Protein AF-0000000072976471 (afdb_homodimer)

Structure (mmCIF, N/CA/C/O backbone):
data_AF-0000000072976471-model_v1
#
loop_
_entity.id
_entity.type
_entity.pdbx_description
1 polymer 'N-acyl-L-homoserine lactone synthetase-likeprotein LuxI'
#
loop_
_atom_site.group_PDB
_atom_site.id
_atom_site.type_symbol
_atom_site.label_atom_id
_atom_site.label_alt_id
_atom_site.label_comp_id
_atom_site.label_asym_id
_atom_site.label_entity_id
_atom_site.label_seq_id
_atom_site.pdbx_PDB_ins_code
_atom_site.Cartn_x
_atom_site.Cartn_y
_atom_site.Cartn_z
_atom_site.occupancy
_atom_site.B_iso_or_equiv
_atom_site.auth_seq_id
_atom_site.auth_comp_id
_atom_site.auth_asym_id
_atom_site.auth_atom_id
_atom_site.pdbx_PDB_model_num
ATOM 1 N N . MET A 1 1 ? 12.969 24.906 -2.891 1 94.75 1 MET A N 1
ATOM 2 C CA . MET A 1 1 ? 11.977 23.906 -2.508 1 94.75 1 MET A CA 1
ATOM 3 C C . MET A 1 1 ? 10.828 23.875 -3.508 1 94.75 1 MET A C 1
ATOM 5 O O . MET A 1 1 ? 10.43 24.906 -4.039 1 94.75 1 MET A O 1
ATOM 9 N N . LYS A 1 2 ? 10.445 22.688 -3.809 1 97.44 2 LYS A N 1
ATOM 10 C CA . LYS A 1 2 ? 9.328 22.484 -4.73 1 97.44 2 LYS A CA 1
ATOM 11 C C . LYS A 1 2 ? 8.305 21.516 -4.145 1 97.44 2 LYS A C 1
ATOM 13 O O . LYS A 1 2 ? 8.672 20.578 -3.416 1 97.44 2 LYS A O 1
ATOM 18 N N . ASN A 1 3 ? 7.031 21.828 -4.398 1 98.62 3 ASN A N 1
ATOM 19 C CA . ASN A 1 3 ? 5.949 20.953 -3.959 1 98.62 3 ASN A CA 1
ATOM 20 C C . ASN A 1 3 ? 5.457 20.062 -5.09 1 98.62 3 ASN A C 1
ATOM 22 O O . ASN A 1 3 ? 5.309 20.516 -6.227 1 98.62 3 ASN A O 1
ATOM 26 N N . ILE A 1 4 ? 5.309 18.797 -4.859 1 98.69 4 ILE A N 1
ATOM 27 C CA . ILE A 1 4 ? 4.656 17.891 -5.797 1 98.69 4 ILE A CA 1
ATOM 28 C C . ILE A 1 4 ? 3.469 17.219 -5.117 1 98.69 4 ILE A C 1
ATOM 30 O O . ILE A 1 4 ? 3.496 16.969 -3.912 1 98.69 4 ILE A O 1
ATOM 34 N N . THR A 1 5 ? 2.414 16.984 -5.859 1 98.75 5 THR A N 1
ATOM 35 C CA . THR A 1 5 ? 1.218 16.297 -5.383 1 98.75 5 THR A CA 1
ATOM 36 C C . THR A 1 5 ? 0.855 15.141 -6.305 1 98.75 5 THR A C 1
ATOM 38 O O . THR A 1 5 ? 1.021 15.234 -7.523 1 98.75 5 THR A O 1
ATOM 41 N N . PHE A 1 6 ? 0.452 14.055 -5.734 1 98 6 PHE A N 1
ATOM 42 C CA . PHE A 1 6 ? 0.09 12.914 -6.566 1 98 6 PHE A CA 1
ATOM 43 C C . PHE A 1 6 ? -0.776 11.93 -5.789 1 98 6 PHE A C 1
ATOM 45 O O . PHE A 1 6 ? -0.983 12.086 -4.586 1 98 6 PHE A O 1
ATOM 52 N N . GLU A 1 7 ? -1.355 11.031 -6.531 1 96.81 7 GLU A N 1
ATOM 53 C CA . GLU A 1 7 ? -1.975 9.82 -6 1 96.81 7 GLU A CA 1
ATOM 54 C C . GLU A 1 7 ? -1.182 8.578 -6.391 1 96.81 7 GLU A C 1
ATOM 56 O O . GLU A 1 7 ? -0.296 8.648 -7.246 1 96.81 7 GLU A O 1
ATOM 61 N N . LEU A 1 8 ? -1.415 7.473 -5.781 1 93.44 8 LEU A N 1
ATOM 62 C CA . LEU A 1 8 ? -0.6 6.273 -5.957 1 93.44 8 LEU A CA 1
ATOM 63 C C . LEU A 1 8 ? -0.562 5.852 -7.422 1 93.44 8 LEU A C 1
ATOM 65 O O . LEU A 1 8 ? 0.455 5.344 -7.898 1 93.44 8 LEU A O 1
ATOM 69 N N . SER A 1 9 ? -1.651 6.059 -8.133 1 93.62 9 SER A N 1
ATOM 70 C CA . SER A 1 9 ? -1.741 5.617 -9.523 1 93.62 9 SER A CA 1
ATOM 71 C C . SER A 1 9 ? -0.769 6.387 -10.406 1 93.62 9 SER A C 1
ATOM 73 O O . SER A 1 9 ? -0.468 5.961 -11.523 1 93.62 9 SER A O 1
ATOM 75 N N . ASN A 1 10 ? -0.262 7.527 -9.906 1 94.81 10 ASN A N 1
ATOM 76 C CA . ASN A 1 10 ? 0.64 8.344 -10.711 1 94.81 10 ASN A CA 1
ATOM 77 C C . ASN A 1 10 ? 2.016 8.469 -10.062 1 94.81 10 ASN A C 1
ATOM 79 O O . ASN A 1 10 ? 2.795 9.359 -10.406 1 94.81 10 ASN A O 1
ATOM 83 N N . VAL A 1 11 ? 2.238 7.559 -9.164 1 93.62 11 VAL A N 1
ATOM 84 C CA . VAL A 1 11 ? 3.467 7.617 -8.383 1 93.62 11 VAL A CA 1
ATOM 85 C C . VAL A 1 11 ? 4.676 7.52 -9.305 1 93.62 11 VAL A C 1
ATOM 87 O O . VAL A 1 11 ? 5.723 8.117 -9.039 1 93.62 11 VAL A O 1
ATOM 90 N N . HIS A 1 12 ? 4.57 6.793 -10.398 1 93.81 12 HIS A N 1
ATOM 91 C CA . HIS A 1 12 ? 5.676 6.527 -11.312 1 93.81 12 HIS A CA 1
ATOM 92 C C . HIS A 1 12 ? 6.148 7.809 -11.992 1 93.81 12 HIS A C 1
ATOM 94 O O . HIS A 1 12 ? 7.262 7.867 -12.516 1 93.81 12 HIS A O 1
ATOM 100 N N . LEU A 1 13 ? 5.387 8.852 -12.008 1 95.81 13 LEU A N 1
ATOM 101 C CA . LEU A 1 13 ? 5.723 10.109 -12.664 1 95.81 13 LEU A CA 1
ATOM 102 C C . LEU A 1 13 ? 6.672 10.938 -11.805 1 95.81 13 LEU A C 1
ATOM 104 O O . LEU A 1 13 ? 7.25 11.922 -12.281 1 95.81 13 LEU A O 1
ATOM 108 N N . TYR A 1 14 ? 6.969 10.469 -10.555 1 96.62 14 TYR A N 1
ATOM 109 C CA . TYR A 1 14 ? 7.691 11.32 -9.617 1 96.62 14 TYR A CA 1
ATOM 110 C C . TYR A 1 14 ? 8.906 10.594 -9.055 1 96.62 14 TYR A C 1
ATOM 112 O O . TYR A 1 14 ? 9.312 10.844 -7.914 1 96.62 14 TYR A O 1
ATOM 120 N N . GLY A 1 15 ? 9.414 9.641 -9.875 1 95.31 15 GLY A N 1
ATOM 121 C CA . GLY A 1 15 ? 10.625 8.945 -9.469 1 95.31 15 GLY A CA 1
ATOM 122 C C . GLY A 1 15 ? 10.492 8.242 -8.133 1 95.31 15 GLY A C 1
ATOM 123 O O . GLY A 1 15 ? 9.5 7.555 -7.879 1 95.31 15 GLY A O 1
ATOM 124 N N . PRO A 1 16 ? 11.508 8.367 -7.277 1 96.31 16 PRO A N 1
ATOM 125 C CA . PRO A 1 16 ? 11.492 7.645 -6.008 1 96.31 16 PRO A CA 1
ATOM 126 C C . PRO A 1 16 ? 10.805 8.43 -4.891 1 96.31 16 PRO A C 1
ATOM 128 O O . PRO A 1 16 ? 10.898 8.055 -3.721 1 96.31 16 PRO A O 1
ATOM 131 N N . ALA A 1 17 ? 10.117 9.5 -5.184 1 97.56 17 ALA A N 1
ATOM 132 C CA . ALA A 1 17 ? 9.633 10.461 -4.195 1 97.56 17 ALA A CA 1
ATOM 133 C C . ALA A 1 17 ? 8.75 9.781 -3.15 1 97.56 17 ALA A C 1
ATOM 135 O O . ALA A 1 17 ? 8.875 10.055 -1.954 1 97.56 17 ALA A O 1
ATOM 136 N N . PHE A 1 18 ? 7.867 8.93 -3.635 1 98.06 18 PHE A N 1
ATOM 137 C CA . PHE A 1 18 ? 6.953 8.266 -2.709 1 98.06 18 PHE A CA 1
ATOM 138 C C . PHE A 1 18 ? 7.723 7.434 -1.69 1 98.06 18 PHE A C 1
ATOM 140 O O . PHE A 1 18 ? 7.473 7.531 -0.487 1 98.06 18 PHE A O 1
ATOM 147 N N . PHE A 1 19 ? 8.688 6.676 -2.08 1 97.75 19 PHE A N 1
ATOM 148 C CA . PHE A 1 19 ? 9.406 5.801 -1.16 1 97.75 19 PHE A CA 1
ATOM 149 C C . PHE A 1 19 ? 10.383 6.602 -0.306 1 97.75 19 PHE A C 1
ATOM 151 O O . PHE A 1 19 ? 10.648 6.238 0.84 1 97.75 19 PHE A O 1
ATOM 158 N N . ASP A 1 20 ? 10.906 7.699 -0.881 1 97.88 20 ASP A N 1
ATOM 159 C CA . ASP A 1 20 ? 11.688 8.617 -0.056 1 97.88 20 ASP A CA 1
ATOM 160 C C . ASP A 1 20 ? 10.852 9.172 1.091 1 97.88 20 ASP A C 1
ATOM 162 O O . ASP A 1 20 ? 11.336 9.32 2.213 1 97.88 20 ASP A O 1
ATOM 166 N N . TYR A 1 21 ? 9.594 9.461 0.768 1 98.69 21 TYR A N 1
ATOM 167 C CA . TYR A 1 21 ? 8.656 9.93 1.78 1 98.69 21 TYR A CA 1
ATOM 168 C C . TYR A 1 21 ? 8.414 8.852 2.834 1 98.69 21 TYR A C 1
ATOM 170 O O . TYR A 1 21 ? 8.422 9.141 4.035 1 98.69 21 TYR A O 1
ATOM 178 N N . LEU A 1 22 ? 8.25 7.57 2.447 1 98.69 22 LEU A N 1
ATOM 179 C CA . LEU A 1 22 ? 8.047 6.465 3.379 1 98.69 22 LEU A CA 1
ATOM 180 C C . LEU A 1 22 ? 9.281 6.266 4.258 1 98.69 22 LEU A C 1
ATOM 182 O O . LEU A 1 22 ? 9.156 5.902 5.43 1 98.69 22 LEU A O 1
ATOM 186 N N . SER A 1 23 ? 10.445 6.488 3.637 1 98.44 23 SER A N 1
ATOM 187 C CA . SER A 1 23 ? 11.688 6.391 4.391 1 98.44 23 SER A CA 1
ATOM 188 C C . SER A 1 23 ? 11.773 7.484 5.453 1 98.44 23 SER A C 1
ATOM 190 O O . SER A 1 23 ? 12.25 7.238 6.566 1 98.44 23 SER A O 1
ATOM 192 N N . LEU A 1 24 ? 11.375 8.688 5.121 1 98.5 24 LEU A N 1
ATOM 193 C CA . LEU A 1 24 ? 11.32 9.781 6.086 1 98.5 24 LEU A CA 1
ATOM 194 C C . LEU A 1 24 ? 10.375 9.453 7.234 1 98.5 24 LEU A C 1
ATOM 196 O O . LEU A 1 24 ? 10.672 9.742 8.391 1 98.5 24 LEU A O 1
ATOM 200 N N . ARG A 1 25 ? 9.227 8.867 6.891 1 98.69 25 ARG A N 1
ATOM 201 C CA . ARG A 1 25 ? 8.266 8.445 7.902 1 98.69 25 ARG A CA 1
ATOM 202 C C . ARG A 1 25 ? 8.891 7.441 8.867 1 98.69 25 ARG A C 1
ATOM 204 O O . ARG A 1 25 ? 8.727 7.551 10.086 1 98.69 25 ARG A O 1
ATOM 211 N N . LYS A 1 26 ? 9.586 6.488 8.25 1 98.56 26 LYS A N 1
ATOM 212 C CA . LYS A 1 26 ? 10.242 5.477 9.078 1 98.56 26 LYS A CA 1
ATOM 213 C C . LYS A 1 26 ? 11.227 6.117 10.047 1 98.56 26 LYS A C 1
ATOM 215 O O . LYS A 1 26 ? 11.242 5.777 11.234 1 98.56 26 LYS A O 1
ATOM 220 N N . ARG A 1 27 ? 12.023 7.02 9.633 1 97.81 27 ARG A N 1
ATOM 221 C CA . ARG A 1 27 ? 13.016 7.691 10.461 1 97.81 27 ARG A CA 1
ATOM 222 C C . ARG A 1 27 ? 12.352 8.484 11.586 1 97.81 27 ARG A C 1
ATOM 224 O O . ARG A 1 27 ? 12.805 8.445 12.727 1 97.81 27 ARG A O 1
ATOM 231 N N . PHE A 1 28 ? 11.266 9.141 11.266 1 96.44 28 PHE A N 1
ATOM 232 C CA . PHE A 1 28 ? 10.625 10.039 12.219 1 96.44 28 PHE A CA 1
ATOM 233 C C . PHE A 1 28 ? 9.719 9.266 13.164 1 96.44 28 PHE A C 1
ATOM 235 O O . PHE A 1 28 ? 9.938 9.25 14.375 1 96.44 28 PHE A O 1
ATOM 242 N N . PHE A 1 29 ? 8.734 8.531 12.633 1 95.69 29 PHE A N 1
ATOM 243 C CA . PHE A 1 29 ? 7.691 7.926 13.461 1 95.69 29 PHE A CA 1
ATOM 244 C C . PHE A 1 29 ? 8.227 6.699 14.188 1 95.69 29 PHE A C 1
ATOM 246 O O . PHE A 1 29 ? 7.824 6.418 15.32 1 95.69 29 PHE A O 1
ATOM 253 N N . VAL A 1 30 ? 9.094 5.965 13.555 1 96.69 30 VAL A N 1
ATOM 254 C CA . VAL A 1 30 ? 9.547 4.707 14.133 1 96.69 30 VAL A CA 1
ATOM 255 C C . VAL A 1 30 ? 10.859 4.93 14.883 1 96.69 30 VAL A C 1
ATOM 257 O O . VAL A 1 30 ? 10.945 4.668 16.094 1 96.69 30 VAL A O 1
ATOM 260 N N . ASP A 1 31 ? 11.898 5.453 14.203 1 97.06 31 ASP A N 1
ATOM 261 C CA . ASP A 1 31 ? 13.227 5.523 14.805 1 97.06 31 ASP A CA 1
ATOM 262 C C . ASP A 1 31 ? 13.289 6.609 15.875 1 97.06 31 ASP A C 1
ATOM 264 O O . ASP A 1 31 ? 13.93 6.43 16.906 1 97.06 31 ASP A O 1
ATOM 268 N N . GLU A 1 32 ? 12.664 7.75 15.633 1 94.12 32 GLU A N 1
ATOM 269 C CA . GLU A 1 32 ? 12.742 8.867 16.562 1 94.12 32 GLU A CA 1
ATOM 270 C C . GLU A 1 32 ? 11.648 8.789 17.625 1 94.12 32 GLU A C 1
ATOM 272 O O . GLU A 1 32 ? 11.922 8.891 18.828 1 94.12 32 GLU A O 1
ATOM 277 N N . LEU A 1 33 ? 10.391 8.555 17.219 1 91.81 33 LEU A N 1
ATOM 278 C CA . LEU A 1 33 ? 9.273 8.594 18.156 1 91.81 33 LEU A CA 1
ATOM 279 C C . LEU A 1 33 ? 9 7.211 18.734 1 91.81 33 LEU A C 1
ATOM 281 O O . LEU A 1 33 ? 8.188 7.07 19.656 1 91.81 33 LEU A O 1
ATOM 285 N N . HIS A 1 34 ? 9.562 6.148 18.125 1 93.38 34 HIS A N 1
ATOM 286 C CA . HIS A 1 34 ? 9.508 4.777 18.625 1 93.38 34 HIS A CA 1
ATOM 287 C C . HIS A 1 34 ? 8.086 4.227 18.578 1 93.38 34 HIS A C 1
ATOM 289 O O . HIS A 1 34 ? 7.684 3.463 19.453 1 93.38 34 HIS A O 1
ATOM 295 N N . TRP A 1 35 ? 7.348 4.746 17.578 1 92.5 35 TRP A N 1
ATOM 296 C CA . TRP A 1 35 ? 6.008 4.199 17.391 1 92.5 35 TRP A CA 1
ATOM 297 C C . TRP A 1 35 ? 6.078 2.742 16.938 1 92.5 35 TRP A C 1
ATOM 299 O O . TRP A 1 35 ? 6.969 2.363 16.172 1 92.5 35 TRP A O 1
ATOM 309 N N . GLN A 1 36 ? 5.109 1.923 17.406 1 92.31 36 GLN A N 1
ATOM 310 C CA . GLN A 1 36 ? 4.992 0.529 17 1 92.31 36 GLN A CA 1
ATOM 311 C C . GLN A 1 36 ? 3.98 0.373 15.867 1 92.31 36 GLN A C 1
ATOM 313 O O . GLN A 1 36 ? 2.867 -0.112 16.078 1 92.31 36 GLN A O 1
ATOM 318 N N . ILE A 1 37 ? 4.398 0.743 14.695 1 94.75 37 ILE A N 1
ATOM 319 C CA . ILE A 1 37 ? 3.57 0.75 13.492 1 94.75 37 ILE A CA 1
ATOM 320 C C . ILE A 1 37 ? 4.27 -0.028 12.383 1 94.75 37 ILE A C 1
ATOM 322 O O . ILE A 1 37 ? 5.465 -0.318 12.477 1 94.75 37 ILE A O 1
ATOM 326 N N . PRO A 1 38 ? 3.574 -0.47 11.383 1 97.12 38 PRO A N 1
ATOM 327 C CA . PRO A 1 38 ? 4.152 -1.319 10.336 1 97.12 38 PRO A CA 1
ATOM 328 C C . PRO A 1 38 ? 5.344 -0.667 9.641 1 97.12 38 PRO A C 1
ATOM 330 O O . PRO A 1 38 ? 5.223 0.438 9.102 1 97.12 38 PRO A O 1
ATOM 333 N N . HIS A 1 39 ? 6.434 -1.359 9.633 1 98.12 39 HIS A N 1
ATOM 334 C CA . HIS A 1 39 ? 7.66 -0.862 9.016 1 98.12 39 HIS A CA 1
ATOM 335 C C . HIS A 1 39 ? 8.672 -1.986 8.82 1 98.12 39 HIS A C 1
ATOM 337 O O . HIS A 1 39 ? 8.516 -3.074 9.383 1 98.12 39 HIS A O 1
ATOM 343 N N . ASN A 1 40 ? 9.602 -1.853 7.961 1 97 40 ASN A N 1
ATOM 344 C CA . ASN A 1 40 ? 10.844 -2.617 7.926 1 97 40 ASN A CA 1
ATOM 345 C C . ASN A 1 40 ? 12.055 -1.733 8.211 1 97 40 ASN A C 1
ATOM 347 O O . ASN A 1 40 ? 11.93 -0.701 8.875 1 97 40 ASN A O 1
ATOM 351 N N . ALA A 1 41 ? 13.242 -2.164 7.848 1 96.06 41 ALA A N 1
ATOM 352 C CA . ALA A 1 41 ? 14.445 -1.401 8.164 1 96.06 41 ALA A CA 1
ATOM 353 C C . ALA A 1 41 ? 14.461 -0.067 7.426 1 96.06 41 ALA A C 1
ATOM 355 O O . ALA A 1 41 ? 15.047 0.908 7.902 1 96.06 41 ALA A O 1
ATOM 356 N N . ASP A 1 42 ? 13.625 0.042 6.375 1 97.06 42 ASP A N 1
ATOM 357 C CA . ASP A 1 42 ? 13.859 1.14 5.445 1 97.06 42 ASP A CA 1
ATOM 358 C C . ASP A 1 42 ? 12.664 2.088 5.395 1 97.06 42 ASP A C 1
ATOM 360 O O . ASP A 1 42 ? 12.828 3.293 5.188 1 97.06 42 ASP A O 1
ATOM 364 N N . VAL A 1 43 ? 11.43 1.511 5.496 1 98.56 43 VAL A N 1
ATOM 365 C CA . VAL A 1 43 ? 10.281 2.361 5.223 1 98.56 43 VAL A CA 1
ATOM 366 C C . VAL A 1 43 ? 9.156 2.039 6.203 1 98.56 43 VAL A C 1
ATOM 368 O O . VAL A 1 43 ? 9.164 0.982 6.84 1 98.56 43 VAL A O 1
ATOM 371 N N . GLU A 1 44 ? 8.273 2.98 6.453 1 98.62 44 GLU A N 1
ATOM 372 C CA . GLU A 1 44 ? 7 2.844 7.152 1 98.62 44 GLU A CA 1
ATOM 373 C C . GLU A 1 44 ? 5.824 3.047 6.203 1 98.62 44 GLU A C 1
ATOM 375 O O . GLU A 1 44 ? 5.809 3.996 5.418 1 98.62 44 GLU A O 1
ATOM 380 N N . MET A 1 45 ? 4.922 2.139 6.125 1 98.5 45 MET A N 1
ATOM 381 C CA . MET A 1 45 ? 3.723 2.152 5.289 1 98.5 45 MET A CA 1
ATOM 382 C C . MET A 1 45 ? 2.547 1.51 6.02 1 98.5 45 MET A C 1
ATOM 384 O O . MET A 1 45 ? 2.709 0.49 6.691 1 98.5 45 MET A O 1
ATOM 388 N N . ASP A 1 46 ? 1.37 2.123 5.949 1 97.19 46 ASP A N 1
ATOM 389 C CA . ASP A 1 46 ? 0.253 1.551 6.695 1 97.19 46 ASP A CA 1
ATOM 390 C C . ASP A 1 46 ? -0.973 1.378 5.801 1 97.19 46 ASP A C 1
ATOM 392 O O . ASP A 1 46 ? -0.876 1.486 4.578 1 97.19 46 ASP A O 1
ATOM 396 N N . GLN A 1 47 ? -2.105 0.956 6.41 1 96.38 47 GLN A N 1
ATOM 397 C CA . GLN A 1 47 ? -3.301 0.552 5.676 1 96.38 47 GLN A CA 1
ATOM 398 C C . GLN A 1 47 ? -3.949 1.746 4.984 1 96.38 47 GLN A C 1
ATOM 400 O O . GLN A 1 47 ? -4.801 1.575 4.105 1 96.38 47 GLN A O 1
ATOM 405 N N . TYR A 1 48 ? -3.545 2.945 5.312 1 97.81 48 TYR A N 1
ATOM 406 C CA . TYR A 1 48 ? -4.152 4.137 4.73 1 97.81 48 TYR A CA 1
ATOM 407 C C . TYR A 1 48 ? -3.361 4.617 3.521 1 97.81 48 TYR A C 1
ATOM 409 O O . TYR A 1 48 ? -3.779 5.547 2.826 1 97.81 48 TYR A O 1
ATOM 417 N N . ASP A 1 49 ? -2.168 3.99 3.33 1 98 49 ASP A N 1
ATOM 418 C CA . ASP A 1 49 ? -1.458 4.172 2.066 1 98 49 ASP A CA 1
ATOM 419 C C . ASP A 1 49 ? -2.039 3.275 0.977 1 98 49 ASP A C 1
ATOM 421 O O . ASP A 1 49 ? -1.41 2.295 0.57 1 98 49 ASP A O 1
ATOM 425 N N . ASN A 1 50 ? -3.256 3.605 0.536 1 97.81 50 ASN A N 1
ATOM 426 C CA . ASN A 1 50 ? -4 2.871 -0.482 1 97.81 50 ASN A CA 1
ATOM 427 C C . ASN A 1 50 ? -4.461 3.791 -1.61 1 97.81 50 ASN A C 1
ATOM 429 O O . ASN A 1 50 ? -4.188 4.992 -1.589 1 97.81 50 ASN A O 1
ATOM 433 N N . PRO A 1 51 ? -5.117 3.242 -2.637 1 97.75 51 PRO A N 1
ATOM 434 C CA . PRO A 1 51 ? -5.391 4.02 -3.848 1 97.75 51 PRO A CA 1
ATOM 435 C C . PRO A 1 51 ? -6.324 5.199 -3.594 1 97.75 51 PRO A C 1
ATOM 437 O O . PRO A 1 51 ? -6.527 6.035 -4.477 1 97.75 51 PRO A O 1
ATOM 440 N N . MET A 1 52 ? -6.844 5.375 -2.359 1 97.81 52 MET A N 1
ATOM 441 C CA . MET A 1 52 ? -7.727 6.492 -2.029 1 97.81 52 MET A CA 1
ATOM 442 C C . MET A 1 52 ? -6.926 7.68 -1.502 1 97.81 52 MET A C 1
ATOM 444 O O . MET A 1 52 ? -7.453 8.789 -1.382 1 97.81 52 MET A O 1
ATOM 448 N N . ALA A 1 53 ? -5.715 7.484 -1.233 1 98.25 53 ALA A N 1
ATOM 449 C CA . ALA A 1 53 ? -4.891 8.492 -0.568 1 98.25 53 ALA A CA 1
ATOM 450 C C . ALA A 1 53 ? -4.34 9.5 -1.571 1 98.25 53 ALA A C 1
ATOM 452 O O . ALA A 1 53 ? -4.164 9.18 -2.75 1 98.25 53 ALA A O 1
ATOM 453 N N . ARG A 1 54 ? -4.074 10.703 -1.093 1 98.5 54 ARG A N 1
ATOM 454 C CA . ARG A 1 54 ? -3.381 11.781 -1.793 1 98.5 54 ARG A CA 1
ATOM 455 C C . ARG A 1 54 ? -2.141 12.227 -1.024 1 98.5 54 ARG A C 1
ATOM 457 O O . ARG A 1 54 ? -2.121 12.195 0.208 1 98.5 54 ARG A O 1
ATOM 464 N N . TYR A 1 55 ? -1.151 12.609 -1.812 1 98.88 55 TYR A N 1
ATOM 465 C CA . TYR A 1 55 ? 0.117 12.961 -1.182 1 98.88 55 TYR A CA 1
ATOM 466 C C . TYR A 1 55 ? 0.577 14.344 -1.618 1 98.88 55 TYR A C 1
ATOM 468 O O . TYR A 1 55 ? 0.424 14.719 -2.783 1 98.88 55 TYR A O 1
ATOM 476 N N . SER A 1 56 ? 1.097 15.086 -0.709 1 98.88 56 SER A N 1
ATOM 477 C CA . SER A 1 56 ? 1.773 16.359 -0.931 1 98.88 56 SER A CA 1
ATOM 478 C C . SER A 1 56 ? 3.16 16.375 -0.298 1 98.88 56 SER A C 1
ATOM 480 O O . SER A 1 56 ? 3.293 16.281 0.925 1 98.88 56 SER A O 1
ATOM 482 N N . LEU A 1 57 ? 4.176 16.438 -1.161 1 98.88 57 LEU A N 1
ATOM 483 C CA . LEU A 1 57 ? 5.555 16.359 -0.69 1 98.88 57 LEU A CA 1
ATOM 484 C C . LEU A 1 57 ? 6.332 17.625 -1.045 1 98.88 57 LEU A C 1
ATOM 486 O O . LEU A 1 57 ? 5.945 18.344 -1.958 1 98.88 57 LEU A O 1
ATOM 490 N N . VAL A 1 58 ? 7.336 17.906 -0.295 1 98.88 58 VAL A N 1
ATOM 491 C CA . VAL A 1 58 ? 8.25 19.016 -0.552 1 98.88 58 VAL A CA 1
ATOM 492 C C . VAL A 1 58 ? 9.641 18.469 -0.868 1 98.88 58 VAL A C 1
ATOM 494 O O . VAL A 1 58 ? 10.18 17.656 -0.119 1 98.88 58 VAL A O 1
ATOM 497 N N . LEU A 1 59 ? 10.172 18.906 -1.957 1 98.38 59 LEU A N 1
ATOM 498 C CA . LEU A 1 59 ? 11.531 18.562 -2.367 1 98.38 59 LEU A CA 1
ATOM 499 C C . LEU A 1 59 ? 12.461 19.766 -2.203 1 98.38 59 LEU A C 1
ATOM 501 O O . LEU A 1 59 ? 12.078 20.891 -2.504 1 98.38 59 LEU A O 1
ATOM 505 N N . ASP A 1 60 ? 13.617 19.484 -1.703 1 96.94 60 ASP A N 1
ATOM 506 C CA . ASP A 1 60 ? 14.594 20.562 -1.667 1 96.94 60 ASP A CA 1
ATOM 507 C C . ASP A 1 60 ? 15.211 20.797 -3.045 1 96.94 60 ASP A C 1
ATOM 509 O O . ASP A 1 60 ? 14.758 20.219 -4.035 1 96.94 60 ASP A O 1
ATOM 513 N N . ASP A 1 61 ? 16.219 21.703 -3.1 1 94.62 61 ASP A N 1
ATOM 514 C CA . ASP A 1 61 ? 16.781 22.141 -4.371 1 94.62 61 ASP A CA 1
ATOM 515 C C . ASP A 1 61 ? 17.547 21 -5.051 1 94.62 61 ASP A C 1
ATOM 517 O O . ASP A 1 61 ? 17.766 21.031 -6.266 1 94.62 61 ASP A O 1
ATOM 521 N N . ASP A 1 62 ? 17.953 20 -4.34 1 94.62 62 ASP A N 1
ATOM 522 C CA . ASP A 1 62 ? 18.672 18.844 -4.883 1 94.62 62 ASP A CA 1
ATOM 523 C C . ASP A 1 62 ? 17.719 17.719 -5.262 1 94.62 62 ASP A C 1
ATOM 525 O O . ASP A 1 62 ? 18.156 16.656 -5.691 1 94.62 62 ASP A O 1
ATOM 529 N N . GLY A 1 63 ? 16.438 17.922 -5.051 1 95.06 63 GLY A N 1
ATOM 530 C CA . GLY A 1 63 ? 15.438 16.938 -5.438 1 95.06 63 GLY A CA 1
ATOM 531 C C . GLY A 1 63 ? 15.156 15.914 -4.348 1 95.06 63 GLY A C 1
ATOM 532 O O . GLY A 1 63 ? 14.469 14.922 -4.586 1 95.06 63 GLY A O 1
ATOM 533 N N . ARG A 1 64 ? 15.703 16.188 -3.23 1 96.19 64 ARG A N 1
ATOM 534 C CA . ARG A 1 64 ? 15.477 15.289 -2.102 1 96.19 64 ARG A CA 1
ATOM 535 C C . ARG A 1 64 ? 14.172 15.617 -1.391 1 96.19 64 ARG A C 1
ATOM 537 O O . ARG A 1 64 ? 13.859 16.781 -1.157 1 96.19 64 ARG A O 1
ATOM 544 N N . VAL A 1 65 ? 13.375 14.562 -1.042 1 98.56 65 VAL A N 1
ATOM 545 C CA . VAL A 1 65 ? 12.148 14.766 -0.269 1 98.56 65 VAL A CA 1
ATOM 546 C C . VAL A 1 65 ? 12.5 15.18 1.156 1 98.56 65 VAL A C 1
ATOM 548 O O . VAL A 1 65 ? 13.227 14.469 1.856 1 98.56 65 VAL A O 1
ATOM 551 N N . VAL A 1 66 ? 11.93 16.281 1.591 1 98.56 66 VAL A N 1
ATOM 552 C CA . VAL A 1 66 ? 12.32 16.797 2.904 1 98.56 66 VAL A CA 1
ATOM 553 C C . VAL A 1 66 ? 11.086 16.906 3.801 1 98.56 66 VAL A C 1
ATOM 555 O O . VAL A 1 66 ? 11.211 17.094 5.012 1 98.56 66 VAL A O 1
ATOM 558 N N . ALA A 1 67 ? 9.906 16.797 3.256 1 98.81 67 ALA A N 1
ATOM 559 C CA . ALA A 1 67 ? 8.672 16.844 4.039 1 98.81 67 ALA A CA 1
ATOM 560 C C . ALA A 1 67 ? 7.492 16.312 3.238 1 98.81 67 ALA A C 1
ATOM 562 O O . ALA A 1 67 ? 7.547 16.234 2.008 1 98.81 67 ALA A O 1
ATOM 563 N N . GLY A 1 68 ? 6.441 15.922 3.912 1 98.81 68 GLY A N 1
ATOM 564 C CA . GLY A 1 68 ? 5.254 15.453 3.215 1 98.81 68 GLY A CA 1
ATOM 565 C C . GLY A 1 68 ? 4.121 15.078 4.152 1 98.81 68 GLY A C 1
ATO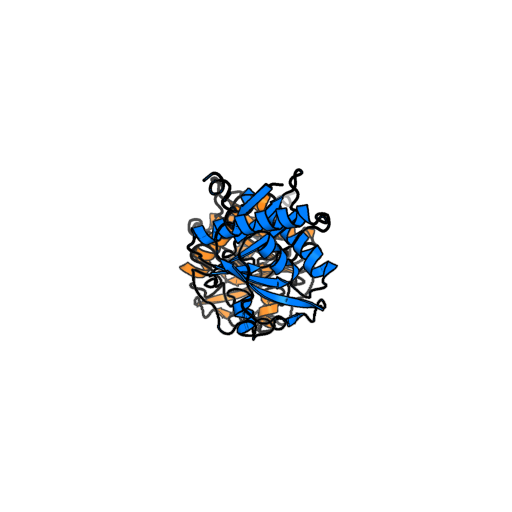M 566 O O . GLY A 1 68 ? 4.301 15.055 5.371 1 98.81 68 GLY A O 1
ATOM 567 N N . ALA A 1 69 ? 3.006 14.859 3.549 1 98.88 69 ALA A N 1
ATOM 568 C CA . ALA A 1 69 ? 1.813 14.375 4.238 1 98.88 69 ALA A CA 1
ATOM 569 C C . ALA A 1 69 ? 0.868 13.672 3.27 1 98.88 69 ALA A C 1
ATOM 571 O O . ALA A 1 69 ? 1.05 13.742 2.053 1 98.88 69 ALA A O 1
ATOM 572 N N . ARG A 1 70 ? -0.021 13.016 3.861 1 98.75 70 ARG A N 1
ATOM 573 C CA . ARG A 1 70 ? -1.079 12.312 3.143 1 98.75 70 ARG A CA 1
ATOM 574 C C . ARG A 1 70 ? -2.453 12.844 3.537 1 98.75 70 ARG A C 1
ATOM 576 O O . ARG A 1 70 ? -2.641 13.32 4.656 1 98.75 70 ARG A O 1
ATOM 583 N N . ALA A 1 71 ? -3.389 12.773 2.617 1 98.75 71 ALA A N 1
ATOM 584 C CA . ALA A 1 71 ? -4.773 13.125 2.924 1 98.75 71 ALA A CA 1
ATOM 585 C C . ALA A 1 71 ? -5.746 12.156 2.254 1 98.75 71 ALA A C 1
ATOM 587 O O . ALA A 1 71 ? -5.398 11.508 1.265 1 98.75 71 ALA A O 1
ATOM 588 N N . MET A 1 72 ? -6.891 12.078 2.824 1 98.25 72 MET A N 1
ATOM 589 C CA . MET A 1 72 ? -7.957 11.234 2.289 1 98.25 72 MET A CA 1
ATOM 590 C C . MET A 1 72 ? -9.328 11.805 2.646 1 98.25 72 MET A C 1
ATOM 592 O O . MET A 1 72 ? -9.492 12.414 3.705 1 98.25 72 MET A O 1
ATOM 596 N N . SER A 1 73 ? -10.281 11.555 1.76 1 98.62 73 SER A N 1
ATOM 597 C CA . SER A 1 73 ? -11.656 11.922 2.068 1 98.62 73 SER A CA 1
ATOM 598 C C . SER A 1 73 ? -12.188 11.141 3.27 1 98.62 73 SER A C 1
ATOM 600 O O . SER A 1 73 ? -11.812 9.984 3.473 1 98.62 73 SER A O 1
ATOM 602 N N . THR A 1 74 ? -13.086 11.789 4.035 1 98.62 74 THR A N 1
ATOM 603 C CA . THR A 1 74 ? -13.664 11.094 5.184 1 98.62 74 THR A CA 1
ATOM 604 C C . THR A 1 74 ? -14.711 10.078 4.73 1 98.62 74 THR A C 1
ATOM 606 O O . THR A 1 74 ? -15.266 9.344 5.551 1 98.62 74 THR A O 1
ATOM 609 N N . THR A 1 75 ? -14.875 9.922 3.451 1 98.31 75 THR A N 1
ATOM 610 C CA . THR A 1 75 ? -15.766 8.891 2.922 1 98.31 75 THR A CA 1
ATOM 611 C C . THR A 1 75 ? -14.961 7.734 2.338 1 98.31 75 THR A C 1
ATOM 613 O O . THR A 1 75 ? -15.531 6.793 1.786 1 98.31 75 THR A O 1
ATOM 616 N N . ALA A 1 76 ? -13.68 7.828 2.438 1 97.62 76 ALA A N 1
ATOM 617 C CA . ALA A 1 76 ? -12.828 6.781 1.883 1 97.62 76 ALA A CA 1
ATOM 618 C C . ALA A 1 76 ? -13.062 5.449 2.59 1 97.62 76 ALA A C 1
ATOM 620 O O . ALA A 1 76 ? -13.25 5.41 3.807 1 97.62 76 ALA A O 1
ATOM 621 N N . LYS A 1 77 ? -13.078 4.465 1.854 1 97.19 77 LYS A N 1
ATOM 622 C CA . LYS A 1 77 ? -13.164 3.086 2.33 1 97.19 77 LYS A CA 1
ATOM 623 C C . LYS A 1 77 ? -12.266 2.164 1.518 1 97.19 77 LYS A C 1
ATOM 625 O O . LYS A 1 77 ? -12.203 2.271 0.291 1 97.19 77 LYS A O 1
ATOM 630 N N . TRP A 1 78 ? -11.562 1.32 2.188 1 97.81 78 TRP A N 1
ATOM 631 C CA . TRP A 1 78 ? -10.719 0.316 1.552 1 97.81 78 TRP A CA 1
ATOM 632 C C . TRP A 1 78 ? -10.711 -0.98 2.355 1 97.81 78 TRP A C 1
ATOM 634 O O . TRP A 1 78 ? -9.969 -1.109 3.332 1 97.81 78 TRP A O 1
ATOM 644 N N . GLY A 1 79 ? -11.445 -1.944 1.834 1 94.12 79 GLY A N 1
ATOM 645 C CA . GLY A 1 79 ? -11.656 -3.133 2.643 1 94.12 79 GLY A CA 1
ATOM 646 C C . GLY A 1 79 ? -12.32 -2.836 3.975 1 94.12 79 GLY A C 1
ATOM 647 O O . GLY A 1 79 ? -13.375 -2.189 4.02 1 94.12 79 GLY A O 1
ATOM 648 N N . ASP A 1 80 ? -11.656 -3.277 5.059 1 92.88 80 ASP A N 1
ATOM 649 C CA . ASP A 1 80 ? -12.203 -3.088 6.398 1 92.88 80 ASP A CA 1
ATOM 650 C C . ASP A 1 80 ? -11.766 -1.752 6.988 1 92.88 80 ASP A C 1
ATOM 652 O O . ASP A 1 80 ? -12.078 -1.44 8.141 1 92.88 80 ASP A O 1
ATOM 656 N N . HIS A 1 81 ? -11.109 -0.996 6.121 1 96.38 81 HIS A N 1
ATOM 657 C CA . HIS A 1 81 ? -10.602 0.274 6.621 1 96.38 81 HIS A CA 1
ATOM 658 C C . HIS A 1 81 ? -11.32 1.453 5.977 1 96.38 81 HIS A C 1
ATOM 660 O O . HIS A 1 81 ? -11.828 1.34 4.859 1 96.38 81 HIS A O 1
ATOM 666 N N . THR A 1 82 ? -11.359 2.496 6.664 1 97.38 82 THR A N 1
ATOM 667 C CA . THR A 1 82 ? -11.867 3.773 6.18 1 97.38 82 THR A CA 1
ATOM 668 C C . THR A 1 82 ? -10.789 4.848 6.246 1 97.38 82 THR A C 1
ATOM 670 O O . THR A 1 82 ? -9.773 4.758 5.551 1 97.38 82 THR A O 1
ATOM 673 N N . TYR A 1 83 ? -10.984 5.965 6.949 1 97.56 83 TYR A N 1
ATOM 674 C CA . TYR A 1 83 ? -9.922 6.906 7.281 1 97.56 83 TYR A CA 1
ATOM 675 C C . TYR A 1 83 ? -9.531 6.789 8.75 1 97.56 83 TYR A C 1
ATOM 677 O O . TYR A 1 83 ? -10.273 6.223 9.555 1 97.56 83 TYR A O 1
ATOM 685 N N . MET A 1 84 ? -8.398 7.234 9.117 1 97.12 84 MET A N 1
ATOM 686 C CA . MET A 1 84 ? -7.734 6.895 10.375 1 97.12 84 MET A CA 1
ATOM 687 C C . MET A 1 84 ? -8.586 7.301 11.57 1 97.12 84 MET A C 1
ATOM 689 O O . MET A 1 84 ? -8.805 6.5 12.484 1 97.12 84 MET A O 1
ATOM 693 N N . LEU A 1 85 ? -9.094 8.484 11.633 1 96.94 85 LEU A N 1
ATOM 694 C CA . LEU A 1 85 ? -9.852 8.969 12.781 1 96.94 85 LEU A CA 1
ATOM 695 C C . LEU A 1 85 ? -11.125 8.156 12.977 1 96.94 85 LEU A C 1
ATOM 697 O O . LEU A 1 85 ? -11.5 7.84 14.109 1 96.94 85 LEU A O 1
ATOM 701 N N . LYS A 1 86 ? -11.82 7.91 11.875 1 97.31 86 LYS A N 1
ATOM 702 C CA . LYS A 1 86 ? -13.023 7.086 11.984 1 97.31 86 LYS A CA 1
ATOM 703 C C . LYS A 1 86 ? -12.695 5.699 12.523 1 97.31 86 LYS A C 1
ATOM 705 O O . LYS A 1 86 ? -13.406 5.18 13.391 1 97.31 86 LYS A O 1
ATOM 710 N N . ASP A 1 87 ? -11.703 5.074 11.992 1 97.25 87 ASP A N 1
ATOM 711 C CA . ASP A 1 87 ? -11.289 3.752 12.453 1 97.25 87 ASP A CA 1
ATOM 712 C C . ASP A 1 87 ? -10.883 3.785 13.922 1 97.25 87 ASP A C 1
ATOM 714 O O . ASP A 1 87 ? -11.141 2.834 14.664 1 97.25 87 ASP A O 1
ATOM 718 N N . ALA A 1 88 ? -10.219 4.879 14.352 1 94.69 88 ALA A N 1
ATOM 719 C CA . ALA A 1 88 ? -9.875 5.035 15.766 1 94.69 88 ALA A CA 1
ATOM 720 C C . ALA A 1 88 ? -11.125 5.145 16.625 1 94.69 88 ALA A C 1
ATOM 722 O O . ALA A 1 88 ? -11.242 4.477 17.656 1 94.69 88 ALA A O 1
ATOM 723 N N . MET A 1 89 ? -12.062 5.902 16.203 1 95.25 89 MET A N 1
ATOM 724 C CA . MET A 1 89 ? -13.258 6.188 16.984 1 95.25 89 MET A CA 1
ATOM 725 C C . MET A 1 89 ? -14.18 4.977 17.031 1 95.25 89 MET A C 1
ATOM 727 O O . MET A 1 89 ? -15.016 4.859 17.938 1 95.25 89 MET A O 1
ATOM 731 N N . THR A 1 90 ? -14.031 4.07 16.078 1 95.5 90 THR A N 1
ATOM 732 C CA . THR A 1 90 ? -14.859 2.867 16.062 1 95.5 90 THR A CA 1
ATOM 733 C C . THR A 1 90 ? -14.117 1.687 16.672 1 95.5 90 THR A C 1
ATOM 735 O O . THR A 1 90 ? -14.578 0.546 16.594 1 95.5 90 THR A O 1
ATOM 738 N N . GLY A 1 91 ? -12.93 1.883 17.125 1 92.62 91 GLY A N 1
ATOM 739 C CA . GLY A 1 91 ? -12.234 0.905 17.953 1 92.62 91 GLY A CA 1
ATOM 740 C C . GLY A 1 91 ? -11.289 0.02 17.156 1 92.62 91 GLY A C 1
ATOM 741 O O . GLY A 1 91 ? -10.789 -0.979 17.688 1 92.62 91 GLY A O 1
ATOM 742 N N . LYS A 1 92 ? -11.023 0.369 15.977 1 91.75 92 LYS A N 1
ATOM 743 C CA . LYS A 1 92 ? -10.18 -0.479 15.148 1 91.75 92 LYS A CA 1
ATOM 744 C C . LYS A 1 92 ? -8.703 -0.253 15.461 1 91.75 92 LYS A C 1
ATOM 746 O O . LYS A 1 92 ? -7.855 -1.086 15.125 1 91.75 92 LYS A O 1
ATOM 751 N N . LEU A 1 93 ? -8.492 0.97 15.977 1 90.06 93 LEU A N 1
ATOM 752 C CA . LEU A 1 93 ? -7.105 1.292 16.297 1 90.06 93 LEU A CA 1
ATOM 753 C C . LEU A 1 93 ? -6.895 1.336 17.812 1 90.06 93 LEU A C 1
ATOM 755 O O . LEU A 1 93 ? -7.367 2.256 18.484 1 90.06 93 LEU A O 1
ATOM 759 N N . GLY A 1 94 ? -6.203 0.41 18.328 1 82.38 94 GLY A N 1
ATOM 760 C CA . GLY A 1 94 ? -6.066 0.244 19.766 1 82.38 94 GLY A CA 1
ATOM 761 C C . GLY A 1 94 ? -5.176 1.294 20.406 1 82.38 94 GLY A C 1
ATOM 762 O O . GLY A 1 94 ? -5.25 1.526 21.609 1 82.38 94 GLY A O 1
ATOM 763 N N . THR A 1 95 ? -4.387 1.96 19.672 1 82.62 95 THR A N 1
ATOM 764 C CA . THR A 1 95 ? -3.396 2.867 20.234 1 82.62 95 THR A CA 1
ATOM 765 C C . THR A 1 95 ? -3.918 4.301 20.25 1 82.62 95 THR A C 1
ATOM 767 O O . THR A 1 95 ? -3.275 5.199 20.797 1 82.62 95 THR A O 1
ATOM 770 N N . ILE A 1 96 ? -5.027 4.57 19.641 1 86 96 ILE A N 1
ATOM 771 C CA . ILE A 1 96 ? -5.629 5.895 19.547 1 86 96 ILE A CA 1
ATOM 772 C C . ILE A 1 96 ? -6.973 5.906 20.281 1 86 96 ILE A C 1
ATOM 774 O O . ILE A 1 96 ? -7.789 5.004 20.094 1 86 96 ILE A O 1
ATOM 778 N N . PRO A 1 97 ? -7.152 6.949 21.141 1 87.38 97 PRO A N 1
ATOM 779 C CA . PRO A 1 97 ? -8.422 7.02 21.875 1 87.38 97 PRO A CA 1
ATOM 780 C C . PRO A 1 97 ? -9.633 7.035 20.938 1 87.38 97 PRO A C 1
ATOM 782 O O . PRO A 1 97 ? -9.547 7.535 19.812 1 87.38 97 PRO A O 1
ATOM 785 N N . ASN A 1 98 ? -10.773 6.551 21.438 1 89.81 98 ASN A N 1
ATOM 786 C CA . ASN A 1 98 ? -11.969 6.434 20.609 1 89.81 98 ASN A CA 1
ATOM 787 C C . ASN A 1 98 ? -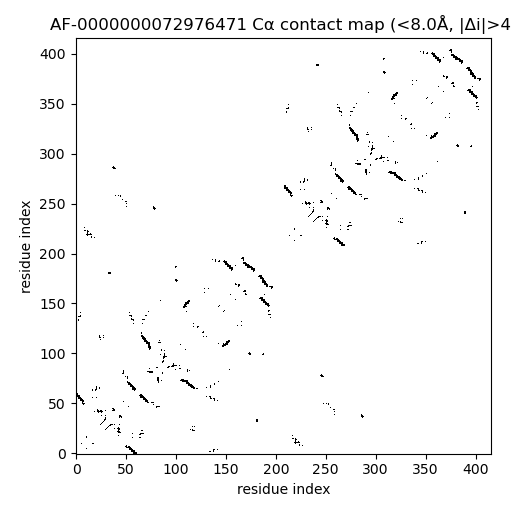12.922 7.605 20.828 1 89.81 98 ASN A C 1
ATOM 789 O O . ASN A 1 98 ? -13.984 7.668 20.219 1 89.81 98 ASN A O 1
ATOM 793 N N . ASN A 1 99 ? -12.469 8.523 21.672 1 90.5 99 ASN A N 1
ATOM 794 C CA . ASN A 1 99 ? -13.32 9.672 21.969 1 90.5 99 ASN A CA 1
ATOM 795 C C . ASN A 1 99 ? -12.68 10.977 21.516 1 90.5 99 ASN A C 1
ATOM 797 O O . ASN A 1 99 ? -12.656 11.961 22.25 1 90.5 99 ASN A O 1
ATOM 801 N N . LEU A 1 100 ? -12.258 10.953 20.344 1 90.31 100 LEU A N 1
ATOM 802 C CA . LEU A 1 100 ? -11.5 12.078 19.797 1 90.31 100 LEU A CA 1
ATOM 803 C C . LEU A 1 100 ? -12.43 13.203 19.375 1 90.31 100 LEU A C 1
ATOM 805 O O . LEU A 1 100 ? -12.07 14.383 19.469 1 90.31 100 LEU A O 1
ATOM 809 N N . LEU A 1 101 ? -13.562 12.844 18.797 1 93.75 101 LEU A N 1
ATOM 810 C CA . LEU A 1 101 ? -14.586 13.773 18.328 1 93.75 101 LEU A CA 1
ATOM 811 C C . LEU A 1 101 ? -15.945 13.43 18.922 1 93.75 101 LEU A C 1
ATOM 813 O O . LEU A 1 101 ? -16.172 12.297 19.359 1 93.75 101 LEU A O 1
ATOM 817 N N . SER A 1 102 ? -16.828 14.445 18.906 1 93 102 SER A N 1
ATOM 818 C CA . SER A 1 102 ? -18.172 14.219 19.406 1 93 102 SER A CA 1
ATOM 819 C C . SER A 1 102 ? -18.969 13.297 18.484 1 93 102 SER A C 1
ATOM 821 O O . SER A 1 102 ? -19.859 12.578 18.938 1 93 102 SER A O 1
ATOM 823 N N . GLU A 1 103 ? -18.641 13.406 17.266 1 94.94 103 GLU A N 1
ATOM 824 C CA . GLU A 1 103 ? -19.297 12.562 16.266 1 94.94 103 GLU A CA 1
ATOM 825 C C . GLU A 1 103 ? -18.344 12.172 15.148 1 94.94 103 GLU A C 1
ATOM 827 O O . GLU A 1 103 ? -17.344 12.867 14.906 1 94.94 103 GLU A O 1
ATOM 832 N N . ILE A 1 104 ? -18.703 11.062 14.531 1 96.12 104 ILE A N 1
ATOM 833 C CA . ILE A 1 104 ? -17.922 10.625 13.375 1 96.12 104 ILE A CA 1
ATOM 834 C C . ILE A 1 104 ? -18.234 11.516 12.18 1 96.12 104 ILE A C 1
ATOM 836 O O . ILE A 1 104 ? -19.406 11.758 11.867 1 96.12 104 ILE A O 1
ATOM 840 N N . VAL A 1 105 ? -17.234 12.07 11.578 1 96.88 105 VAL A N 1
ATOM 841 C CA . VAL A 1 105 ? -17.391 12.898 10.391 1 96.88 105 VAL A CA 1
ATOM 842 C C . VAL A 1 105 ? -17.328 12.023 9.133 1 96.88 105 VAL A C 1
ATOM 844 O O . VAL A 1 105 ? -16.312 11.383 8.867 1 96.88 105 VAL A O 1
ATOM 847 N N . ASP 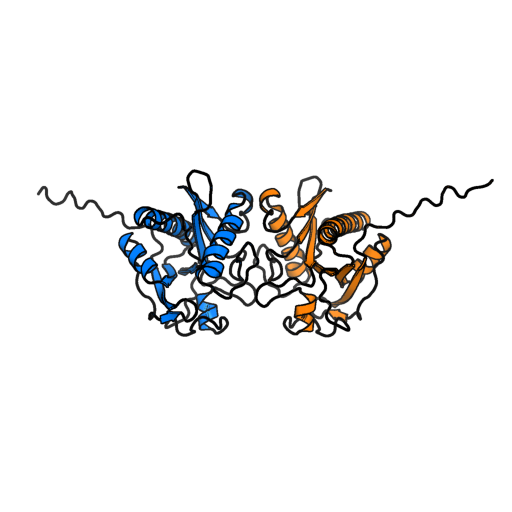A 1 106 ? -18.328 11.906 8.414 1 97.44 106 ASP A N 1
ATOM 848 C CA . ASP A 1 106 ? -18.422 11.133 7.18 1 97.44 106 ASP A CA 1
ATOM 849 C C . ASP A 1 106 ? -19.078 11.953 6.07 1 97.44 106 ASP A C 1
ATOM 851 O O . ASP A 1 106 ? -20.281 11.836 5.832 1 97.44 106 ASP A O 1
ATOM 855 N N . SER A 1 107 ? -18.25 12.758 5.457 1 98.12 107 SER A N 1
ATOM 856 C CA . SER A 1 107 ? -18.719 13.695 4.434 1 98.12 107 SER A CA 1
ATOM 857 C C . SER A 1 107 ? -17.672 13.883 3.342 1 98.12 107 SER A C 1
ATOM 859 O O . SER A 1 107 ? -16.484 14.047 3.631 1 98.12 107 SER A O 1
ATOM 861 N N . PRO A 1 108 ? -18.156 13.867 2.066 1 97.56 108 PRO A N 1
ATOM 862 C CA . PRO A 1 108 ? -17.203 14.133 0.993 1 97.56 108 PRO A CA 1
ATOM 863 C C . PRO A 1 108 ? -16.609 15.539 1.058 1 97.56 108 PRO A C 1
ATOM 865 O O . PRO A 1 108 ? -15.641 15.844 0.357 1 97.56 108 PRO A O 1
ATOM 868 N N . LYS A 1 109 ? -17.156 16.359 1.91 1 98.56 109 LYS A N 1
ATOM 869 C CA . LYS A 1 109 ? -16.703 17.75 2.029 1 98.56 109 LYS A CA 1
ATOM 870 C C . LYS A 1 109 ? -15.578 17.875 3.049 1 98.56 109 LYS A C 1
ATOM 872 O O . LYS A 1 109 ? -15 18.953 3.219 1 98.56 109 LYS A O 1
ATOM 877 N N . VAL A 1 110 ? -15.234 16.828 3.711 1 98.75 110 VAL A N 1
ATOM 878 C CA . VAL A 1 110 ? -14.227 16.875 4.762 1 98.75 110 VAL A CA 1
ATOM 879 C C . VAL A 1 110 ? -13.125 15.852 4.465 1 98.75 110 VAL A C 1
ATOM 881 O O . VAL A 1 110 ? -13.414 14.688 4.16 1 98.75 110 VAL A O 1
ATOM 884 N N . TRP A 1 111 ? -11.883 16.25 4.547 1 98.81 111 TRP A N 1
ATOM 885 C CA . TRP A 1 111 ? -10.727 15.383 4.336 1 98.81 111 TRP A CA 1
ATOM 886 C C . TRP A 1 111 ? -9.883 15.281 5.605 1 98.81 111 TRP A C 1
ATOM 888 O O . TRP A 1 111 ? -9.844 16.219 6.406 1 98.81 111 TRP A O 1
ATOM 898 N N . GLU A 1 112 ? -9.273 14.188 5.801 1 98.81 112 GLU A N 1
ATOM 899 C CA . GLU A 1 112 ? -8.328 13.992 6.891 1 98.81 112 GLU A CA 1
ATOM 900 C C . GLU A 1 112 ? -6.887 14 6.383 1 98.81 112 GLU A C 1
ATOM 902 O O . GLU A 1 112 ? -6.578 13.383 5.359 1 98.81 112 GLU A O 1
ATOM 907 N N . CYS A 1 113 ? -6.078 14.734 7.051 1 98.62 113 CYS A N 1
ATOM 908 C CA . CYS A 1 113 ? -4.645 14.742 6.785 1 98.62 113 CYS A CA 1
ATOM 909 C C . CYS A 1 113 ? -3.893 13.93 7.832 1 98.62 113 CYS A C 1
ATOM 911 O O . CYS A 1 113 ? -4.207 14 9.023 1 98.62 113 CYS A O 1
ATOM 913 N N . THR A 1 114 ? -2.965 13.086 7.379 1 98.19 114 THR A N 1
ATOM 914 C CA . THR A 1 114 ? -2.201 12.219 8.273 1 98.19 114 THR A CA 1
ATOM 915 C C . THR A 1 114 ? -0.729 12.195 7.871 1 98.19 114 THR A C 1
ATOM 917 O O . THR A 1 114 ? -0.359 12.711 6.816 1 98.19 114 THR A O 1
ATOM 920 N N . ARG A 1 115 ? 0.101 11.695 8.719 1 98.12 115 ARG A N 1
ATOM 921 C CA . ARG A 1 115 ? 1.505 11.367 8.492 1 98.12 115 ARG A CA 1
ATOM 922 C C . ARG A 1 115 ? 2.279 12.586 8.008 1 98.12 115 ARG A C 1
ATOM 924 O O . ARG A 1 115 ? 2.99 12.523 7 1 98.12 115 ARG A O 1
ATOM 931 N N . LEU A 1 116 ? 2.092 13.68 8.656 1 98.44 116 LEU A N 1
ATOM 932 C CA . LEU A 1 116 ? 2.926 14.852 8.422 1 98.44 116 LEU A CA 1
ATOM 933 C C . LEU A 1 116 ? 4.328 14.641 8.984 1 98.44 116 LEU A C 1
ATOM 935 O O . LEU A 1 116 ? 4.488 14.352 10.172 1 98.44 116 LEU A O 1
ATOM 939 N N . VAL A 1 117 ? 5.32 14.75 8.117 1 98.19 117 VAL A N 1
ATOM 940 C CA . VAL A 1 117 ? 6.695 14.547 8.562 1 98.19 117 VAL A CA 1
ATOM 941 C C . VAL A 1 117 ? 7.613 15.555 7.875 1 98.19 117 VAL A C 1
ATOM 943 O O . VAL A 1 117 ? 7.363 15.961 6.742 1 98.19 117 VAL A O 1
ATOM 946 N N . MET A 1 118 ? 8.609 15.984 8.57 1 97.75 118 MET A N 1
ATOM 947 C CA . MET A 1 118 ? 9.68 16.844 8.055 1 97.75 118 MET A CA 1
ATOM 948 C C . MET A 1 118 ? 11.047 16.266 8.406 1 97.75 118 MET A C 1
ATOM 950 O O . MET A 1 118 ? 11.258 15.781 9.516 1 97.75 118 MET A O 1
ATOM 954 N N . ALA A 1 119 ? 11.898 16.344 7.438 1 97.5 119 ALA A N 1
ATOM 955 C CA . ALA A 1 119 ? 13.266 15.875 7.668 1 97.5 119 ALA A CA 1
ATOM 956 C C . ALA A 1 119 ? 13.93 16.656 8.797 1 97.5 119 ALA A C 1
ATOM 958 O O . ALA A 1 119 ? 13.711 17.859 8.945 1 97.5 119 ALA A O 1
ATOM 959 N N . PRO A 1 120 ? 14.812 15.961 9.523 1 93.81 120 PRO A N 1
ATOM 960 C CA . PRO A 1 120 ? 15.492 16.641 10.625 1 93.81 120 PRO A CA 1
ATOM 961 C C . PRO A 1 120 ? 16.344 17.828 10.156 1 93.81 120 PRO A C 1
ATOM 963 O O . PRO A 1 120 ? 16.562 18.766 10.914 1 93.81 120 PRO A O 1
ATOM 966 N N . GLU A 1 121 ? 16.766 17.766 8.961 1 93.12 121 GLU A N 1
ATOM 967 C CA . GLU A 1 121 ? 17.594 18.828 8.414 1 93.12 121 GLU A CA 1
ATOM 968 C C . GLU A 1 121 ? 16.797 20.125 8.266 1 93.12 121 GLU A C 1
ATOM 970 O O . GLU A 1 121 ? 17.391 21.203 8.156 1 93.12 121 GLU A O 1
ATOM 975 N N . ILE A 1 122 ? 15.492 20 8.133 1 94.88 122 ILE A N 1
ATOM 976 C CA . ILE A 1 122 ? 14.617 21.172 8.172 1 94.88 122 ILE A CA 1
ATOM 977 C C . ILE A 1 122 ? 14.422 21.625 9.617 1 94.88 122 ILE A C 1
ATOM 979 O O . ILE A 1 122 ? 13.43 21.266 10.258 1 94.88 122 ILE A O 1
ATOM 983 N N . ASN A 1 123 ? 15.312 22.422 10.117 1 91.19 123 ASN A N 1
ATOM 984 C CA . ASN A 1 123 ? 15.312 22.656 11.562 1 91.19 123 ASN A CA 1
ATOM 985 C C . ASN A 1 123 ? 15.078 24.125 11.898 1 91.19 123 ASN A C 1
ATOM 987 O O . ASN A 1 123 ? 14.812 24.469 13.047 1 91.19 123 ASN A O 1
ATOM 991 N N . SER A 1 124 ? 15.117 25.031 10.922 1 95 124 SER A N 1
ATOM 992 C CA . SER A 1 124 ? 14.758 26.422 11.195 1 95 124 SER A CA 1
ATOM 993 C C . SER A 1 124 ? 13.242 26.609 11.172 1 95 124 SER A C 1
ATOM 995 O O . SER A 1 124 ? 12.539 25.969 10.391 1 95 124 SER A O 1
ATOM 997 N N . MET A 1 125 ? 12.82 27.5 11.992 1 94.62 125 MET A N 1
ATOM 998 C CA . MET A 1 125 ? 11.391 27.797 12.07 1 94.62 125 MET A CA 1
ATOM 999 C C . MET A 1 125 ? 10.859 28.25 10.711 1 94.62 125 MET A C 1
ATOM 1001 O O . MET A 1 125 ? 9.789 27.828 10.281 1 94.62 125 MET A O 1
ATOM 1005 N N . ARG A 1 126 ? 11.594 29.047 10.047 1 96 126 ARG A N 1
ATOM 1006 C CA . ARG A 1 126 ? 11.195 29.562 8.734 1 96 126 ARG A CA 1
ATOM 1007 C C . ARG A 1 126 ? 11.016 28.422 7.73 1 96 126 ARG A C 1
ATOM 1009 O O . ARG A 1 126 ? 10.023 28.375 7.004 1 96 126 ARG A O 1
ATOM 1016 N N . ALA A 1 127 ? 11.977 27.562 7.691 1 96.44 127 ALA A N 1
ATOM 1017 C CA . ALA A 1 127 ? 11.938 26.438 6.758 1 96.44 127 ALA A CA 1
ATOM 1018 C C . ALA A 1 127 ? 10.789 25.484 7.086 1 96.44 127 ALA A C 1
ATOM 1020 O O . ALA A 1 127 ? 10.133 24.969 6.184 1 96.44 127 ALA A O 1
ATOM 1021 N N . ARG A 1 128 ? 10.547 25.266 8.305 1 97.31 128 ARG A N 1
ATOM 1022 C CA . ARG A 1 128 ? 9.469 24.391 8.742 1 97.31 128 ARG A CA 1
ATOM 1023 C C . ARG A 1 128 ? 8.109 24.953 8.359 1 97.31 128 ARG A C 1
ATOM 1025 O O . ARG A 1 128 ? 7.238 24.219 7.879 1 97.31 128 ARG A O 1
ATOM 1032 N N . LEU A 1 129 ? 7.961 26.219 8.586 1 97.38 129 LEU A N 1
ATOM 1033 C CA . LEU A 1 129 ? 6.707 26.875 8.227 1 97.38 129 LEU A CA 1
ATOM 1034 C C . LEU A 1 129 ? 6.5 26.859 6.715 1 97.38 129 LEU A C 1
ATOM 1036 O O . LEU A 1 129 ? 5.375 26.656 6.242 1 97.38 129 LEU A O 1
ATOM 1040 N N . GLN A 1 130 ? 7.562 27.078 6.016 1 97.56 130 GLN A N 1
ATOM 1041 C CA . GLN A 1 130 ? 7.48 27.047 4.559 1 97.56 130 GLN A CA 1
ATOM 1042 C C . GLN A 1 130 ? 7.07 25.672 4.062 1 97.56 130 GLN A C 1
ATOM 1044 O O . GLN A 1 130 ? 6.227 25.547 3.174 1 97.56 130 GLN A O 1
ATOM 1049 N N . CYS A 1 131 ? 7.664 24.625 4.59 1 98.12 131 CYS A N 1
ATOM 1050 C CA . CYS A 1 131 ? 7.316 23.25 4.227 1 98.12 131 CYS A CA 1
ATOM 1051 C C . CYS A 1 131 ? 5.848 22.969 4.523 1 98.12 131 CYS A C 1
ATOM 1053 O O . CYS A 1 131 ? 5.133 22.422 3.68 1 98.12 131 CYS A O 1
ATOM 1055 N N . LEU A 1 132 ? 5.469 23.344 5.723 1 98.06 132 LEU A N 1
ATOM 1056 C CA . LEU A 1 132 ? 4.082 23.109 6.117 1 98.06 132 LEU A CA 1
ATOM 1057 C C . LEU A 1 132 ? 3.123 23.828 5.176 1 98.06 132 LEU A C 1
ATOM 1059 O O . LEU A 1 132 ? 2.119 23.25 4.746 1 98.06 132 LEU A O 1
ATOM 1063 N N . ASP A 1 133 ? 3.445 25.016 4.863 1 98.19 133 ASP A N 1
ATOM 1064 C CA . ASP A 1 133 ? 2.617 25.828 3.973 1 98.19 133 ASP A CA 1
ATOM 1065 C C . ASP A 1 133 ? 2.469 25.156 2.607 1 98.19 133 ASP A C 1
ATOM 1067 O O . ASP A 1 133 ? 1.365 25.094 2.062 1 98.19 133 ASP A O 1
ATOM 1071 N N . MET A 1 134 ? 3.541 24.703 2.062 1 98.5 134 MET A N 1
ATOM 1072 C CA . MET A 1 134 ? 3.533 24.047 0.758 1 98.5 134 MET A CA 1
ATOM 1073 C C . MET A 1 134 ? 2.73 22.75 0.803 1 98.5 134 MET A C 1
ATOM 1075 O O . MET A 1 134 ? 1.955 22.469 -0.11 1 98.5 134 MET A O 1
ATOM 1079 N N . ILE A 1 135 ? 2.9 21.969 1.844 1 98.75 135 ILE A N 1
ATOM 1080 C CA . ILE A 1 135 ? 2.191 20.703 2.008 1 98.75 135 ILE A CA 1
ATOM 1081 C C . ILE A 1 135 ? 0.688 20.953 2.078 1 98.75 135 ILE A C 1
ATOM 1083 O O . ILE A 1 135 ? -0.088 20.344 1.346 1 98.75 135 ILE A O 1
ATOM 1087 N N . VAL A 1 136 ? 0.33 21.891 2.977 1 98.38 136 VAL A N 1
ATOM 1088 C CA . VAL A 1 136 ? -1.08 22.188 3.209 1 98.38 136 VAL A CA 1
ATOM 1089 C C . VAL A 1 136 ? -1.708 22.75 1.936 1 98.38 136 VAL A C 1
ATOM 1091 O O . VAL A 1 136 ? -2.814 22.359 1.556 1 98.38 136 VAL A O 1
ATOM 1094 N N . GLY A 1 137 ? -0.998 23.688 1.282 1 98.31 137 GLY A N 1
ATOM 1095 C CA . GLY A 1 137 ? -1.487 24.203 0.018 1 98.31 137 GLY A CA 1
ATOM 1096 C C . GLY A 1 137 ? -1.74 23.125 -1.019 1 98.31 137 GLY A C 1
ATOM 1097 O O . GLY A 1 137 ? -2.775 23.141 -1.688 1 98.31 137 GLY A O 1
ATOM 1098 N N . GLY A 1 138 ? -0.806 22.203 -1.178 1 98.69 138 GLY A N 1
ATOM 1099 C CA . GLY A 1 138 ? -0.965 21.094 -2.113 1 98.69 138 GLY A CA 1
ATOM 1100 C C . GLY A 1 138 ? -2.148 20.203 -1.789 1 98.69 138 GLY A C 1
ATOM 1101 O O . GLY A 1 138 ? -2.891 19.797 -2.686 1 98.69 138 GLY A O 1
ATOM 1102 N N . LEU A 1 139 ? -2.328 19.891 -0.512 1 98.69 139 LEU A N 1
ATOM 1103 C CA . LEU A 1 139 ? -3.439 19.031 -0.106 1 98.69 139 LEU A CA 1
ATOM 1104 C C . LEU A 1 139 ? -4.773 19.75 -0.309 1 98.69 139 LEU A C 1
ATOM 1106 O O . LEU A 1 139 ? -5.762 19.125 -0.709 1 98.69 139 LEU A O 1
ATOM 1110 N N . ILE A 1 140 ? -4.812 21.047 0.008 1 98.38 140 ILE A N 1
ATOM 1111 C CA . ILE A 1 140 ? -6.02 21.828 -0.204 1 98.38 140 ILE A CA 1
ATOM 1112 C C . ILE A 1 140 ? -6.41 21.797 -1.681 1 98.38 140 ILE A C 1
ATOM 1114 O O . ILE A 1 140 ? -7.578 21.578 -2.018 1 98.38 140 ILE A O 1
ATOM 1118 N N . ASP A 1 141 ? -5.438 22 -2.557 1 98.44 141 ASP A N 1
ATOM 1119 C CA . ASP A 1 141 ? -5.711 21.953 -3.99 1 98.44 141 ASP A CA 1
ATOM 1120 C C . ASP A 1 141 ? -6.324 20.625 -4.398 1 98.44 141 ASP A C 1
ATOM 1122 O O . ASP A 1 141 ? -7.309 20.578 -5.141 1 98.44 141 ASP A O 1
ATOM 1126 N N . MET A 1 142 ? -5.77 19.547 -3.898 1 98.31 142 MET A N 1
ATOM 1127 C CA . MET A 1 142 ? -6.266 18.219 -4.25 1 98.31 142 MET A CA 1
ATOM 1128 C C . MET A 1 142 ? -7.652 17.984 -3.662 1 98.31 142 MET A C 1
ATOM 1130 O O . MET A 1 142 ? -8.539 17.453 -4.34 1 98.31 142 MET A O 1
ATOM 1134 N N . ALA A 1 143 ? -7.84 18.344 -2.459 1 98.44 143 ALA A N 1
ATOM 1135 C CA . ALA A 1 143 ? -9.094 18.109 -1.753 1 98.44 143 ALA A CA 1
ATOM 1136 C C . ALA A 1 143 ? -10.227 18.953 -2.35 1 98.44 143 ALA A C 1
ATOM 1138 O O . ALA A 1 143 ? -11.328 18.438 -2.574 1 98.44 143 ALA A O 1
ATOM 1139 N N . THR A 1 144 ? -9.953 20.219 -2.592 1 98.31 144 THR A N 1
ATOM 1140 C CA . THR A 1 144 ? -10.984 21.125 -3.104 1 98.31 144 THR A CA 1
ATOM 1141 C C . THR A 1 144 ? -11.375 20.734 -4.523 1 98.31 144 THR A C 1
ATOM 1143 O O . THR A 1 144 ? -12.539 20.891 -4.918 1 98.31 144 THR A O 1
ATOM 1146 N N . ALA A 1 145 ? -10.43 20.234 -5.281 1 98 145 ALA A N 1
ATOM 1147 C CA . ALA A 1 145 ? -10.734 19.75 -6.625 1 98 145 ALA A CA 1
ATOM 1148 C C . ALA A 1 145 ? -11.797 18.656 -6.582 1 98 145 ALA A C 1
ATOM 1150 O O . ALA A 1 145 ? -12.516 18.438 -7.559 1 98 145 ALA A O 1
ATOM 1151 N N . GLU A 1 146 ? -11.906 18.031 -5.402 1 97.38 146 GLU A N 1
ATOM 1152 C CA . GLU A 1 146 ? -12.883 16.969 -5.262 1 97.38 146 GLU A CA 1
ATOM 1153 C C . GLU A 1 146 ? -14.031 17.375 -4.344 1 97.38 146 GLU A C 1
ATOM 1155 O O . GLU A 1 146 ? -14.758 16.531 -3.816 1 97.38 146 GLU A O 1
ATOM 1160 N N . GLY A 1 147 ? -14.094 18.641 -4.039 1 97.88 147 GLY A N 1
ATOM 1161 C CA . GLY A 1 147 ? -15.281 19.188 -3.416 1 97.88 147 GLY A CA 1
ATOM 1162 C C . GLY A 1 147 ? -15.141 19.391 -1.918 1 97.88 147 GLY A C 1
ATOM 1163 O O . GLY A 1 147 ? -16.109 19.703 -1.229 1 97.88 147 GLY A O 1
ATOM 1164 N N . ALA A 1 148 ? -13.977 19.234 -1.416 1 98.62 148 ALA A N 1
ATOM 1165 C CA . ALA A 1 148 ? -13.773 19.391 0.022 1 98.62 148 ALA A CA 1
ATOM 1166 C C . ALA A 1 148 ? -13.93 20.844 0.449 1 98.62 148 ALA A C 1
ATOM 1168 O O . ALA A 1 148 ? -13.539 21.766 -0.284 1 98.62 148 ALA A O 1
ATOM 1169 N N . GLU A 1 149 ? -14.445 21.047 1.658 1 98.62 149 GLU A N 1
ATOM 1170 C CA . GLU A 1 149 ? -14.609 22.375 2.227 1 98.62 149 GLU A CA 1
ATOM 1171 C C . GLU A 1 149 ? -13.82 22.516 3.527 1 98.62 149 GLU A C 1
ATOM 1173 O O . GLU A 1 149 ? -13.578 23.641 3.99 1 98.62 149 GLU A O 1
ATOM 1178 N N . ARG A 1 150 ? -13.484 21.406 4.113 1 98.5 150 ARG A N 1
ATOM 1179 C CA . ARG A 1 150 ? -12.742 21.391 5.371 1 98.5 150 ARG A CA 1
ATOM 1180 C C . ARG A 1 150 ? -11.719 20.25 5.383 1 98.5 150 ARG A C 1
ATOM 1182 O O . ARG A 1 150 ? -11.875 19.25 4.676 1 98.5 150 ARG A O 1
ATOM 1189 N N . MET A 1 151 ? -10.781 20.453 6.168 1 98.5 151 MET A N 1
ATOM 1190 C CA . MET A 1 151 ? -9.781 19.422 6.445 1 98.5 151 MET A CA 1
ATOM 1191 C C . MET A 1 151 ? -9.57 19.266 7.949 1 98.5 151 MET A C 1
ATOM 1193 O O . MET A 1 151 ? -9.742 20.219 8.703 1 98.5 151 MET A O 1
ATOM 1197 N N . MET A 1 152 ? -9.172 18.094 8.344 1 98.38 152 MET A N 1
ATOM 1198 C CA . MET A 1 152 ? -8.875 17.859 9.758 1 98.38 152 MET A CA 1
ATOM 1199 C C . MET A 1 152 ? -7.672 16.938 9.914 1 98.38 152 MET A C 1
ATOM 1201 O O . MET A 1 152 ? -7.258 16.281 8.953 1 98.38 152 MET A O 1
ATOM 1205 N N . SER A 1 153 ? -7.094 16.922 11.031 1 97.94 153 SER A N 1
ATOM 1206 C CA . SER A 1 153 ? -5.945 16.078 11.344 1 97.94 153 SER A CA 1
ATOM 1207 C C . SER A 1 153 ? -5.816 15.859 12.852 1 97.94 153 SER A C 1
ATOM 1209 O O . SER A 1 153 ? -6.316 16.656 13.648 1 97.94 153 SER A O 1
ATOM 1211 N N . LEU A 1 154 ? -5.316 14.727 13.211 1 96.75 154 LEU A N 1
ATOM 1212 C CA . LEU A 1 154 ? -4.809 14.523 14.562 1 96.75 154 LEU A CA 1
ATOM 1213 C C . LEU A 1 154 ? -3.354 14.969 14.672 1 96.75 154 LEU A C 1
ATOM 1215 O O . LEU A 1 154 ? -2.455 14.312 14.148 1 96.75 154 LEU A O 1
ATOM 1219 N N . SER A 1 155 ? -3.145 16.109 15.328 1 95.75 155 SER A N 1
ATOM 1220 C CA . SER A 1 155 ? -1.823 16.719 15.281 1 95.75 155 SER A CA 1
ATOM 1221 C C . SER A 1 155 ? -1.418 17.281 16.641 1 95.75 155 SER A C 1
ATOM 1223 O O . SER A 1 155 ? -2.264 17.453 17.516 1 95.75 155 SER A O 1
ATOM 1225 N N . ASN A 1 156 ? -0.161 17.531 16.797 1 93.56 156 ASN A N 1
ATOM 1226 C CA . ASN A 1 156 ? 0.325 18.125 18.031 1 93.56 156 ASN A CA 1
ATOM 1227 C C . ASN A 1 156 ? 0.1 19.625 18.062 1 93.56 156 ASN A C 1
ATOM 1229 O O . ASN A 1 156 ? -0.354 20.219 17.078 1 93.56 156 ASN A O 1
ATOM 1233 N N . LEU A 1 157 ? 0.48 20.188 19.156 1 91.44 157 LEU A N 1
ATOM 1234 C CA . LEU A 1 157 ? 0.196 21.609 19.375 1 91.44 157 LEU A CA 1
ATOM 1235 C C . LEU A 1 157 ? 1.045 22.484 18.469 1 91.44 157 LEU A C 1
ATOM 1237 O O . LEU A 1 157 ? 0.627 23.578 18.094 1 91.44 157 LEU A O 1
ATOM 1241 N N . TRP A 1 158 ? 2.168 22.016 18.125 1 90.81 158 TRP A N 1
ATOM 1242 C CA . TRP A 1 158 ? 2.99 22.781 17.203 1 90.81 158 TRP A CA 1
ATOM 1243 C C . TRP A 1 158 ? 2.266 23 15.875 1 90.81 158 TRP A C 1
ATOM 1245 O O . TRP A 1 158 ? 2.264 24.094 15.328 1 90.81 158 TRP A O 1
ATOM 1255 N N . VAL A 1 159 ? 1.666 21.938 15.367 1 96.19 159 VAL A N 1
ATOM 1256 C CA . VAL A 1 159 ? 0.994 22.031 14.078 1 96.19 159 VAL A CA 1
ATOM 1257 C C . VAL A 1 159 ? -0.172 23 14.156 1 96.19 159 VAL A C 1
ATOM 1259 O O . VAL A 1 159 ? -0.384 23.812 13.25 1 96.19 159 VAL A O 1
ATOM 1262 N N . LEU A 1 160 ? -0.892 23 15.234 1 94.81 160 LEU A N 1
ATOM 1263 C CA . LEU A 1 160 ? -1.985 23.953 15.43 1 94.81 160 LEU A CA 1
ATOM 1264 C C . LEU A 1 160 ? -1.479 25.391 15.367 1 94.81 160 LEU A C 1
ATOM 1266 O O . LEU A 1 160 ? -2.041 26.219 14.648 1 94.81 160 LEU A O 1
ATOM 1270 N N . ARG A 1 161 ? -0.428 25.688 16.109 1 95.25 161 ARG A N 1
ATOM 1271 C CA . ARG A 1 161 ? 0.113 27.047 16.188 1 95.25 161 ARG A CA 1
ATOM 1272 C C . ARG A 1 161 ? 0.679 27.469 14.836 1 95.25 161 ARG A C 1
ATOM 1274 O O . ARG A 1 161 ? 0.509 28.625 14.422 1 95.25 161 ARG A O 1
ATOM 1281 N N . ALA A 1 162 ? 1.346 26.531 14.242 1 96.44 162 ALA A N 1
ATOM 1282 C CA . ALA A 1 162 ? 1.936 26.812 12.938 1 96.44 162 ALA A CA 1
ATOM 1283 C C . ALA A 1 162 ? 0.857 27.125 11.906 1 96.44 162 ALA A C 1
ATOM 1285 O O . ALA A 1 162 ? 1.001 28.062 11.117 1 96.44 162 ALA A O 1
ATOM 1286 N N . LEU A 1 163 ? -0.219 26.422 11.883 1 96.81 163 LEU A N 1
ATOM 1287 C CA . LEU A 1 163 ? -1.306 26.641 10.938 1 96.81 163 LEU A CA 1
ATOM 1288 C C . LEU A 1 163 ? -2.002 27.969 11.211 1 96.81 163 LEU A C 1
ATOM 1290 O O . LEU A 1 163 ? -2.41 28.656 10.273 1 96.81 163 LEU A O 1
ATOM 1294 N N . LYS A 1 164 ? -2.131 28.297 12.477 1 95.12 164 LYS A N 1
ATOM 1295 C CA . LYS A 1 164 ? -2.686 29.609 12.836 1 95.12 164 LYS A CA 1
ATOM 1296 C C . LYS A 1 164 ? -1.788 30.734 12.344 1 95.12 164 LYS A C 1
ATOM 1298 O O . LYS A 1 164 ? -2.268 31.703 11.742 1 95.12 164 LYS A O 1
ATOM 1303 N N . ARG A 1 165 ? -0.561 30.578 12.594 1 95.12 165 ARG A N 1
ATOM 1304 C CA . ARG A 1 165 ? 0.417 31.594 12.188 1 95.12 165 ARG A CA 1
ATOM 1305 C C . ARG A 1 165 ? 0.402 31.781 10.672 1 95.12 165 ARG A C 1
ATOM 1307 O O . ARG A 1 165 ? 0.549 32.906 10.188 1 95.12 165 ARG A O 1
ATOM 1314 N N . LEU A 1 166 ? 0.221 30.719 9.961 1 95.94 166 LEU A N 1
ATOM 1315 C CA . LEU A 1 166 ? 0.236 30.75 8.5 1 95.94 166 LEU A CA 1
ATOM 1316 C C . LEU A 1 166 ? -1.076 31.312 7.957 1 95.94 166 LEU A C 1
ATOM 1318 O O . LEU A 1 166 ? -1.188 31.594 6.762 1 95.94 166 LEU A O 1
ATOM 1322 N N . GLY A 1 167 ? -2.104 31.406 8.797 1 95.56 167 GLY A N 1
ATOM 1323 C CA . GLY A 1 167 ? -3.34 32.031 8.375 1 95.56 167 GLY A CA 1
ATOM 1324 C C . GLY A 1 167 ? -4.375 31.062 7.859 1 95.56 167 GLY A C 1
ATOM 1325 O O . GLY A 1 167 ? -5.262 31.422 7.09 1 95.56 167 GLY A O 1
ATOM 1326 N N . TYR A 1 168 ? -4.27 29.766 8.25 1 96.5 168 TYR A N 1
ATOM 1327 C CA . TYR A 1 168 ? -5.207 28.781 7.746 1 96.5 168 TYR A CA 1
ATOM 1328 C C . TYR A 1 168 ? -6.449 28.703 8.625 1 96.5 168 TYR A C 1
ATOM 1330 O O . TYR A 1 168 ? -7.402 27.984 8.305 1 96.5 168 TYR A O 1
ATOM 1338 N N . GLY A 1 169 ? -6.488 29.453 9.695 1 94.44 169 GLY A N 1
ATOM 1339 C CA . GLY A 1 169 ? -7.656 29.469 10.562 1 94.44 169 GLY A CA 1
ATOM 1340 C C . GLY A 1 169 ? -7.879 28.172 11.297 1 94.44 169 GLY A C 1
ATOM 1341 O O . GLY A 1 169 ? -8.984 27.625 11.297 1 94.44 169 GLY A O 1
ATOM 1342 N N . ALA A 1 170 ? -6.875 27.578 11.844 1 96.31 170 ALA A N 1
ATOM 1343 C CA . ALA A 1 170 ? -6.926 26.281 12.523 1 96.31 170 ALA A CA 1
ATOM 1344 C C . ALA A 1 170 ? -7.66 26.406 13.859 1 96.31 170 ALA A C 1
ATOM 1346 O O . ALA A 1 170 ? -7.543 27.422 14.555 1 96.31 170 ALA A O 1
ATOM 1347 N N . GLU A 1 171 ? -8.398 25.484 14.211 1 96.31 171 GLU A N 1
ATOM 1348 C CA . GLU A 1 171 ? -9.117 25.406 15.477 1 96.31 171 GLU A CA 1
ATOM 1349 C C . GLU A 1 171 ? -9.141 23.984 16.016 1 96.31 171 GLU A C 1
ATOM 1351 O O . GLU A 1 171 ? -9.008 23.016 15.266 1 96.31 171 GLU A O 1
ATOM 1356 N N . PHE A 1 172 ? -9.375 23.875 17.281 1 95.25 172 PHE A N 1
ATOM 1357 C CA . PHE A 1 172 ? -9.586 22.578 17.906 1 95.25 172 PHE A CA 1
ATOM 1358 C C . PHE A 1 172 ? -10.961 22.016 17.562 1 95.25 172 PHE A C 1
ATOM 1360 O O . PHE A 1 172 ? -11.961 22.75 17.609 1 95.25 172 PHE A O 1
ATOM 1367 N N . LEU A 1 173 ? -10.977 20.781 17.203 1 95.12 173 LEU A N 1
ATOM 1368 C CA . LEU A 1 173 ? -12.25 20.094 16.984 1 95.12 173 LEU A CA 1
ATOM 1369 C C . LEU A 1 173 ? -12.555 19.125 18.109 1 95.12 173 LEU A C 1
ATOM 1371 O O . LEU A 1 173 ? -13.688 18.672 18.266 1 95.12 173 LEU A O 1
ATOM 1375 N N . GLY A 1 174 ? -11.578 18.766 18.859 1 90.06 174 GLY A N 1
ATOM 1376 C CA . GLY A 1 174 ? -11.695 17.875 20 1 90.06 174 GLY A CA 1
ATOM 1377 C C . GLY A 1 174 ? -10.758 18.219 21.141 1 90.06 174 GLY A C 1
ATOM 1378 O O . GLY A 1 174 ? -9.938 19.125 21.016 1 90.06 174 GLY A O 1
ATOM 1379 N N . GLN A 1 175 ? -10.883 17.484 22.203 1 88.31 175 GLN A N 1
ATOM 1380 C CA . GLN A 1 175 ? -10.062 17.719 23.375 1 88.31 175 GLN A CA 1
ATOM 1381 C C . GLN A 1 175 ? -8.656 17.141 23.188 1 88.31 175 GLN A C 1
ATOM 1383 O O . GLN A 1 175 ? -8.5 16.031 22.688 1 88.31 175 GLN A O 1
ATOM 1388 N N . PRO A 1 176 ? -7.711 17.938 23.594 1 90.06 176 PRO A N 1
ATOM 1389 C CA . PRO A 1 176 ? -6.348 17.406 23.547 1 90.06 176 PRO A CA 1
ATOM 1390 C C . PRO A 1 176 ? -6.145 16.219 24.484 1 90.06 176 PRO A C 1
ATOM 1392 O O . PRO A 1 176 ? -6.848 16.094 25.5 1 90.06 176 PRO A O 1
ATOM 1395 N N . TYR A 1 177 ? -5.285 15.336 24.109 1 88.19 177 TYR A N 1
ATOM 1396 C CA . TYR A 1 177 ? -4.863 14.242 24.969 1 88.19 177 TYR A CA 1
ATOM 1397 C C . TYR A 1 177 ? -3.365 13.992 24.844 1 88.19 177 TYR A C 1
ATOM 1399 O O . TYR A 1 177 ? -2.73 14.453 23.891 1 88.19 177 TYR A O 1
ATOM 1407 N N . GLU A 1 178 ? -2.846 13.328 25.875 1 89.56 178 GLU A N 1
ATOM 1408 C CA . GLU A 1 178 ? -1.433 12.953 25.844 1 89.56 178 GLU A CA 1
ATOM 1409 C C . GLU A 1 178 ? -1.239 11.562 25.25 1 89.56 178 GLU A C 1
ATOM 1411 O O . GLU A 1 178 ? -1.899 10.609 25.672 1 89.56 178 GLU A O 1
ATOM 1416 N N . ASN A 1 179 ? -0.404 11.523 24.266 1 85.5 179 ASN A N 1
ATOM 1417 C CA . ASN A 1 179 ? -0.098 10.234 23.656 1 85.5 179 ASN A CA 1
ATOM 1418 C C . ASN A 1 179 ? 0.868 9.422 24.516 1 85.5 179 ASN A C 1
ATOM 1420 O O . ASN A 1 179 ? 1.904 9.93 24.938 1 85.5 179 ASN A O 1
ATOM 1424 N N . GLY A 1 180 ? 0.526 8.172 24.766 1 79.25 180 GLY A N 1
ATOM 1425 C CA . GLY A 1 180 ? 1.323 7.309 25.625 1 79.25 180 GLY A CA 1
ATOM 1426 C C . GLY A 1 180 ? 2.639 6.891 24.984 1 79.25 180 GLY A C 1
ATOM 1427 O O . GLY A 1 180 ? 3.607 6.605 25.688 1 79.25 180 GLY A O 1
ATOM 1428 N N . ASP A 1 181 ? 2.648 6.859 23.703 1 78.25 181 ASP A N 1
ATOM 1429 C CA . ASP A 1 181 ? 3.82 6.344 23 1 78.25 181 ASP A CA 1
ATOM 1430 C C . ASP A 1 181 ? 4.973 7.348 23.031 1 78.25 181 ASP A C 1
ATOM 1432 O O . ASP A 1 181 ? 6.137 6.961 23.125 1 78.25 181 ASP A O 1
ATOM 1436 N N . ASP A 1 182 ? 4.707 8.664 22.922 1 82.81 182 ASP A N 1
ATOM 1437 C CA . ASP A 1 182 ? 5.781 9.641 22.781 1 82.81 182 ASP A CA 1
ATOM 1438 C C . ASP A 1 182 ? 5.668 10.75 23.812 1 82.81 182 ASP A C 1
ATOM 1440 O O . ASP A 1 182 ? 6.562 11.594 23.938 1 82.81 182 ASP A O 1
ATOM 1444 N N . GLY A 1 183 ? 4.555 10.805 24.516 1 84.25 183 GLY A N 1
ATOM 1445 C CA . GLY A 1 183 ? 4.371 11.766 25.578 1 84.25 183 GLY A CA 1
ATOM 1446 C C . GLY A 1 183 ? 3.941 13.133 25.094 1 84.25 183 GLY A C 1
ATOM 1447 O O . GLY A 1 183 ? 3.822 14.078 25.875 1 84.25 183 GLY A O 1
ATOM 1448 N N . HIS A 1 184 ? 3.707 13.273 23.812 1 87.44 184 HIS A N 1
ATOM 1449 C CA . HIS A 1 184 ? 3.273 14.555 23.25 1 87.44 184 HIS A CA 1
ATOM 1450 C C . HIS A 1 184 ? 1.761 14.711 23.344 1 87.44 184 HIS A C 1
ATOM 1452 O O . HIS A 1 184 ? 1.037 13.727 23.5 1 87.44 184 HIS A O 1
ATOM 1458 N N . LYS A 1 185 ? 1.329 15.945 23.297 1 90.94 185 LYS A N 1
ATOM 1459 C CA . LYS A 1 185 ? -0.098 16.25 23.281 1 90.94 185 LYS A CA 1
ATOM 1460 C C . LYS A 1 185 ? -0.634 16.359 21.859 1 90.94 185 LYS A C 1
ATOM 1462 O O . LYS A 1 185 ? -0.02 17 21.016 1 90.94 185 LYS A O 1
ATOM 1467 N N . TYR A 1 186 ? -1.733 15.641 21.672 1 94.06 186 TYR A N 1
ATOM 1468 C CA . TYR A 1 186 ? -2.377 15.641 20.359 1 94.06 186 TYR A CA 1
ATOM 1469 C C . TYR A 1 186 ? -3.834 16.078 20.469 1 94.06 186 TYR A C 1
ATOM 1471 O O . TYR A 1 186 ? -4.445 15.953 21.531 1 94.06 186 TYR A O 1
ATOM 1479 N N . ALA A 1 187 ? -4.324 16.641 19.438 1 94.38 187 ALA A N 1
ATOM 1480 C CA . ALA A 1 187 ? -5.738 16.984 19.312 1 94.38 187 ALA A CA 1
ATOM 1481 C C . ALA A 1 187 ? -6.188 16.969 17.859 1 94.38 187 ALA A C 1
ATOM 1483 O O . ALA A 1 187 ? -5.367 17.125 16.953 1 94.38 187 ALA A O 1
ATOM 1484 N N . VAL A 1 188 ? -7.492 16.703 17.703 1 97.31 188 VAL A N 1
ATOM 1485 C CA . VAL A 1 188 ? -8.039 16.891 16.359 1 97.31 188 VAL A CA 1
ATOM 1486 C C . VAL A 1 188 ? -8.164 18.375 16.047 1 97.31 188 VAL A C 1
ATOM 1488 O O . VAL A 1 188 ? -8.75 19.141 16.828 1 97.31 188 VAL A O 1
ATOM 1491 N N . ILE A 1 189 ? -7.555 18.75 14.977 1 97.5 189 ILE A N 1
ATOM 1492 C CA . ILE A 1 189 ? -7.543 20.125 14.508 1 97.5 189 ILE A CA 1
ATOM 1493 C C . ILE A 1 189 ? -8.242 20.219 13.148 1 97.5 189 ILE A C 1
ATOM 1495 O O . ILE A 1 189 ? -8.18 19.281 12.352 1 97.5 189 ILE A O 1
ATOM 1499 N N . GLY A 1 190 ? -8.922 21.312 12.914 1 97.94 190 GLY A N 1
ATOM 1500 C CA . GLY A 1 190 ? -9.594 21.547 11.641 1 97.94 190 GLY A CA 1
ATOM 1501 C C . GLY A 1 190 ? -9.219 22.859 10.992 1 97.94 190 GLY A C 1
ATOM 1502 O O . GLY A 1 190 ? -8.914 23.844 11.695 1 97.94 190 GLY A O 1
ATOM 1503 N N . ILE A 1 191 ? -9.195 22.906 9.734 1 97.88 191 ILE A N 1
ATOM 1504 C CA . ILE A 1 191 ? -9.039 24.141 8.961 1 97.88 191 ILE A CA 1
ATOM 1505 C C . ILE A 1 191 ? -10.055 24.156 7.812 1 97.88 191 ILE A C 1
ATOM 1507 O O . ILE A 1 191 ? -10.469 23.109 7.324 1 97.88 191 ILE A O 1
ATOM 1511 N N . PRO A 1 192 ? -10.523 25.391 7.379 1 97.44 192 PRO A N 1
ATOM 1512 C CA . PRO A 1 192 ? -11.195 25.438 6.074 1 97.44 192 PRO A CA 1
ATOM 1513 C C . PRO A 1 192 ? -10.289 24.984 4.934 1 97.44 192 PRO A C 1
ATOM 1515 O O . PRO A 1 192 ? -9.078 25.234 4.957 1 97.44 192 PRO A O 1
ATOM 1518 N N . ALA A 1 193 ? -10.891 24.297 3.986 1 97.12 193 ALA A N 1
ATOM 1519 C CA . ALA A 1 193 ? -10.117 23.906 2.807 1 97.12 193 ALA A CA 1
ATOM 1520 C C . ALA A 1 193 ? -9.984 25.062 1.831 1 97.12 193 ALA A C 1
ATOM 1522 O O . ALA A 1 193 ? -10.516 25.016 0.719 1 97.12 193 ALA A O 1
ATOM 1523 N N . ARG A 1 194 ? -9.227 26.062 2.184 1 94.12 194 ARG A N 1
ATOM 1524 C CA . ARG A 1 194 ? -8.953 27.234 1.356 1 94.12 194 ARG A CA 1
ATOM 1525 C C . ARG A 1 194 ? -7.566 27.812 1.652 1 94.12 194 ARG A C 1
ATOM 1527 O O . ARG A 1 194 ? -7.043 27.625 2.754 1 94.12 194 ARG A O 1
ATOM 1534 N N . HIS A 1 195 ? -7.07 28.422 0.591 1 92.31 195 HIS A N 1
ATOM 1535 C CA . HIS A 1 195 ? -5.754 29.031 0.762 1 92.31 195 HIS A CA 1
ATOM 1536 C C . HIS A 1 195 ? -5.812 30.203 1.724 1 92.31 195 HIS A C 1
ATOM 1538 O O . HIS A 1 195 ? -6.867 30.812 1.898 1 92.31 195 HIS A O 1
ATOM 1544 N N . LYS A 1 196 ? -4.719 30.453 2.332 1 83.5 196 LYS A N 1
ATOM 1545 C CA . LYS A 1 196 ? -4.605 31.484 3.348 1 83.5 196 LYS A CA 1
ATOM 1546 C C . LYS A 1 196 ? -5.059 32.844 2.803 1 83.5 196 LYS A C 1
ATOM 1548 O O . LYS A 1 196 ? -4.906 33.125 1.612 1 83.5 196 LYS A O 1
ATOM 1553 N N . GLN A 1 197 ? -5.977 33.469 3.518 1 67.44 197 GLN A N 1
ATOM 1554 C CA . GLN A 1 197 ? -6.43 34.812 3.18 1 67.44 197 GLN A CA 1
ATOM 1555 C C . GLN A 1 197 ? -5.27 35.812 3.209 1 67.44 197 GLN A C 1
ATOM 1557 O O . GLN A 1 197 ? -4.496 35.844 4.172 1 67.44 197 GLN A O 1
ATOM 1562 N N . VAL A 1 198 ? -4.68 36 1.992 1 54.53 198 VAL A N 1
ATOM 1563 C CA . VAL A 1 198 ? -3.668 37.062 1.949 1 54.53 198 VAL A CA 1
ATOM 1564 C C . VAL A 1 198 ? -4.156 38.281 2.725 1 54.53 198 VAL A C 1
ATOM 1566 O O . VAL A 1 198 ? -5.309 38.688 2.58 1 54.53 198 VAL A O 1
ATOM 1569 N N . ALA A 1 199 ? -3.66 38.531 3.846 1 46.97 199 ALA A N 1
ATOM 1570 C CA . ALA A 1 199 ? -3.963 39.812 4.527 1 46.97 199 ALA A CA 1
ATOM 1571 C C . ALA A 1 199 ? -4.164 40.938 3.525 1 46.97 199 ALA A C 1
ATOM 1573 O O . ALA A 1 199 ? -3.32 41.156 2.65 1 46.97 199 ALA A O 1
ATOM 1574 N N . ASP A 1 200 ? -5.375 41.188 3.09 1 40.91 200 ASP A N 1
ATOM 1575 C CA . ASP A 1 200 ? -5.641 42.406 2.344 1 40.91 200 ASP A CA 1
ATOM 1576 C C . ASP A 1 200 ? -4.812 43.562 2.883 1 40.91 200 ASP A C 1
ATOM 1578 O O . ASP A 1 200 ? -4.711 43.75 4.098 1 40.91 200 ASP A O 1
ATOM 1582 N N . ASN A 1 201 ? -3.746 43.969 2.256 1 39.47 201 ASN A N 1
ATOM 1583 C CA . ASN A 1 201 ? -3.154 45.281 2.484 1 39.47 201 ASN A CA 1
ATOM 1584 C C . ASN A 1 201 ? -4.219 46.312 2.809 1 39.47 201 ASN A C 1
ATOM 1586 O O . ASN A 1 201 ? -4.945 46.75 1.922 1 39.47 201 ASN A O 1
ATOM 1590 N N . VAL A 1 202 ? -4.906 46.281 3.863 1 38.03 202 VAL A N 1
ATOM 1591 C CA . VAL A 1 202 ? -5.68 47.438 4.359 1 38.03 202 VAL A CA 1
ATOM 1592 C C . VAL A 1 202 ? -4.84 48.688 4.273 1 38.03 202 VAL A C 1
ATOM 1594 O O . VAL A 1 202 ? -4.117 49.031 5.211 1 38.03 202 VAL A O 1
ATOM 1597 N N . LEU A 1 203 ? -3.826 48.812 3.432 1 37.81 203 LEU A N 1
ATOM 1598 C CA . LEU A 1 203 ? -3.176 50.125 3.287 1 37.81 203 LEU A CA 1
ATOM 1599 C C . LEU A 1 203 ? -4.191 51.219 2.934 1 37.81 203 LEU A C 1
ATOM 1601 O O . LEU A 1 203 ? -3.953 52.375 3.178 1 37.81 203 LEU A O 1
ATOM 1605 N N . GLN A 1 204 ? -5.125 50.906 2.004 1 38.41 204 GLN A N 1
ATOM 1606 C CA . GLN A 1 204 ? -5.555 52.125 1.317 1 38.41 204 GLN A CA 1
ATOM 1607 C C . GLN A 1 204 ? -6.477 52.938 2.203 1 38.41 204 GLN A C 1
ATOM 1609 O O . GLN A 1 204 ? -7.121 53.875 1.727 1 38.41 204 GLN A O 1
ATOM 1614 N N . MET A 1 205 ? -6.922 52.5 3.443 1 35.69 205 MET A N 1
ATOM 1615 C CA . MET A 1 205 ? -7.961 53.344 4.016 1 35.69 205 MET A CA 1
ATOM 1616 C C . MET A 1 205 ? -7.359 54.625 4.578 1 35.69 205 MET A C 1
ATOM 1618 O O . MET A 1 205 ? -8.086 55.469 5.113 1 35.69 205 MET A O 1
ATOM 1622 N N . SER A 1 206 ? -6.031 54.688 4.934 1 38.34 206 SER A N 1
ATOM 1623 C CA . SER A 1 206 ? -5.699 55.875 5.746 1 38.34 206 SER A CA 1
ATOM 1624 C C . SER A 1 206 ? -5.777 57.156 4.93 1 38.34 206 SER A C 1
ATOM 1626 O O . SER A 1 206 ? -5.52 58.25 5.445 1 38.34 206 SER A O 1
ATOM 1628 N N . ALA A 1 207 ? -5.625 57.031 3.602 1 41.5 207 ALA A N 1
ATOM 1629 C CA . ALA A 1 207 ? -5.367 58.375 3.086 1 41.5 207 ALA A CA 1
ATOM 1630 C C . ALA A 1 207 ? -6.633 59.25 3.133 1 41.5 207 ALA A C 1
ATOM 1632 O O . ALA A 1 207 ? -6.609 60.406 2.746 1 41.5 207 ALA A O 1
ATOM 1633 N N . ALA A 1 208 ? -7.871 58.812 3.748 1 31.48 208 ALA A N 1
ATOM 1634 C CA . ALA A 1 208 ? -8.805 59.938 3.748 1 31.48 208 ALA A CA 1
ATOM 1635 C C . ALA A 1 208 ? -8.617 60.812 4.988 1 31.48 208 ALA A C 1
ATOM 1637 O O . ALA A 1 208 ? -8.328 60.312 6.074 1 31.48 208 ALA A O 1
ATOM 1638 N N . MET B 1 1 ? 6.262 -10.461 -26.078 1 94.69 1 MET B N 1
ATOM 1639 C CA . MET B 1 1 ? 6.035 -10.438 -24.641 1 94.69 1 MET B CA 1
ATOM 1640 C C . MET B 1 1 ? 7.348 -10.273 -23.875 1 94.69 1 MET B C 1
ATOM 1642 O O . MET B 1 1 ? 8.375 -10.82 -24.297 1 94.69 1 MET B O 1
ATOM 1646 N N . LYS B 1 2 ? 7.289 -9.453 -22.891 1 97.44 2 LYS B N 1
ATOM 1647 C CA . LYS B 1 2 ? 8.453 -9.219 -22.047 1 97.44 2 LYS B CA 1
ATOM 1648 C C . LYS B 1 2 ? 8.102 -9.344 -20.578 1 97.44 2 LYS B C 1
ATOM 1650 O O . LYS B 1 2 ? 6.984 -9 -20.172 1 97.44 2 LYS B O 1
ATOM 1655 N N . ASN B 1 3 ? 9.039 -9.93 -19.828 1 98.62 3 ASN B N 1
ATOM 1656 C CA . ASN B 1 3 ? 8.859 -10.047 -18.375 1 98.62 3 ASN B CA 1
ATOM 1657 C C . ASN B 1 3 ? 9.609 -8.953 -17.625 1 98.62 3 ASN B C 1
ATOM 1659 O O . ASN B 1 3 ? 10.75 -8.633 -17.969 1 98.62 3 ASN B O 1
ATOM 1663 N N . ILE B 1 4 ? 8.992 -8.312 -16.703 1 98.62 4 ILE B N 1
ATOM 1664 C CA . ILE B 1 4 ? 9.664 -7.395 -15.797 1 98.62 4 ILE B CA 1
ATOM 1665 C C . ILE B 1 4 ? 9.43 -7.84 -14.352 1 98.62 4 ILE B C 1
ATOM 1667 O O . ILE B 1 4 ? 8.375 -8.398 -14.031 1 98.62 4 ILE B O 1
ATOM 1671 N N . THR B 1 5 ? 10.422 -7.66 -13.508 1 98.69 5 THR B N 1
ATOM 1672 C CA . THR B 1 5 ? 10.344 -7.98 -12.086 1 98.69 5 THR B CA 1
ATOM 1673 C C . THR B 1 5 ? 10.766 -6.781 -11.242 1 98.69 5 THR B C 1
ATOM 1675 O O . THR B 1 5 ? 11.664 -6.035 -11.617 1 98.69 5 THR B O 1
ATOM 1678 N N . PHE B 1 6 ? 10.062 -6.559 -10.172 1 98 6 PHE B N 1
ATOM 1679 C CA . PHE B 1 6 ? 10.422 -5.426 -9.32 1 98 6 PHE B CA 1
ATOM 1680 C C . PHE B 1 6 ? 9.836 -5.586 -7.926 1 98 6 PHE B C 1
ATOM 1682 O O . PHE B 1 6 ? 9.062 -6.508 -7.676 1 98 6 PHE B O 1
ATOM 1689 N N . GLU B 1 7 ? 10.32 -4.773 -7.047 1 96.81 7 GLU B N 1
ATOM 1690 C CA . GLU B 1 7 ? 9.719 -4.531 -5.742 1 96.81 7 GLU B CA 1
ATOM 1691 C C . GLU B 1 7 ? 9.125 -3.129 -5.656 1 96.81 7 GLU B C 1
ATOM 1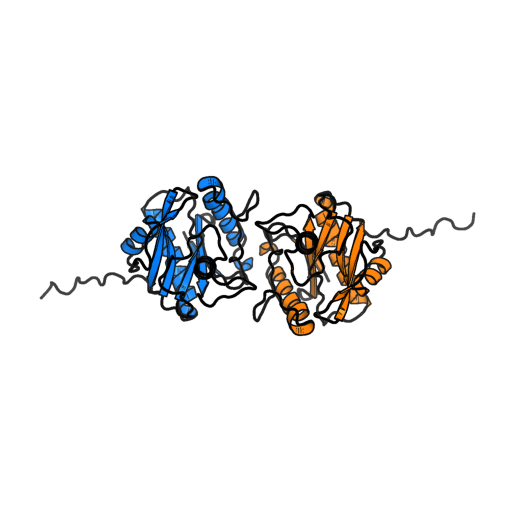693 O O . GLU B 1 7 ? 9.398 -2.283 -6.516 1 96.81 7 GLU B O 1
ATOM 1698 N N . LEU B 1 8 ? 8.305 -2.846 -4.703 1 93.56 8 LEU B N 1
ATOM 1699 C CA . LEU B 1 8 ? 7.555 -1.595 -4.629 1 93.56 8 LEU B CA 1
ATOM 1700 C C . LEU B 1 8 ? 8.5 -0.397 -4.621 1 93.56 8 LEU B C 1
ATOM 1702 O O . LEU B 1 8 ? 8.172 0.659 -5.168 1 93.56 8 LEU B O 1
ATOM 1706 N N . SER B 1 9 ? 9.656 -0.551 -4.004 1 93.44 9 SER B N 1
ATOM 1707 C CA . SER B 1 9 ? 10.594 0.56 -3.871 1 93.44 9 SER B CA 1
ATOM 1708 C C . SER B 1 9 ? 11.141 0.99 -5.227 1 93.44 9 SER B C 1
ATOM 1710 O O . SER B 1 9 ? 11.688 2.086 -5.363 1 93.44 9 SER B O 1
ATOM 1712 N N . ASN B 1 10 ? 10.977 0.127 -6.25 1 94.75 10 ASN B N 1
ATOM 1713 C CA . ASN B 1 10 ? 11.508 0.454 -7.57 1 94.75 10 ASN B CA 1
ATOM 1714 C C . ASN B 1 10 ? 10.398 0.527 -8.617 1 94.75 10 ASN B C 1
ATOM 1716 O O . ASN B 1 10 ? 10.672 0.452 -9.82 1 94.75 10 ASN B O 1
ATOM 1720 N N . VAL B 1 11 ? 9.219 0.676 -8.094 1 93.5 11 VAL B N 1
ATOM 1721 C CA . VAL B 1 11 ? 8.055 0.653 -8.969 1 93.5 11 VAL B CA 1
ATOM 1722 C C . VAL B 1 11 ? 8.148 1.783 -9.992 1 93.5 11 VAL B C 1
ATOM 1724 O O . VAL B 1 11 ? 7.711 1.635 -11.133 1 93.5 11 VAL B O 1
ATOM 1727 N N . HIS B 1 12 ? 8.75 2.912 -9.641 1 93.75 12 HIS B N 1
ATOM 1728 C CA . HIS B 1 12 ? 8.82 4.102 -10.484 1 93.75 12 HIS B CA 1
ATOM 1729 C C . HIS B 1 12 ? 9.648 3.844 -11.734 1 93.75 12 HIS B C 1
ATOM 1731 O O . HIS B 1 12 ? 9.547 4.582 -12.711 1 93.75 12 HIS B O 1
ATOM 1737 N N . LEU B 1 13 ? 10.445 2.832 -11.781 1 95.75 13 LEU B N 1
ATOM 1738 C CA . LEU B 1 13 ? 11.312 2.52 -12.914 1 95.75 13 LEU B CA 1
ATOM 1739 C C . LEU B 1 13 ? 10.531 1.816 -14.023 1 95.75 13 LEU B C 1
ATOM 1741 O O . LEU B 1 13 ? 11.023 1.676 -15.141 1 95.75 13 LEU B O 1
ATOM 1745 N N . TYR B 1 14 ? 9.219 1.495 -13.773 1 96.56 14 TYR B N 1
ATOM 1746 C CA . TYR B 1 14 ? 8.5 0.64 -14.711 1 96.56 14 TYR B CA 1
ATOM 1747 C C . TYR B 1 14 ? 7.176 1.279 -15.125 1 96.56 14 TYR B C 1
ATOM 1749 O O . TYR B 1 14 ? 6.203 0.579 -15.406 1 96.56 14 TYR B O 1
ATOM 1757 N N . GLY B 1 15 ? 7.176 2.633 -15.062 1 95.25 15 GLY B N 1
ATOM 1758 C CA . GLY B 1 15 ? 6 3.354 -15.516 1 95.25 15 GLY B CA 1
ATOM 1759 C C . GLY B 1 15 ? 4.734 2.961 -14.773 1 95.25 15 GLY B C 1
ATOM 1760 O O . GLY B 1 15 ? 4.73 2.867 -13.547 1 95.25 15 GLY B O 1
ATOM 1761 N N . PRO B 1 16 ? 3.639 2.777 -15.516 1 96.31 16 PRO B N 1
ATOM 1762 C CA . PRO B 1 16 ? 2.363 2.484 -14.859 1 96.31 16 PRO B CA 1
ATOM 1763 C C . PRO B 1 16 ? 2.146 0.991 -14.633 1 96.31 16 PRO B C 1
ATOM 1765 O O . PRO B 1 16 ? 1.036 0.569 -14.297 1 96.31 16 PRO B O 1
ATOM 1768 N N . ALA B 1 17 ? 3.146 0.159 -14.781 1 97.5 17 ALA B N 1
ATOM 1769 C CA . ALA B 1 17 ? 3.004 -1.294 -14.844 1 97.5 17 ALA B CA 1
ATOM 1770 C C . ALA B 1 17 ? 2.336 -1.83 -13.578 1 97.5 17 ALA B C 1
ATOM 1772 O O . ALA B 1 17 ? 1.461 -2.697 -13.656 1 97.5 17 ALA B O 1
ATOM 1773 N N . PHE B 1 18 ? 2.785 -1.322 -12.445 1 98.06 18 PHE B N 1
ATOM 1774 C CA . PHE B 1 18 ? 2.234 -1.816 -11.188 1 98.06 18 PHE B CA 1
ATOM 1775 C C . PHE B 1 18 ? 0.735 -1.558 -11.117 1 98.06 18 PHE B C 1
ATOM 1777 O O . PHE B 1 18 ? -0.041 -2.461 -10.797 1 98.06 18 PHE B O 1
ATOM 1784 N N . PHE B 1 19 ? 0.269 -0.405 -11.461 1 97.75 19 PHE B N 1
ATOM 1785 C CA . PHE B 1 19 ? -1.146 -0.074 -11.336 1 97.75 19 PHE B CA 1
ATOM 1786 C C . PHE B 1 19 ? -1.955 -0.736 -12.445 1 97.75 19 PHE B C 1
ATOM 1788 O O . PHE B 1 19 ? -3.121 -1.084 -12.25 1 97.75 19 PHE B O 1
ATOM 1795 N N . ASP B 1 20 ? -1.311 -0.914 -13.617 1 97.88 20 ASP B N 1
ATOM 1796 C CA . ASP B 1 20 ? -1.953 -1.714 -14.656 1 97.88 20 ASP B CA 1
ATOM 1797 C C . ASP B 1 20 ? -2.213 -3.139 -14.172 1 97.88 20 ASP B C 1
ATOM 1799 O O . ASP B 1 20 ? -3.262 -3.717 -14.461 1 97.88 20 ASP B O 1
ATOM 1803 N N . TYR B 1 21 ? -1.248 -3.656 -13.43 1 98.69 21 TYR B N 1
ATOM 1804 C CA . TYR B 1 21 ? -1.394 -4.977 -12.8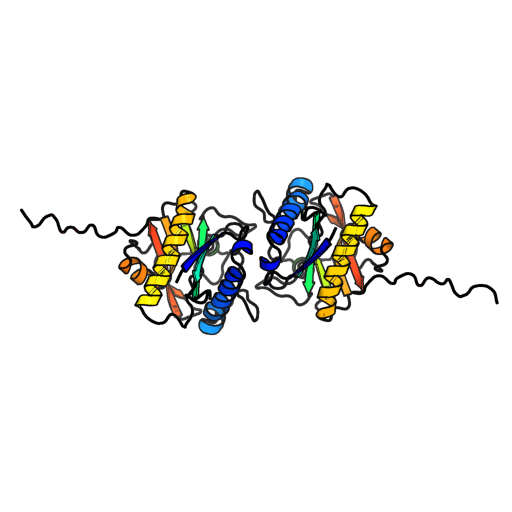28 1 98.69 21 TYR B CA 1
ATOM 1805 C C . TYR B 1 21 ? -2.533 -4.996 -11.82 1 98.69 21 TYR B C 1
ATOM 1807 O O . TYR B 1 21 ? -3.355 -5.914 -11.812 1 98.69 21 TYR B O 1
ATOM 1815 N N . LEU B 1 22 ? -2.668 -3.951 -10.969 1 98.69 22 LEU B N 1
ATOM 1816 C CA . LEU B 1 22 ? -3.748 -3.855 -9.992 1 98.69 22 LEU B CA 1
ATOM 1817 C C . LEU B 1 22 ? -5.102 -3.752 -10.688 1 98.69 22 LEU B C 1
ATOM 1819 O O . LEU B 1 22 ? -6.102 -4.273 -10.188 1 98.69 22 LEU B O 1
ATOM 1823 N N . SER B 1 23 ? -5.094 -3.045 -11.82 1 98.44 23 SER B N 1
ATOM 1824 C CA . SER B 1 23 ? -6.316 -2.93 -12.609 1 98.44 23 SER B CA 1
ATOM 1825 C C . SER B 1 23 ? -6.738 -4.281 -13.18 1 98.44 23 SER B C 1
ATOM 1827 O O . SER B 1 23 ? -7.93 -4.594 -13.219 1 98.44 23 SER B O 1
ATOM 1829 N N . LEU B 1 24 ? -5.793 -5.051 -13.648 1 98.5 24 LEU B N 1
ATOM 1830 C CA . LEU B 1 24 ? -6.07 -6.402 -14.133 1 98.5 24 LEU B CA 1
ATOM 1831 C C . LEU B 1 24 ? -6.641 -7.27 -13.016 1 98.5 24 LEU B C 1
ATOM 1833 O O . LEU B 1 24 ? -7.566 -8.055 -13.242 1 98.5 24 LEU B O 1
ATOM 1837 N N . ARG B 1 25 ? -6.066 -7.145 -11.812 1 98.69 25 ARG B N 1
ATOM 1838 C CA . ARG B 1 25 ? -6.566 -7.871 -10.656 1 98.69 25 ARG B CA 1
ATOM 1839 C C . ARG B 1 25 ? -8.023 -7.52 -10.375 1 98.69 25 ARG B C 1
ATOM 1841 O O . ARG B 1 25 ? -8.844 -8.406 -10.117 1 98.69 25 ARG B O 1
ATOM 1848 N N . LYS B 1 26 ? -8.273 -6.211 -10.422 1 98.56 26 LYS B N 1
ATOM 1849 C CA . LYS B 1 26 ? -9.641 -5.758 -10.188 1 98.56 26 LYS B CA 1
ATOM 1850 C C . LYS B 1 26 ? -10.609 -6.379 -11.188 1 98.56 26 LYS B C 1
ATOM 1852 O O . LYS B 1 26 ? -11.672 -6.867 -10.805 1 98.56 26 LYS B O 1
ATOM 1857 N N . ARG B 1 27 ? -10.289 -6.414 -12.43 1 97.81 27 ARG B N 1
ATOM 1858 C CA . ARG B 1 27 ? -11.133 -6.965 -13.484 1 97.81 27 ARG B CA 1
ATOM 1859 C C . ARG B 1 27 ? -11.367 -8.461 -13.281 1 97.81 27 ARG B C 1
ATOM 1861 O O . ARG B 1 27 ? -12.492 -8.938 -13.422 1 97.81 27 ARG B O 1
ATOM 1868 N N . PHE B 1 28 ? -10.328 -9.164 -12.875 1 96.38 28 PHE B N 1
ATOM 1869 C CA . PHE B 1 28 ? -10.391 -10.617 -12.781 1 96.38 28 PHE B CA 1
ATOM 1870 C C . PHE B 1 28 ? -11.008 -11.047 -11.445 1 96.38 28 PHE B C 1
ATOM 1872 O O . PHE B 1 28 ? -12.062 -11.68 -11.414 1 96.38 28 PHE B O 1
ATOM 1879 N N . PHE B 1 29 ? -10.43 -10.625 -10.312 1 95.62 29 PHE B N 1
ATOM 1880 C CA . PHE B 1 29 ? -10.812 -11.148 -9.008 1 95.62 29 PHE B CA 1
ATOM 1881 C C . PHE B 1 29 ? -12.141 -10.539 -8.555 1 95.62 29 PHE B C 1
ATOM 1883 O O . PHE B 1 29 ? -12.938 -11.203 -7.887 1 95.62 29 PHE B O 1
ATOM 1890 N N . VAL B 1 30 ? -12.359 -9.312 -8.883 1 96.69 30 VAL B N 1
ATOM 1891 C CA . VAL B 1 30 ? -13.539 -8.625 -8.375 1 96.69 30 VAL B CA 1
ATOM 1892 C C . VAL B 1 30 ? -14.664 -8.688 -9.406 1 96.69 30 VAL B C 1
ATOM 1894 O O . VAL B 1 30 ? -15.742 -9.211 -9.125 1 96.69 30 VAL B O 1
ATOM 1897 N N . ASP B 1 31 ? -14.422 -8.188 -10.633 1 97 31 ASP B N 1
ATOM 1898 C CA . ASP B 1 31 ? -15.5 -8.055 -11.617 1 97 31 ASP B CA 1
ATOM 1899 C C . ASP B 1 31 ? -15.922 -9.414 -12.156 1 97 31 ASP B C 1
ATOM 1901 O O . ASP B 1 31 ? -17.109 -9.664 -12.383 1 97 31 ASP B O 1
ATOM 1905 N N . GLU B 1 32 ? -14.969 -10.297 -12.422 1 94.12 32 GLU B N 1
ATOM 1906 C CA . GLU B 1 32 ? -15.273 -11.594 -13.023 1 94.12 32 GLU B CA 1
ATOM 1907 C C . GLU B 1 32 ? -15.594 -12.633 -11.953 1 94.12 32 GLU B C 1
ATOM 1909 O O . GLU B 1 32 ? -16.609 -13.32 -12.039 1 94.12 32 GLU B O 1
ATOM 1914 N N . LEU B 1 33 ? -14.773 -12.75 -10.898 1 91.69 33 LEU B N 1
ATOM 1915 C CA . LEU B 1 33 ? -14.945 -13.805 -9.906 1 91.69 33 LEU B CA 1
ATOM 1916 C C . LEU B 1 33 ? -15.836 -13.336 -8.758 1 91.69 33 LEU B C 1
ATOM 1918 O O . LEU B 1 33 ? -16.219 -14.133 -7.902 1 91.69 33 LEU B O 1
ATOM 1922 N N . HIS B 1 34 ? -16.062 -12.008 -8.625 1 93.31 34 HIS B N 1
ATOM 1923 C CA . HIS B 1 34 ? -16.969 -11.406 -7.672 1 93.31 34 HIS B CA 1
ATOM 1924 C C . HIS B 1 34 ? -16.484 -11.594 -6.238 1 93.31 34 HIS B C 1
ATOM 1926 O O . HIS B 1 34 ? -17.281 -11.781 -5.32 1 93.31 34 HIS B O 1
ATOM 1932 N N . TRP B 1 35 ? -15.148 -11.648 -6.145 1 92.44 35 TRP B N 1
ATOM 1933 C CA . TRP B 1 35 ? -14.57 -11.711 -4.805 1 92.44 35 TRP B CA 1
ATOM 1934 C C . TRP B 1 35 ? -14.852 -10.422 -4.035 1 92.44 35 TRP B C 1
ATOM 1936 O O . TRP B 1 35 ? -14.836 -9.328 -4.609 1 92.44 35 TRP B O 1
ATOM 1946 N N . GLN B 1 36 ? -15.102 -10.555 -2.709 1 92.31 36 GLN B N 1
ATOM 1947 C CA . GLN B 1 36 ? -15.289 -9.406 -1.83 1 92.31 36 GLN B CA 1
ATOM 1948 C C . GLN B 1 36 ? -13.984 -9.031 -1.13 1 92.31 36 GLN B C 1
ATOM 1950 O O . GLN B 1 36 ? -13.828 -9.273 0.067 1 92.31 36 GLN B O 1
ATOM 1955 N N . ILE B 1 37 ? -13.117 -8.406 -1.874 1 94.75 37 ILE B N 1
ATOM 1956 C CA . ILE B 1 37 ? -11.789 -8.008 -1.426 1 94.75 37 ILE B CA 1
ATOM 1957 C C . ILE B 1 37 ? -11.578 -6.52 -1.667 1 94.75 37 ILE B C 1
ATOM 1959 O O . ILE B 1 37 ? -12.344 -5.891 -2.4 1 94.75 37 ILE B O 1
ATOM 1963 N N . PRO B 1 38 ? -10.648 -5.895 -1.017 1 97.12 38 PRO B N 1
ATOM 1964 C CA . PRO B 1 38 ? -10.461 -4.445 -1.107 1 97.12 38 PRO B CA 1
ATOM 1965 C C . PRO B 1 38 ? -10.227 -3.969 -2.539 1 97.12 38 PRO B C 1
ATOM 1967 O O . PRO B 1 38 ? -9.305 -4.441 -3.207 1 97.12 38 PRO B O 1
ATOM 1970 N N . HIS B 1 39 ? -11.023 -3.049 -2.961 1 98.12 39 HIS B N 1
ATOM 1971 C CA . HIS B 1 39 ? -10.938 -2.504 -4.309 1 98.12 39 HIS B CA 1
ATOM 1972 C C . HIS B 1 39 ? -11.727 -1.207 -4.434 1 98.12 39 HIS B C 1
ATOM 1974 O O . HIS B 1 39 ? -12.531 -0.876 -3.557 1 98.12 39 HIS B O 1
ATOM 1980 N N . ASN B 1 40 ? -11.445 -0.39 -5.375 1 97 40 ASN B N 1
ATOM 1981 C CA . ASN B 1 40 ? -12.328 0.662 -5.871 1 97 40 ASN B CA 1
ATOM 1982 C C . ASN B 1 40 ? -12.773 0.386 -7.305 1 97 40 ASN B C 1
ATOM 1984 O O . ASN B 1 40 ? -12.805 -0.767 -7.738 1 97 40 ASN B O 1
ATOM 1988 N N . ALA B 1 41 ? -13.242 1.393 -8.016 1 96 41 ALA B N 1
ATOM 1989 C CA . ALA B 1 41 ? -13.758 1.179 -9.367 1 96 41 ALA B CA 1
ATOM 1990 C C . ALA B 1 41 ? -12.648 0.732 -10.312 1 96 41 ALA B C 1
ATOM 1992 O O . ALA B 1 41 ? -12.906 0.023 -11.289 1 96 41 ALA B O 1
ATOM 1993 N N . ASP B 1 42 ? -11.391 0.96 -9.891 1 97.06 42 ASP B N 1
ATOM 1994 C CA . ASP B 1 42 ? -10.336 0.883 -10.898 1 97.06 42 ASP B CA 1
ATOM 1995 C C . ASP B 1 42 ? -9.336 -0.222 -10.57 1 97.06 42 ASP B C 1
ATOM 1997 O O . ASP B 1 42 ? -8.758 -0.835 -11.469 1 97.06 42 ASP B O 1
ATOM 2001 N N . VAL B 1 43 ? -9.055 -0.411 -9.242 1 98.62 43 VAL B N 1
ATOM 2002 C CA . VAL B 1 43 ? -7.945 -1.297 -8.922 1 98.62 43 VAL B CA 1
ATOM 2003 C C . VAL B 1 43 ? -8.297 -2.141 -7.695 1 98.62 43 VAL B C 1
ATOM 2005 O O . VAL B 1 43 ? -9.219 -1.812 -6.949 1 98.62 43 VAL B O 1
ATOM 2008 N N . GLU B 1 44 ? -7.676 -3.289 -7.555 1 98.62 44 GLU B N 1
ATOM 2009 C CA . GLU B 1 44 ? -7.66 -4.148 -6.375 1 98.62 44 GLU B CA 1
ATOM 2010 C C . GLU B 1 44 ? -6.273 -4.188 -5.738 1 98.62 44 GLU B C 1
ATOM 2012 O O . GLU B 1 44 ? -5.27 -4.352 -6.438 1 98.62 44 GLU B O 1
ATOM 2017 N N . MET B 1 45 ? -6.152 -3.908 -4.492 1 98.5 45 MET B N 1
ATOM 2018 C CA . MET B 1 45 ? -4.926 -3.896 -3.699 1 98.5 45 MET B CA 1
ATOM 2019 C C . MET B 1 45 ? -5.191 -4.387 -2.281 1 98.5 45 MET B C 1
ATOM 2021 O O . MET B 1 45 ? -6.215 -4.051 -1.685 1 98.5 45 MET B O 1
ATOM 2025 N N . ASP B 1 46 ? -4.305 -5.219 -1.736 1 97.25 46 ASP B N 1
ATOM 2026 C CA . ASP B 1 46 ? -4.586 -5.738 -0.401 1 97.25 46 ASP B CA 1
ATOM 2027 C C . ASP B 1 46 ? -3.375 -5.582 0.514 1 97.25 46 ASP B C 1
ATOM 2029 O O . ASP B 1 46 ? -2.422 -4.875 0.176 1 97.25 46 ASP B O 1
ATOM 2033 N N . GLN B 1 47 ? -3.477 -6.129 1.744 1 96.44 47 GLN B N 1
ATOM 2034 C CA . GLN B 1 47 ? -2.498 -5.902 2.803 1 96.44 47 GLN B CA 1
ATOM 2035 C C . GLN B 1 47 ? -1.163 -6.559 2.465 1 96.44 47 GLN B C 1
ATOM 2037 O O . GLN B 1 47 ? -0.143 -6.262 3.092 1 96.44 47 GLN B O 1
ATOM 2042 N N . TYR B 1 48 ? -1.129 -7.402 1.473 1 97.81 48 TYR B N 1
ATOM 2043 C CA . TYR B 1 48 ? 0.099 -8.109 1.122 1 97.81 48 TYR B CA 1
ATOM 2044 C C . TYR B 1 48 ? 0.855 -7.375 0.022 1 97.81 48 TYR B C 1
ATOM 2046 O O . TYR B 1 48 ? 1.973 -7.754 -0.333 1 97.81 48 TYR B O 1
ATOM 2054 N N . ASP B 1 49 ? 0.178 -6.344 -0.547 1 98 49 ASP B N 1
ATOM 2055 C CA . ASP B 1 49 ? 0.893 -5.406 -1.411 1 98 49 ASP B CA 1
ATOM 2056 C C . ASP B 1 49 ? 1.654 -4.371 -0.587 1 98 49 ASP B C 1
ATOM 2058 O O . ASP B 1 49 ? 1.275 -3.199 -0.551 1 98 49 ASP B O 1
ATOM 2062 N N . ASN B 1 50 ? 2.711 -4.82 0.089 1 97.75 50 ASN B N 1
ATOM 2063 C CA . ASN B 1 50 ? 3.559 -4.004 0.952 1 97.75 50 ASN B CA 1
ATOM 2064 C C . ASN B 1 50 ? 5.031 -4.125 0.568 1 97.75 50 ASN B C 1
ATOM 2066 O O . ASN B 1 50 ? 5.375 -4.84 -0.374 1 97.75 50 ASN B O 1
ATOM 2070 N N . PRO B 1 51 ? 5.918 -3.391 1.245 1 97.69 51 PRO B N 1
ATOM 2071 C CA . PRO B 1 51 ? 7.309 -3.291 0.794 1 97.69 51 PRO B CA 1
ATOM 2072 C C . PRO B 1 51 ? 8.039 -4.629 0.841 1 97.69 51 PRO B C 1
ATOM 2074 O O . PRO B 1 51 ? 9.164 -4.738 0.348 1 97.69 51 PRO B O 1
ATOM 2077 N N . MET B 1 52 ? 7.41 -5.719 1.33 1 97.81 52 MET B N 1
ATOM 2078 C CA . MET B 1 52 ? 8.039 -7.039 1.383 1 97.81 52 MET B CA 1
ATOM 2079 C C . MET B 1 52 ? 7.727 -7.836 0.12 1 97.81 52 MET B C 1
ATOM 2081 O O . MET B 1 52 ? 8.344 -8.875 -0.128 1 97.81 52 MET B O 1
ATOM 2085 N N . ALA B 1 53 ? 6.863 -7.379 -0.663 1 98.25 53 ALA B N 1
ATOM 2086 C CA . ALA B 1 53 ? 6.363 -8.133 -1.811 1 98.25 53 ALA B CA 1
ATOM 2087 C C . ALA B 1 53 ? 7.289 -7.977 -3.014 1 98.25 53 ALA B C 1
ATOM 2089 O O . ALA B 1 53 ? 7.996 -6.973 -3.139 1 98.25 53 ALA B O 1
ATOM 2090 N N . ARG B 1 54 ? 7.277 -8.977 -3.887 1 98.5 54 ARG B N 1
ATOM 2091 C CA . ARG B 1 54 ? 7.922 -8.992 -5.195 1 98.5 54 ARG B CA 1
ATOM 2092 C C . ARG B 1 54 ? 6.906 -9.25 -6.305 1 98.5 54 ARG B C 1
ATOM 2094 O O . ARG B 1 54 ? 5.926 -9.969 -6.098 1 98.5 54 ARG B O 1
ATOM 2101 N N . TYR B 1 55 ? 7.203 -8.625 -7.426 1 98.88 55 TYR B N 1
ATOM 2102 C CA . TYR B 1 55 ? 6.25 -8.734 -8.523 1 98.88 55 TYR B CA 1
ATOM 2103 C C . TYR B 1 55 ? 6.93 -9.219 -9.797 1 98.88 55 TYR B C 1
ATOM 2105 O O . TYR B 1 55 ? 8.062 -8.82 -10.086 1 98.88 55 TYR B O 1
ATOM 2113 N N . SER B 1 56 ? 6.273 -10.062 -10.508 1 98.88 56 SER B N 1
ATOM 2114 C CA . SER B 1 56 ? 6.641 -10.516 -11.852 1 98.88 56 SER B CA 1
ATOM 2115 C C . SER B 1 56 ? 5.484 -10.328 -12.828 1 98.88 56 SER B C 1
ATOM 2117 O O . SER B 1 56 ? 4.438 -10.969 -12.688 1 98.88 56 SER B O 1
ATOM 2119 N N . LEU B 1 57 ? 5.699 -9.438 -13.797 1 98.88 57 LEU B N 1
ATOM 2120 C CA . LEU B 1 57 ? 4.637 -9.094 -14.734 1 98.88 57 LEU B CA 1
ATOM 2121 C C . LEU B 1 57 ? 5.051 -9.414 -16.156 1 98.88 57 LEU B C 1
ATOM 2123 O O . LEU B 1 57 ? 6.246 -9.516 -16.469 1 98.88 57 LEU B O 1
ATOM 2127 N N . VAL B 1 58 ? 4.102 -9.656 -17 1 98.88 58 VAL B N 1
ATOM 2128 C CA . VAL B 1 58 ? 4.312 -9.875 -18.422 1 98.88 58 VAL B CA 1
ATOM 2129 C C . VAL B 1 58 ? 3.666 -8.742 -19.219 1 98.88 58 VAL B C 1
ATOM 2131 O O . VAL B 1 58 ? 2.492 -8.422 -19.016 1 98.88 58 VAL B O 1
ATOM 2134 N N . LEU B 1 59 ? 4.438 -8.141 -20.078 1 98.38 59 LEU B N 1
ATOM 2135 C CA . LEU B 1 59 ? 3.961 -7.105 -20.984 1 98.38 59 LEU B CA 1
ATOM 2136 C C . LEU B 1 59 ? 3.879 -7.637 -22.406 1 98.38 59 LEU B C 1
ATOM 2138 O O . LEU B 1 59 ? 4.762 -8.375 -22.859 1 98.38 59 LEU B O 1
ATOM 2142 N N . ASP B 1 60 ? 2.814 -7.277 -23.062 1 96.94 60 ASP B N 1
ATOM 2143 C CA . ASP B 1 60 ? 2.756 -7.633 -24.469 1 96.94 60 ASP B CA 1
ATOM 2144 C C . ASP B 1 60 ? 3.621 -6.695 -25.312 1 96.94 60 ASP B C 1
ATOM 2146 O O . ASP B 1 60 ? 4.375 -5.883 -24.766 1 96.94 60 ASP B O 1
ATOM 2150 N N . ASP B 1 61 ? 3.557 -6.863 -26.656 1 94.69 61 ASP B N 1
ATOM 2151 C CA . ASP B 1 61 ? 4.449 -6.152 -27.562 1 94.69 61 ASP B CA 1
ATOM 2152 C C . ASP B 1 61 ? 4.148 -4.652 -27.562 1 94.69 61 ASP B C 1
ATOM 2154 O O . ASP B 1 61 ? 4.992 -3.846 -27.953 1 94.69 61 ASP B O 1
ATOM 2158 N N . ASP B 1 62 ? 2.98 -4.238 -27.156 1 94.56 62 ASP B N 1
ATOM 2159 C CA . ASP B 1 62 ? 2.588 -2.832 -27.109 1 94.56 62 ASP B CA 1
ATOM 2160 C C . ASP B 1 62 ? 2.881 -2.232 -25.734 1 94.56 62 ASP B C 1
ATOM 2162 O O . ASP B 1 62 ? 2.562 -1.07 -25.469 1 94.56 62 ASP B O 1
ATOM 2166 N N . GLY B 1 63 ? 3.416 -3.021 -24.828 1 94.94 63 GLY B N 1
ATOM 2167 C CA . GLY B 1 63 ? 3.795 -2.531 -23.5 1 94.94 63 GLY B CA 1
ATOM 2168 C C . GLY B 1 63 ? 2.672 -2.625 -22.484 1 94.94 63 GLY B C 1
ATOM 2169 O O . GLY B 1 63 ? 2.779 -2.088 -21.391 1 94.94 63 GLY B O 1
ATOM 2170 N N . ARG B 1 64 ? 1.648 -3.273 -22.891 1 96 64 ARG B N 1
ATOM 2171 C CA . ARG B 1 64 ? 0.515 -3.447 -22 1 96 64 ARG B CA 1
ATOM 2172 C C . ARG B 1 64 ? 0.729 -4.641 -21.062 1 96 64 ARG B C 1
ATOM 2174 O O . ARG B 1 64 ? 1.169 -5.703 -21.516 1 96 64 ARG B O 1
ATOM 2181 N N . VAL B 1 65 ? 0.421 -4.461 -19.75 1 98.5 65 VAL B N 1
ATOM 2182 C CA . VAL B 1 65 ? 0.49 -5.566 -18.812 1 98.5 65 VAL B CA 1
ATOM 2183 C C . VAL B 1 65 ? -0.616 -6.574 -19.109 1 98.5 65 VAL B C 1
ATOM 2185 O O . VAL B 1 65 ? -1.798 -6.223 -19.125 1 98.5 65 VAL B O 1
ATOM 2188 N N . VAL B 1 66 ? -0.232 -7.824 -19.266 1 98.56 66 VAL B N 1
ATOM 2189 C CA . VAL B 1 66 ? -1.233 -8.805 -19.672 1 98.56 66 VAL B CA 1
ATOM 2190 C C . VAL B 1 66 ? -1.29 -9.938 -18.656 1 98.56 66 VAL B C 1
ATOM 2192 O O . VAL B 1 66 ? -2.209 -10.758 -18.672 1 98.56 66 VAL B O 1
ATOM 2195 N N . ALA B 1 67 ? -0.342 -10.023 -17.766 1 98.81 67 ALA B N 1
ATOM 2196 C CA . ALA B 1 67 ? -0.333 -11.039 -16.719 1 98.81 67 ALA B CA 1
ATOM 2197 C C . ALA B 1 67 ? 0.631 -10.664 -15.594 1 98.81 67 ALA B C 1
ATOM 2199 O O . ALA B 1 67 ? 1.526 -9.836 -15.781 1 98.81 67 ALA B O 1
ATOM 2200 N N . GLY B 1 68 ? 0.458 -11.242 -14.438 1 98.81 68 GLY B N 1
ATOM 2201 C CA . GLY B 1 68 ? 1.377 -10.984 -13.344 1 98.81 68 GLY B CA 1
ATOM 2202 C C . GLY B 1 68 ? 1.043 -11.773 -12.086 1 98.81 68 GLY B C 1
ATOM 2203 O O . GLY B 1 68 ? -0 -12.43 -12.016 1 98.81 68 GLY B O 1
ATOM 2204 N N . ALA B 1 69 ? 1.964 -11.711 -11.188 1 98.88 69 ALA B N 1
ATOM 2205 C CA . ALA B 1 69 ? 1.804 -12.297 -9.859 1 98.88 69 ALA B CA 1
ATOM 2206 C C . ALA B 1 69 ? 2.719 -11.609 -8.844 1 98.88 69 ALA B C 1
ATOM 2208 O O . ALA B 1 69 ? 3.602 -10.836 -9.219 1 98.88 69 ALA B O 1
ATOM 2209 N N . ARG B 1 70 ? 2.418 -11.898 -7.656 1 98.75 70 ARG B N 1
ATOM 2210 C CA . ARG B 1 70 ? 3.195 -11.414 -6.52 1 98.75 70 ARG B CA 1
ATOM 2211 C C . ARG B 1 70 ? 3.768 -12.578 -5.715 1 98.75 70 ARG B C 1
ATOM 2213 O O . ARG B 1 70 ? 3.188 -13.664 -5.688 1 98.75 70 ARG B O 1
ATOM 2220 N N . ALA B 1 71 ? 4.902 -12.352 -5.094 1 98.75 71 ALA B N 1
ATOM 2221 C CA . ALA B 1 71 ? 5.477 -13.344 -4.191 1 98.75 71 ALA B CA 1
ATOM 2222 C C . ALA B 1 71 ? 6.066 -12.68 -2.951 1 98.75 71 ALA B C 1
ATOM 2224 O O . ALA B 1 71 ? 6.406 -11.492 -2.975 1 98.75 71 ALA B O 1
ATOM 2225 N N . MET B 1 72 ? 6.141 -13.445 -1.926 1 98.25 72 MET B N 1
ATOM 2226 C CA . MET B 1 72 ? 6.723 -12.984 -0.667 1 98.25 72 MET B CA 1
ATOM 2227 C C . MET B 1 72 ? 7.332 -14.148 0.105 1 98.25 72 MET B C 1
ATOM 2229 O O . MET B 1 72 ? 6.832 -15.273 0.039 1 98.25 72 MET B O 1
ATOM 2233 N N . SER B 1 73 ? 8.383 -13.828 0.86 1 98.62 73 SER B N 1
ATOM 2234 C CA . SER B 1 73 ? 8.953 -14.836 1.75 1 98.62 73 SER B CA 1
ATOM 2235 C C . SER B 1 73 ? 7.957 -15.258 2.824 1 98.62 73 SER B C 1
ATOM 2237 O O . SER B 1 73 ? 7.152 -14.438 3.285 1 98.62 73 SER B O 1
ATOM 2239 N N . THR B 1 74 ? 8.062 -16.531 3.254 1 98.62 74 THR B N 1
ATOM 2240 C CA . THR B 1 74 ? 7.168 -17 4.305 1 98.62 74 THR B CA 1
ATOM 2241 C C . THR B 1 74 ? 7.605 -16.469 5.664 1 98.62 74 THR B C 1
ATOM 2243 O O . THR B 1 74 ? 6.93 -16.688 6.672 1 98.62 74 THR B O 1
ATOM 2246 N N . THR B 1 75 ? 8.609 -15.648 5.688 1 98.31 75 THR B N 1
ATOM 2247 C CA . THR B 1 75 ? 9.023 -14.992 6.922 1 98.31 75 THR B CA 1
ATOM 2248 C C . THR B 1 75 ? 8.625 -13.523 6.914 1 98.31 75 THR B C 1
ATOM 2250 O O . THR B 1 75 ? 8.945 -12.781 7.848 1 98.31 75 THR B O 1
ATOM 2253 N N . ALA B 1 76 ? 7.973 -13.117 5.891 1 97.62 76 ALA B N 1
ATOM 2254 C CA . ALA B 1 76 ? 7.57 -11.719 5.785 1 97.62 76 ALA B CA 1
ATOM 2255 C C . ALA B 1 76 ? 6.59 -11.344 6.891 1 97.62 76 ALA B C 1
ATOM 2257 O O . ALA B 1 76 ? 5.723 -12.141 7.254 1 97.62 76 ALA B O 1
ATOM 2258 N N . LYS B 1 77 ? 6.766 -10.227 7.402 1 97.19 77 LYS B N 1
ATOM 2259 C CA . LYS B 1 77 ? 5.875 -9.625 8.391 1 97.19 77 LYS B CA 1
ATOM 2260 C C . LYS B 1 77 ? 5.695 -8.133 8.125 1 97.19 77 LYS B C 1
ATOM 2262 O O . LYS B 1 77 ? 6.664 -7.43 7.82 1 97.19 77 LYS B O 1
ATOM 2267 N N . TRP B 1 78 ? 4.492 -7.688 8.195 1 97.81 78 TRP B N 1
ATOM 2268 C CA . TRP B 1 78 ? 4.168 -6.273 8.047 1 97.81 78 TRP B CA 1
ATOM 2269 C C . TRP B 1 78 ? 3.014 -5.879 8.961 1 97.81 78 TRP B C 1
ATOM 2271 O O . TRP B 1 78 ? 1.846 -6.078 8.617 1 97.81 78 TRP B O 1
ATOM 2281 N N . GLY B 1 79 ? 3.389 -5.211 10.039 1 94.12 79 GLY B N 1
ATOM 2282 C CA . GLY B 1 79 ? 2.379 -4.984 11.062 1 94.12 79 GLY B CA 1
ATOM 2283 C C . GLY B 1 79 ? 1.783 -6.27 11.609 1 94.12 79 GLY B C 1
ATOM 2284 O O . GLY B 1 79 ? 2.514 -7.172 12.031 1 94.12 79 GLY B O 1
ATOM 2285 N N . ASP B 1 80 ? 0.442 -6.352 11.539 1 92.81 80 ASP B N 1
ATOM 2286 C CA . ASP B 1 80 ? -0.258 -7.52 12.055 1 92.81 80 ASP B CA 1
ATOM 2287 C C . ASP B 1 80 ? -0.39 -8.602 10.992 1 92.81 80 ASP B C 1
ATOM 2289 O O . ASP B 1 80 ? -1.013 -9.641 11.227 1 92.81 80 ASP B O 1
ATOM 2293 N N . HIS B 1 81 ? 0.281 -8.328 9.883 1 96.44 81 HIS B N 1
ATOM 2294 C CA . HIS B 1 81 ? 0.16 -9.289 8.789 1 96.44 81 HIS B CA 1
ATOM 2295 C C . HIS B 1 81 ? 1.487 -9.992 8.523 1 96.44 81 HIS B C 1
ATOM 2297 O O . HIS B 1 81 ? 2.555 -9.438 8.805 1 96.44 81 HIS B O 1
ATOM 2303 N N . THR B 1 82 ? 1.405 -11.125 8.023 1 97.38 82 THR B N 1
ATOM 2304 C CA . THR B 1 82 ? 2.549 -11.906 7.566 1 97.38 82 THR B CA 1
ATOM 2305 C C . THR B 1 82 ? 2.424 -12.227 6.078 1 97.38 82 THR B C 1
ATOM 2307 O O . THR B 1 82 ? 2.469 -11.328 5.242 1 97.38 82 THR B O 1
ATOM 2310 N N . TYR B 1 83 ? 2.396 -13.5 5.66 1 97.56 83 TYR B N 1
ATOM 2311 C CA . TYR B 1 83 ? 2.014 -13.898 4.312 1 97.56 83 TYR B CA 1
ATOM 2312 C C . TYR B 1 83 ? 0.638 -14.555 4.309 1 97.56 83 TYR B C 1
ATOM 2314 O O . TYR B 1 83 ? 0.133 -14.961 5.355 1 97.56 83 TYR B O 1
ATOM 2322 N N . MET B 1 84 ? -0.006 -14.625 3.213 1 97.06 84 MET B N 1
ATOM 2323 C CA . MET B 1 84 ? -1.438 -14.891 3.1 1 97.06 84 MET B CA 1
ATOM 2324 C C . MET B 1 84 ? -1.792 -16.25 3.703 1 97.06 84 MET B C 1
ATOM 2326 O O . MET B 1 84 ? -2.719 -16.344 4.508 1 97.06 84 MET B O 1
ATOM 2330 N N . LEU B 1 85 ? -1.112 -17.281 3.385 1 96.88 85 LEU B N 1
ATOM 2331 C CA . LEU B 1 85 ? -1.437 -18.625 3.854 1 96.88 85 LEU B CA 1
ATOM 2332 C C . LEU B 1 85 ? -1.306 -18.719 5.371 1 96.88 85 LEU B C 1
ATOM 2334 O O . LEU B 1 85 ? -2.131 -19.359 6.031 1 96.88 85 LEU B O 1
ATOM 2338 N N . LYS B 1 86 ? -0.225 -18.172 5.895 1 97.31 86 LYS B N 1
ATOM 2339 C CA . LYS B 1 86 ? -0.068 -18.172 7.348 1 97.31 86 LYS B CA 1
ATOM 2340 C C . LYS B 1 86 ? -1.211 -17.422 8.031 1 97.31 86 LYS B C 1
ATOM 2342 O O . LYS B 1 86 ? -1.758 -17.891 9.031 1 97.31 86 LYS B O 1
ATOM 2347 N N . ASP B 1 87 ? -1.526 -16.266 7.547 1 97.19 87 ASP B N 1
ATOM 2348 C CA . ASP B 1 87 ? -2.621 -15.484 8.117 1 97.19 87 ASP B CA 1
ATOM 2349 C C . ASP B 1 87 ? -3.945 -16.25 8.016 1 97.19 87 ASP B C 1
ATOM 2351 O O . ASP B 1 87 ? -4.785 -16.156 8.914 1 97.19 87 ASP B O 1
ATOM 2355 N N . ALA B 1 88 ? -4.152 -16.969 6.902 1 94.56 88 ALA B N 1
ATOM 2356 C CA . ALA B 1 88 ? -5.348 -17.797 6.762 1 94.56 88 ALA B CA 1
ATOM 2357 C C . ALA B 1 88 ? -5.371 -18.906 7.801 1 94.56 88 ALA B C 1
ATOM 2359 O O . ALA B 1 88 ? -6.387 -19.125 8.461 1 94.56 88 ALA B O 1
ATOM 2360 N N . MET B 1 89 ? -4.289 -19.547 7.988 1 95.19 89 MET B N 1
ATOM 2361 C CA . MET B 1 89 ? -4.207 -20.719 8.867 1 95.19 89 MET B CA 1
ATOM 2362 C C . MET B 1 89 ? -4.297 -20.297 10.328 1 95.19 89 MET B C 1
ATOM 2364 O O . MET B 1 89 ? -4.648 -21.109 11.188 1 95.19 89 MET B O 1
ATOM 2368 N N . THR B 1 90 ? -3.986 -19.031 10.625 1 95.44 90 THR B N 1
ATOM 2369 C CA . THR B 1 90 ? -4.059 -18.547 11.992 1 95.44 90 THR B CA 1
ATOM 2370 C C . THR B 1 90 ? -5.379 -17.812 12.234 1 95.44 90 THR B C 1
ATOM 2372 O O . THR B 1 90 ? -5.559 -17.188 13.273 1 95.44 90 THR B O 1
ATOM 2375 N N . GLY B 1 91 ? -6.23 -17.75 11.266 1 92.62 91 GLY B N 1
ATOM 2376 C CA . GLY B 1 91 ? -7.602 -17.312 11.453 1 92.62 91 GLY B CA 1
ATOM 2377 C C . GLY B 1 91 ? -7.797 -15.836 11.141 1 92.62 91 GLY B C 1
ATOM 2378 O O . GLY B 1 91 ? -8.844 -15.266 11.453 1 92.62 91 GLY B O 1
ATOM 2379 N N . LYS B 1 92 ? -6.859 -15.242 10.539 1 91.62 92 LYS B N 1
ATOM 2380 C CA . LYS B 1 92 ? -6.965 -13.812 10.266 1 91.62 92 LYS B CA 1
ATOM 2381 C C . LYS B 1 92 ? -7.82 -13.547 9.031 1 91.62 92 LYS B C 1
ATOM 2383 O O . LYS B 1 92 ? -8.297 -12.422 8.828 1 91.62 92 LYS B O 1
ATOM 2388 N N . LEU B 1 93 ? -7.832 -14.609 8.211 1 90 93 LEU B N 1
ATOM 2389 C CA . LEU B 1 93 ? -8.617 -14.453 6.996 1 90 93 LEU B CA 1
ATOM 2390 C C . LEU B 1 93 ? -9.875 -15.32 7.051 1 90 93 LEU B C 1
ATOM 2392 O O . LEU B 1 93 ? -9.789 -16.547 6.957 1 90 93 LEU B O 1
ATOM 2396 N N . GLY B 1 94 ? -11 -14.719 7.176 1 82.19 94 GLY B N 1
ATOM 2397 C CA . GLY B 1 94 ? -12.242 -15.438 7.398 1 82.19 94 GLY B CA 1
ATOM 2398 C C . GLY B 1 94 ? -12.742 -16.172 6.168 1 82.19 94 GLY B C 1
ATOM 2399 O O . GLY B 1 94 ? -13.547 -17.094 6.273 1 82.19 94 GLY B O 1
ATOM 2400 N N . THR B 1 95 ? -12.289 -15.852 5.031 1 82.44 95 THR B N 1
ATOM 2401 C CA . THR B 1 95 ? -12.836 -16.406 3.801 1 82.44 95 THR B CA 1
ATOM 2402 C C . THR B 1 95 ? -12.008 -17.594 3.326 1 82.44 95 THR B C 1
ATOM 2404 O O . THR B 1 95 ? -12.383 -18.281 2.369 1 82.44 95 THR B O 1
ATOM 2407 N N . ILE B 1 96 ? -10.891 -17.859 3.914 1 85.75 96 ILE B N 1
ATOM 2408 C CA . ILE B 1 96 ? -9.984 -18.953 3.551 1 85.75 96 ILE B CA 1
ATOM 2409 C C . ILE B 1 96 ? -9.898 -19.953 4.695 1 85.75 96 ILE B C 1
ATOM 2411 O O . ILE B 1 96 ? -9.734 -19.578 5.855 1 85.75 96 ILE B O 1
ATOM 2415 N N . PRO B 1 97 ? -10.055 -21.25 4.336 1 87.12 97 PRO B N 1
ATOM 2416 C CA . PRO B 1 97 ? -9.977 -22.266 5.387 1 87.12 97 PRO B CA 1
ATOM 2417 C C . PRO B 1 97 ? -8.672 -22.203 6.172 1 87.12 97 PRO B C 1
ATOM 2419 O O . PRO B 1 97 ? -7.633 -21.812 5.621 1 87.12 97 PRO B O 1
ATOM 2422 N N . ASN B 1 98 ? -8.719 -22.656 7.418 1 89.44 98 ASN B N 1
ATOM 2423 C CA . ASN B 1 98 ? -7.551 -22.562 8.289 1 89.44 98 ASN B CA 1
ATOM 2424 C C . ASN B 1 98 ? -6.781 -23.875 8.336 1 89.44 98 ASN B C 1
ATOM 2426 O O . ASN B 1 98 ? -5.762 -23.984 9.023 1 89.44 98 ASN B O 1
ATOM 2430 N N . ASN B 1 99 ? -7.266 -24.828 7.559 1 90.31 99 ASN B N 1
ATOM 2431 C CA . ASN B 1 99 ? -6.629 -26.141 7.559 1 90.31 99 ASN B CA 1
ATOM 2432 C C . ASN B 1 99 ? -6.043 -26.469 6.191 1 90.31 99 ASN B C 1
ATOM 2434 O O . ASN B 1 99 ? -6.23 -27.578 5.688 1 90.31 99 ASN B O 1
ATOM 2438 N N . LEU B 1 100 ? -5.359 -25.562 5.688 1 90.25 100 LEU B N 1
ATOM 2439 C CA . LEU B 1 100 ? -4.844 -25.672 4.328 1 90.25 100 LEU B CA 1
ATOM 2440 C C . LEU B 1 100 ? -3.604 -26.562 4.285 1 90.25 100 LEU B C 1
ATOM 2442 O O . LEU B 1 100 ? -3.373 -27.266 3.303 1 90.25 100 LEU B O 1
ATOM 2446 N N . LEU B 1 101 ? -2.764 -26.453 5.301 1 93.69 101 LEU B N 1
ATOM 2447 C CA . LEU B 1 101 ? -1.53 -27.219 5.445 1 93.69 101 LEU B CA 1
ATOM 2448 C C . LEU B 1 101 ? -1.474 -27.906 6.805 1 93.69 101 LEU B C 1
ATOM 2450 O O . LEU B 1 101 ? -2.172 -27.5 7.738 1 93.69 101 LEU B O 1
ATOM 2454 N N . SER B 1 102 ? -0.624 -28.922 6.863 1 92.94 102 SER B N 1
ATOM 2455 C CA . SER B 1 102 ? -0.458 -29.641 8.125 1 92.94 102 SER B CA 1
ATOM 2456 C C . SER B 1 102 ? 0.268 -28.781 9.156 1 92.94 102 SER B C 1
ATOM 2458 O O . SER B 1 102 ? 0.062 -28.938 10.359 1 92.94 102 SER B O 1
ATOM 2460 N N . GLU B 1 103 ? 1.108 -27.984 8.641 1 94.88 103 GLU B N 1
ATOM 2461 C CA . GLU B 1 103 ? 1.854 -27.078 9.516 1 94.88 103 GLU B CA 1
ATOM 2462 C C . GLU B 1 103 ? 2.102 -25.734 8.828 1 94.88 103 GLU B C 1
ATOM 2464 O O . GLU B 1 103 ? 2.086 -25.641 7.602 1 94.88 103 GLU B O 1
ATOM 2469 N N . ILE B 1 104 ? 2.293 -24.766 9.695 1 96.06 104 ILE B N 1
ATOM 2470 C CA . ILE B 1 104 ? 2.637 -23.438 9.188 1 96.06 104 ILE B CA 1
ATOM 2471 C C . ILE B 1 104 ? 4.078 -23.438 8.688 1 96.06 104 ILE B C 1
ATOM 2473 O O . ILE B 1 104 ? 4.988 -23.891 9.391 1 96.06 104 ILE B O 1
ATOM 2477 N N . VAL B 1 105 ? 4.285 -23.031 7.48 1 96.94 105 VAL B N 1
ATOM 2478 C CA . VAL B 1 105 ? 5.621 -22.922 6.898 1 96.94 105 VAL B CA 1
ATOM 2479 C C . VAL B 1 105 ? 6.207 -21.547 7.195 1 96.94 105 VAL B C 1
ATOM 2481 O O . VAL B 1 105 ? 5.648 -20.531 6.781 1 96.94 105 VAL B O 1
ATOM 2484 N N . ASP B 1 106 ? 7.211 -21.453 7.91 1 97.44 106 ASP B N 1
ATOM 2485 C CA . ASP B 1 106 ? 7.902 -20.219 8.258 1 97.44 106 ASP B CA 1
ATOM 2486 C C . ASP B 1 106 ? 9.414 -20.359 8.094 1 97.44 106 ASP B C 1
ATOM 2488 O O . ASP B 1 106 ? 10.125 -20.641 9.062 1 97.44 106 ASP B O 1
ATOM 2492 N N . SER B 1 107 ? 9.828 -20.188 6.867 1 98.12 107 SER B N 1
ATOM 2493 C CA . SER B 1 107 ? 11.227 -20.391 6.496 1 98.12 107 SER B CA 1
ATOM 2494 C C . SER B 1 107 ? 11.648 -19.422 5.395 1 98.12 107 SER B C 1
ATOM 2496 O O . SER B 1 107 ? 10.922 -19.219 4.422 1 98.12 107 SER B O 1
ATOM 2498 N N . PRO B 1 108 ? 12.859 -18.828 5.594 1 97.56 108 PRO B N 1
ATOM 2499 C CA . PRO B 1 108 ? 13.336 -17.969 4.516 1 97.56 108 PRO B CA 1
ATOM 2500 C C . PRO B 1 108 ? 13.578 -18.719 3.213 1 97.56 108 PRO B C 1
ATOM 2502 O O . PRO B 1 108 ? 13.781 -18.094 2.164 1 97.56 108 PRO B O 1
ATOM 2505 N N . LYS B 1 109 ? 13.516 -20.016 3.264 1 98.56 109 LYS B N 1
ATOM 2506 C CA . LYS B 1 109 ? 13.773 -20.844 2.086 1 98.56 109 LYS B CA 1
ATOM 2507 C C . LYS B 1 109 ? 12.492 -21.094 1.296 1 98.56 109 LYS B C 1
ATOM 2509 O O . LYS B 1 109 ? 12.523 -21.672 0.215 1 98.56 109 LYS B O 1
ATOM 2514 N N . VAL B 1 110 ? 11.383 -20.641 1.779 1 98.75 110 VAL B N 1
ATOM 2515 C CA . VAL B 1 110 ? 10.102 -20.891 1.13 1 98.75 110 VAL B CA 1
ATOM 2516 C C . VAL B 1 110 ? 9.391 -19.562 0.854 1 98.75 110 VAL B C 1
ATOM 2518 O O . VAL B 1 110 ? 9.289 -18.719 1.739 1 98.75 110 VAL B O 1
ATOM 2521 N N . TRP B 1 111 ? 8.898 -19.375 -0.335 1 98.81 111 TRP B N 1
ATOM 2522 C CA . TRP B 1 111 ? 8.156 -18.172 -0.732 1 98.81 111 TRP B CA 1
ATOM 2523 C C . TRP B 1 111 ? 6.727 -18.531 -1.13 1 98.81 111 TRP B C 1
ATOM 2525 O O . TRP B 1 111 ? 6.473 -19.641 -1.617 1 98.81 111 TRP B O 1
ATOM 2535 N N . GLU B 1 112 ? 5.84 -17.656 -0.893 1 98.81 112 GLU B N 1
ATOM 2536 C CA . GLU B 1 112 ? 4.457 -17.797 -1.336 1 98.81 112 GLU B CA 1
ATOM 2537 C C . GLU B 1 112 ? 4.168 -16.906 -2.543 1 98.81 112 GLU B C 1
ATOM 2539 O O . GLU B 1 112 ? 4.57 -15.75 -2.57 1 98.81 112 GLU B O 1
ATOM 2544 N N . CYS B 1 113 ? 3.553 -17.484 -3.51 1 98.62 113 CYS B N 1
ATOM 2545 C CA . CYS B 1 113 ? 3.072 -16.734 -4.668 1 98.62 113 CYS B CA 1
ATOM 2546 C C . CYS B 1 113 ? 1.565 -16.516 -4.594 1 98.62 113 CYS B C 1
ATOM 2548 O O . CYS B 1 113 ? 0.824 -17.422 -4.199 1 98.62 113 CYS B O 1
ATOM 2550 N N . THR B 1 114 ? 1.125 -15.297 -4.863 1 98.19 114 THR B N 1
ATOM 2551 C CA . THR B 1 114 ? -0.288 -14.938 -4.785 1 98.19 114 THR B CA 1
ATOM 2552 C C . THR B 1 114 ? -0.696 -14.07 -5.973 1 98.19 114 THR B C 1
ATOM 2554 O O . THR B 1 114 ? 0.157 -13.617 -6.738 1 98.19 114 THR B O 1
ATOM 2557 N N . ARG B 1 115 ? -1.945 -13.922 -6.184 1 98.12 115 ARG B N 1
ATOM 2558 C CA . ARG B 1 115 ? -2.572 -12.977 -7.109 1 98.12 115 ARG B CA 1
ATOM 2559 C C . ARG B 1 115 ? -2.07 -13.195 -8.531 1 98.12 115 ARG B C 1
ATOM 2561 O O . ARG B 1 115 ? -1.656 -12.242 -9.203 1 98.12 115 ARG B O 1
ATOM 2568 N N . LEU B 1 116 ? -2.041 -14.414 -8.938 1 98.5 116 LEU B N 1
ATOM 2569 C CA . LEU B 1 116 ? -1.783 -14.719 -10.344 1 98.5 116 LEU B CA 1
ATOM 2570 C C . LEU B 1 116 ? -2.979 -14.344 -11.211 1 98.5 116 LEU B C 1
ATOM 2572 O O . LEU B 1 116 ? -4.098 -14.805 -10.969 1 98.5 116 LEU B O 1
ATOM 2576 N N . VAL B 1 117 ? -2.74 -13.484 -12.188 1 98.19 117 VAL B N 1
ATOM 2577 C CA . VAL B 1 117 ? -3.83 -13.055 -13.055 1 98.19 117 VAL B CA 1
ATOM 2578 C C . VAL B 1 117 ? -3.334 -12.945 -14.492 1 98.19 117 VAL B C 1
ATOM 2580 O O . VAL B 1 117 ? -2.164 -12.633 -14.727 1 98.19 117 VAL B O 1
ATOM 2583 N N . MET B 1 118 ? -4.172 -13.234 -15.422 1 97.75 118 MET B N 1
ATOM 2584 C CA . MET B 1 118 ? -3.943 -13.07 -16.859 1 97.75 118 MET B CA 1
ATOM 2585 C C . MET B 1 118 ? -5.105 -12.336 -17.5 1 97.75 118 MET B C 1
ATOM 2587 O O . MET B 1 118 ? -6.27 -12.594 -17.188 1 97.75 118 MET B O 1
ATOM 2591 N N . ALA B 1 119 ? -4.73 -11.445 -18.359 1 97.5 119 ALA B N 1
ATOM 2592 C CA . ALA B 1 119 ? -5.758 -10.703 -19.094 1 97.5 119 ALA B CA 1
ATOM 2593 C C . ALA B 1 119 ? -6.637 -11.648 -19.906 1 97.5 119 ALA B C 1
ATOM 2595 O O . ALA B 1 119 ? -6.152 -12.648 -20.453 1 97.5 119 ALA B O 1
ATOM 2596 N N . PRO B 1 120 ? -7.902 -11.266 -20.062 1 93.75 120 PRO B N 1
ATOM 2597 C CA . PRO B 1 120 ? -8.805 -12.117 -20.828 1 93.75 120 PRO B CA 1
ATOM 2598 C C . PRO B 1 120 ? -8.367 -12.273 -22.281 1 93.75 120 PRO B C 1
ATOM 2600 O O . PRO B 1 120 ? -8.68 -13.289 -22.922 1 93.75 120 PRO B O 1
ATOM 2603 N N . GLU B 1 121 ? -7.672 -11.32 -22.75 1 93.12 121 GLU B N 1
ATOM 2604 C CA . GLU B 1 121 ? -7.203 -11.359 -24.141 1 93.12 121 GLU B CA 1
ATOM 2605 C C . GLU B 1 121 ? -6.188 -12.484 -24.344 1 93.12 121 GLU B C 1
ATOM 2607 O O . GLU B 1 121 ? -5.941 -12.898 -25.484 1 93.12 121 GLU B O 1
ATOM 2612 N N . ILE B 1 122 ? -5.504 -12.859 -23.281 1 94.88 122 ILE B N 1
ATOM 2613 C CA . ILE B 1 122 ? -4.641 -14.039 -23.312 1 94.88 122 ILE B CA 1
ATOM 2614 C C . ILE B 1 122 ? -5.488 -15.305 -23.203 1 94.88 122 ILE B C 1
ATOM 2616 O O . ILE B 1 122 ? -5.656 -15.852 -22.125 1 94.88 122 ILE B O 1
ATOM 2620 N N . ASN B 1 123 ? -5.973 -15.789 -24.312 1 91.12 123 ASN B N 1
ATOM 2621 C CA . ASN B 1 123 ? -7 -16.812 -24.234 1 91.12 123 ASN B CA 1
ATOM 2622 C C . ASN B 1 123 ? -6.547 -18.109 -24.891 1 91.12 123 ASN B C 1
ATOM 2624 O O . ASN B 1 123 ? -7.18 -19.156 -24.734 1 91.12 123 ASN B O 1
ATOM 2628 N N . SER B 1 124 ? -5.438 -18.125 -25.625 1 95 124 SER B N 1
ATOM 2629 C CA . SER B 1 124 ? -4.91 -19.375 -26.141 1 95 124 SER B CA 1
ATOM 2630 C C . SER B 1 124 ? -4.086 -20.109 -25.094 1 95 124 SER B C 1
ATOM 2632 O O . SER B 1 124 ? -3.406 -19.484 -24.281 1 95 124 SER B O 1
ATOM 2634 N N . MET B 1 125 ? -4.16 -21.406 -25.188 1 94.62 125 MET B N 1
ATOM 2635 C CA . MET B 1 125 ? -3.412 -22.234 -24.234 1 94.62 125 MET B CA 1
ATOM 2636 C C . MET B 1 125 ? -1.917 -21.938 -24.328 1 94.62 125 MET B C 1
ATOM 2638 O O . MET B 1 125 ? -1.24 -21.828 -23.297 1 94.62 125 MET B O 1
ATOM 2642 N N . ARG B 1 126 ? -1.433 -21.766 -25.484 1 95.94 126 ARG B N 1
ATOM 2643 C CA . ARG B 1 126 ? -0.017 -21.484 -25.688 1 95.94 126 ARG B CA 1
ATOM 2644 C C . ARG B 1 126 ? 0.386 -20.172 -25.016 1 95.94 126 ARG B C 1
ATOM 2646 O O . ARG B 1 126 ? 1.413 -20.109 -24.344 1 95.94 126 ARG B O 1
ATOM 2653 N N . ALA B 1 127 ? -0.399 -19.156 -25.25 1 96.38 127 ALA B N 1
ATOM 2654 C CA . ALA B 1 127 ? -0.111 -17.844 -24.688 1 96.38 127 ALA B CA 1
ATOM 2655 C C . ALA B 1 127 ? -0.198 -17.875 -23.172 1 96.38 127 ALA B C 1
ATOM 2657 O O . ALA B 1 127 ? 0.61 -17.25 -22.484 1 96.38 127 ALA B O 1
ATOM 2658 N N . ARG B 1 128 ? -1.112 -18.578 -22.656 1 97.25 128 ARG B N 1
ATOM 2659 C CA . ARG B 1 128 ? -1.297 -18.688 -21.203 1 97.25 128 ARG B CA 1
ATOM 2660 C C . ARG B 1 128 ? -0.116 -19.391 -20.562 1 97.25 128 ARG B C 1
ATOM 2662 O O . ARG B 1 128 ? 0.38 -18.969 -19.516 1 97.25 128 ARG B O 1
ATOM 2669 N N . LEU B 1 129 ? 0.298 -20.453 -21.188 1 97.31 129 LEU B N 1
ATOM 2670 C CA . LEU B 1 129 ? 1.448 -21.188 -20.672 1 97.31 129 LEU B CA 1
ATOM 2671 C C . LEU B 1 129 ? 2.711 -20.344 -20.734 1 97.31 129 LEU B C 1
ATOM 2673 O O . LEU B 1 129 ? 3.537 -20.375 -19.812 1 97.31 129 LEU B O 1
ATOM 2677 N N . GLN B 1 130 ? 2.838 -19.641 -21.797 1 97.5 130 GLN B N 1
ATOM 2678 C CA . GLN B 1 130 ? 3.994 -18.75 -21.953 1 97.5 130 GLN B CA 1
ATOM 2679 C C . GLN B 1 130 ? 4.012 -17.688 -20.859 1 97.5 130 GLN B C 1
ATOM 2681 O O . GLN B 1 130 ? 5.059 -17.406 -20.281 1 97.5 130 GLN B O 1
ATOM 2686 N N . CYS B 1 131 ? 2.881 -17.047 -20.609 1 98.06 131 CYS B N 1
ATOM 2687 C CA . CYS B 1 131 ? 2.773 -16.031 -19.562 1 98.06 131 CYS B CA 1
ATOM 2688 C C . CYS B 1 131 ? 3.129 -16.625 -18.188 1 98.06 131 CYS B C 1
ATOM 2690 O O . CYS B 1 131 ? 3.906 -16.031 -17.438 1 98.06 131 CYS B O 1
ATOM 2692 N N . LEU B 1 132 ? 2.547 -17.781 -17.938 1 98 132 LEU B N 1
ATOM 2693 C CA . LEU B 1 132 ? 2.812 -18.438 -16.672 1 98 132 LEU B CA 1
ATOM 2694 C C . LEU B 1 132 ? 4.297 -18.734 -16.516 1 98 132 LEU B C 1
ATOM 2696 O O . LEU B 1 132 ? 4.883 -18.5 -15.453 1 98 132 LEU B O 1
ATOM 2700 N N . ASP B 1 133 ? 4.859 -19.219 -17.531 1 98.19 133 ASP B N 1
ATOM 2701 C CA . ASP B 1 133 ? 6.277 -19.562 -17.531 1 98.19 133 ASP B CA 1
ATOM 2702 C C . ASP B 1 133 ? 7.137 -18.344 -17.219 1 98.19 133 ASP B C 1
ATOM 2704 O O . ASP B 1 133 ? 8.062 -18.422 -16.406 1 98.19 133 ASP B O 1
ATOM 2708 N N . MET B 1 134 ? 6.863 -17.266 -17.859 1 98.5 134 MET B N 1
ATOM 2709 C CA . MET B 1 134 ? 7.613 -16.031 -17.672 1 98.5 134 MET B CA 1
ATOM 2710 C C . MET B 1 134 ? 7.434 -15.508 -16.234 1 98.5 134 MET B C 1
ATOM 2712 O O . MET B 1 134 ? 8.398 -15.078 -15.609 1 98.5 134 MET B O 1
ATOM 2716 N N . ILE B 1 135 ? 6.223 -15.531 -15.719 1 98.75 135 ILE B N 1
ATOM 2717 C CA . ILE B 1 135 ? 5.922 -15.07 -14.367 1 98.75 135 ILE B CA 1
ATOM 2718 C C . ILE B 1 135 ? 6.695 -15.906 -13.352 1 98.75 135 ILE B C 1
ATOM 2720 O O . ILE B 1 135 ? 7.387 -15.359 -12.492 1 98.75 135 ILE B O 1
ATOM 2724 N N . VAL B 1 136 ? 6.562 -17.234 -13.5 1 98.38 136 VAL B N 1
ATOM 2725 C CA . VAL B 1 136 ? 7.18 -18.141 -12.555 1 98.38 136 VAL B CA 1
ATOM 2726 C C . VAL B 1 136 ? 8.703 -18.016 -12.609 1 98.38 136 VAL B C 1
ATOM 2728 O O . VAL B 1 136 ? 9.367 -17.969 -11.578 1 98.38 136 VAL B O 1
ATOM 2731 N N . GLY B 1 137 ? 9.234 -17.953 -13.836 1 98.31 137 GLY B N 1
ATOM 2732 C CA . GLY B 1 137 ? 10.664 -17.734 -13.977 1 98.31 137 GLY B CA 1
ATOM 2733 C C . GLY B 1 137 ? 11.156 -16.484 -13.289 1 98.31 137 GLY B C 1
ATOM 2734 O O . GLY B 1 137 ? 12.172 -16.5 -12.594 1 98.31 137 GLY B O 1
ATOM 2735 N N . GLY B 1 138 ? 10.453 -15.367 -13.469 1 98.69 138 GLY B N 1
ATOM 2736 C CA . GLY B 1 138 ? 10.805 -14.117 -12.82 1 98.69 138 GLY B CA 1
ATOM 2737 C C . GLY B 1 138 ? 10.758 -14.195 -11.305 1 98.69 138 GLY B C 1
ATOM 2738 O O . GLY B 1 138 ? 11.641 -13.68 -10.617 1 98.69 138 GLY B O 1
ATOM 2739 N N . LEU B 1 139 ? 9.727 -14.836 -10.766 1 98.69 139 LEU B N 1
ATOM 2740 C CA . LEU B 1 139 ? 9.594 -14.961 -9.32 1 98.69 139 LEU B CA 1
ATOM 2741 C C . LEU B 1 139 ? 10.688 -15.867 -8.75 1 98.69 139 LEU B C 1
ATOM 2743 O O . LEU B 1 139 ? 11.219 -15.609 -7.672 1 98.69 139 LEU B O 1
ATOM 2747 N N . ILE B 1 140 ? 10.992 -16.953 -9.461 1 98.38 140 ILE B N 1
ATOM 2748 C CA . ILE B 1 140 ? 12.055 -17.859 -9.047 1 98.38 140 ILE B CA 1
ATOM 2749 C C . ILE B 1 140 ? 13.375 -17.094 -8.953 1 98.38 140 ILE B C 1
ATOM 2751 O O . ILE B 1 140 ? 14.109 -17.219 -7.973 1 98.38 140 ILE B O 1
ATOM 2755 N N . ASP B 1 141 ? 13.672 -16.297 -9.961 1 98.5 141 ASP B N 1
ATOM 2756 C CA . ASP B 1 141 ? 14.898 -15.508 -9.953 1 98.5 141 ASP B CA 1
ATOM 2757 C C . ASP B 1 141 ? 14.961 -14.602 -8.727 1 98.5 141 ASP B C 1
ATOM 2759 O O . ASP B 1 141 ? 15.992 -14.531 -8.047 1 98.5 141 ASP B O 1
ATOM 2763 N N . MET B 1 142 ? 13.859 -13.945 -8.422 1 98.25 142 MET B N 1
ATOM 2764 C CA . MET B 1 142 ? 13.828 -13.039 -7.285 1 98.25 142 MET B CA 1
ATOM 2765 C C . MET B 1 142 ? 13.938 -13.805 -5.973 1 98.25 142 MET B C 1
ATOM 2767 O O . MET B 1 142 ? 14.672 -13.391 -5.07 1 98.25 142 MET B O 1
ATOM 2771 N N . ALA B 1 143 ? 13.258 -14.852 -5.859 1 98.44 143 ALA B N 1
ATOM 2772 C CA . ALA B 1 143 ? 13.219 -15.641 -4.629 1 98.44 143 ALA B CA 1
ATOM 2773 C C . ALA B 1 143 ? 14.562 -16.312 -4.359 1 98.44 143 ALA B C 1
ATOM 2775 O O . ALA B 1 143 ? 15.055 -16.281 -3.23 1 98.44 143 ALA B O 1
ATOM 2776 N N . THR B 1 144 ? 15.125 -16.922 -5.391 1 98.38 144 THR B N 1
ATOM 2777 C CA . THR B 1 144 ? 16.391 -17.641 -5.219 1 98.38 144 THR B CA 1
ATOM 2778 C C . THR B 1 144 ? 17.516 -16.672 -4.898 1 98.38 144 THR B C 1
ATOM 2780 O O . THR B 1 144 ? 18.438 -17.016 -4.156 1 98.38 144 THR B O 1
ATOM 2783 N N . ALA B 1 145 ? 17.453 -15.484 -5.461 1 98 145 ALA B N 1
ATOM 2784 C CA . ALA B 1 145 ? 18.438 -14.453 -5.137 1 98 145 ALA B CA 1
ATOM 2785 C C . ALA B 1 145 ? 18.469 -14.18 -3.639 1 98 145 ALA B C 1
ATOM 2787 O O . ALA B 1 145 ? 19.484 -13.727 -3.107 1 98 145 ALA B O 1
ATOM 2788 N N . GLU B 1 146 ? 17.344 -14.516 -2.979 1 97.38 146 GLU B N 1
ATOM 2789 C CA . GLU B 1 146 ? 17.266 -14.273 -1.541 1 97.38 146 GLU B CA 1
ATOM 2790 C C . GLU B 1 146 ? 17.281 -15.586 -0.762 1 97.38 146 GLU B C 1
ATOM 2792 O O . GLU B 1 146 ? 16.859 -15.633 0.398 1 97.38 146 GLU B O 1
ATOM 2797 N N . GLY B 1 147 ? 17.594 -16.6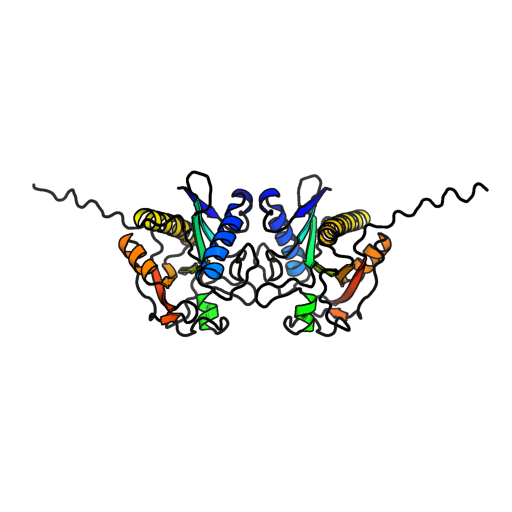56 -1.435 1 97.88 147 GLY B N 1
ATOM 2798 C CA . GLY B 1 147 ? 17.906 -17.906 -0.76 1 97.88 147 GLY B CA 1
ATOM 2799 C C . GLY B 1 147 ? 16.766 -18.891 -0.751 1 97.88 147 GLY B C 1
ATOM 2800 O O . GLY B 1 147 ? 16.812 -19.906 -0.073 1 97.88 147 GLY B O 1
ATOM 2801 N N . ALA B 1 148 ? 15.758 -18.625 -1.491 1 98.62 148 ALA B N 1
ATOM 2802 C CA . ALA B 1 148 ? 14.609 -19.516 -1.516 1 98.62 148 ALA B CA 1
ATOM 2803 C C . ALA B 1 148 ? 14.945 -20.828 -2.221 1 98.62 148 ALA B C 1
ATOM 2805 O O . ALA B 1 148 ? 15.703 -20.844 -3.189 1 98.62 148 ALA B O 1
ATOM 2806 N N . GLU B 1 149 ? 14.328 -21.906 -1.754 1 98.62 149 GLU B N 1
ATOM 2807 C CA . GLU B 1 149 ? 14.508 -23.219 -2.355 1 98.62 149 GLU B CA 1
ATOM 2808 C C . GLU B 1 149 ? 13.18 -23.797 -2.848 1 98.62 149 GLU B C 1
ATOM 2810 O O . GLU B 1 149 ? 13.156 -24.719 -3.652 1 98.62 149 GLU B O 1
ATOM 2815 N N . ARG B 1 150 ? 12.117 -23.25 -2.33 1 98.5 150 ARG B N 1
ATOM 2816 C CA . ARG B 1 150 ? 10.781 -23.703 -2.691 1 98.5 150 ARG B CA 1
ATOM 2817 C C . ARG B 1 150 ? 9.82 -22.516 -2.799 1 98.5 150 ARG B C 1
ATOM 2819 O O . ARG B 1 150 ? 10.031 -21.484 -2.174 1 98.5 150 ARG B O 1
ATOM 2826 N N . MET B 1 151 ? 8.836 -22.75 -3.514 1 98.5 151 MET B N 1
ATOM 2827 C CA . MET B 1 151 ? 7.715 -21.812 -3.607 1 98.5 151 MET B CA 1
ATOM 2828 C C . MET B 1 151 ? 6.383 -22.531 -3.439 1 98.5 151 MET B C 1
ATOM 2830 O O . MET B 1 151 ? 6.266 -23.719 -3.773 1 98.5 151 MET B O 1
ATOM 2834 N N . MET B 1 152 ? 5.406 -21.812 -2.965 1 98.38 152 MET B N 1
ATOM 2835 C CA . MET B 1 152 ? 4.074 -22.406 -2.834 1 98.38 152 MET B CA 1
ATOM 2836 C C . MET B 1 152 ? 2.994 -21.375 -3.166 1 98.38 152 MET B C 1
ATOM 2838 O O . MET B 1 152 ? 3.273 -20.172 -3.242 1 98.38 152 MET B O 1
ATOM 2842 N N . SER B 1 153 ? 1.836 -21.828 -3.438 1 97.94 153 SER B N 1
ATOM 2843 C CA . SER B 1 153 ? 0.696 -20.969 -3.758 1 97.94 153 SER B CA 1
ATOM 2844 C C . SER B 1 153 ? -0.624 -21.688 -3.484 1 97.94 153 SER B C 1
ATOM 2846 O O . SER B 1 153 ? -0.676 -22.922 -3.465 1 97.94 153 SER B O 1
ATOM 2848 N N . LEU B 1 154 ? -1.605 -20.938 -3.113 1 96.81 154 LEU B N 1
ATOM 2849 C CA . LEU B 1 154 ? -2.984 -21.406 -3.17 1 96.81 154 LEU B CA 1
ATOM 2850 C C . LEU B 1 154 ? -3.582 -21.188 -4.555 1 96.81 154 LEU B C 1
ATOM 2852 O O . LEU B 1 154 ? -3.869 -20.047 -4.93 1 96.81 154 LEU B O 1
ATOM 2856 N N . SER B 1 155 ? -3.73 -22.266 -5.309 1 95.81 155 SER B N 1
ATOM 2857 C CA . SER B 1 155 ? -4.07 -22.109 -6.719 1 95.81 155 SER B CA 1
ATOM 2858 C C . SER B 1 155 ? -5.098 -23.141 -7.156 1 95.81 155 SER B C 1
ATOM 2860 O O . SER B 1 155 ? -5.309 -24.141 -6.473 1 95.81 155 SER B O 1
ATOM 2862 N N . ASN B 1 156 ? -5.719 -22.875 -8.266 1 93.5 156 ASN B N 1
ATOM 2863 C CA . ASN B 1 156 ? -6.676 -23.844 -8.805 1 93.5 156 ASN B CA 1
ATOM 2864 C C . ASN B 1 156 ? -5.973 -24.969 -9.547 1 93.5 156 ASN B C 1
ATOM 2866 O O . ASN B 1 156 ? -4.75 -24.953 -9.711 1 93.5 156 ASN B O 1
ATOM 2870 N N . LEU B 1 157 ? -6.77 -25.859 -10.008 1 91.44 157 LEU B N 1
ATOM 2871 C CA . LEU B 1 157 ? -6.23 -27.078 -10.609 1 91.44 157 LEU B CA 1
ATOM 2872 C C . LEU B 1 157 ? -5.574 -26.766 -11.953 1 91.44 157 LEU B C 1
ATOM 2874 O O . LEU B 1 157 ? -4.633 -27.453 -12.352 1 91.44 157 LEU B O 1
ATOM 2878 N N . TRP B 1 158 ? -6.047 -25.797 -12.602 1 90.75 158 TRP B N 1
ATOM 2879 C CA . TRP B 1 158 ? -5.41 -25.422 -13.859 1 90.75 158 TRP B CA 1
ATOM 2880 C C . TRP B 1 158 ? -3.947 -25.047 -13.641 1 90.75 158 TRP B C 1
ATOM 2882 O O . TRP B 1 158 ? -3.07 -25.469 -14.398 1 90.75 158 TRP B O 1
ATOM 2892 N N . VAL B 1 159 ? -3.684 -24.266 -12.609 1 96.12 159 VAL B N 1
ATOM 2893 C CA . VAL B 1 159 ? -2.324 -23.812 -12.344 1 96.12 159 VAL B CA 1
ATOM 2894 C C . VAL B 1 159 ? -1.43 -25 -12.023 1 96.12 159 VAL B C 1
ATOM 2896 O O . VAL B 1 159 ? -0.294 -25.078 -12.5 1 96.12 159 VAL B O 1
ATOM 2899 N N . LEU B 1 160 ? -1.925 -25.953 -11.297 1 94.81 160 LEU B N 1
ATOM 2900 C CA . LEU B 1 160 ? -1.168 -27.156 -10.992 1 94.81 160 LEU B CA 1
ATOM 2901 C C . LEU B 1 160 ? -0.777 -27.891 -12.273 1 94.81 160 LEU B C 1
ATOM 2903 O O . LEU B 1 160 ? 0.39 -28.25 -12.461 1 94.81 160 LEU B O 1
ATOM 2907 N N . ARG B 1 161 ? -1.739 -28.125 -13.156 1 95.31 161 ARG B N 1
ATOM 2908 C CA . ARG B 1 161 ? -1.498 -28.859 -14.391 1 95.31 161 ARG B CA 1
ATOM 2909 C C . ARG B 1 161 ? -0.547 -28.094 -15.305 1 95.31 161 ARG B C 1
ATOM 2911 O O . ARG B 1 161 ? 0.324 -28.688 -15.945 1 95.31 161 ARG B O 1
ATOM 2918 N N . ALA B 1 162 ? -0.79 -26.828 -15.344 1 96.5 162 ALA B N 1
ATOM 2919 C CA . ALA B 1 162 ? 0.056 -25.984 -16.188 1 96.5 162 ALA B CA 1
ATOM 2920 C C . ALA B 1 162 ? 1.505 -26 -15.703 1 96.5 162 ALA B C 1
ATOM 2922 O O . ALA B 1 162 ? 2.432 -26.094 -16.516 1 96.5 162 ALA B O 1
ATOM 2923 N N . LEU B 1 163 ? 1.735 -25.953 -14.445 1 96.81 163 LEU B N 1
ATOM 2924 C CA . LEU B 1 163 ? 3.084 -25.969 -13.891 1 96.81 163 LEU B CA 1
ATOM 2925 C C . LEU B 1 163 ? 3.746 -27.328 -14.117 1 96.81 163 LEU B C 1
ATOM 2927 O O . LEU B 1 163 ? 4.953 -27.391 -14.367 1 96.81 163 LEU B O 1
ATOM 2931 N N . LYS B 1 164 ? 2.973 -28.375 -14.016 1 95.19 164 LYS B N 1
ATOM 2932 C CA . LYS B 1 164 ? 3.492 -29.703 -14.328 1 95.19 164 LYS B CA 1
ATOM 2933 C C . LYS B 1 164 ? 3.904 -29.812 -15.789 1 95.19 164 LYS B C 1
ATOM 2935 O O . LYS B 1 164 ? 4.996 -30.297 -16.109 1 95.19 164 LYS B O 1
ATOM 2940 N N . ARG B 1 165 ? 3.053 -29.344 -16.625 1 95 165 ARG B N 1
ATOM 2941 C CA . ARG B 1 165 ? 3.309 -29.375 -18.047 1 95 165 ARG B CA 1
ATOM 2942 C C . ARG B 1 165 ? 4.57 -28.594 -18.406 1 95 165 ARG B C 1
ATOM 2944 O O . ARG B 1 165 ? 5.34 -29.016 -19.266 1 95 165 ARG B O 1
ATOM 2951 N N . LEU B 1 166 ? 4.773 -27.516 -17.734 1 95.94 166 LEU B N 1
ATOM 2952 C CA . LEU B 1 166 ? 5.91 -26.641 -18 1 95.94 166 LEU B CA 1
ATOM 2953 C C . LEU B 1 166 ? 7.191 -27.234 -17.406 1 95.94 166 LEU B C 1
ATOM 2955 O O . LEU B 1 166 ? 8.289 -26.734 -17.688 1 95.94 166 LEU B O 1
ATOM 2959 N N . GLY B 1 167 ? 7.055 -28.219 -16.516 1 95.5 167 GLY B N 1
ATOM 2960 C CA . GLY B 1 167 ? 8.234 -28.906 -16.016 1 95.5 167 GLY B CA 1
ATOM 2961 C C . GLY B 1 167 ? 8.734 -28.344 -14.703 1 95.5 167 GLY B C 1
ATOM 2962 O O . GLY B 1 167 ? 9.914 -28.5 -14.367 1 95.5 167 GLY B O 1
ATOM 2963 N N . TYR B 1 168 ? 7.875 -27.688 -13.938 1 96.5 168 TYR B N 1
ATOM 2964 C CA . TYR B 1 168 ? 8.312 -27.078 -12.68 1 96.5 168 TYR B CA 1
ATOM 2965 C C . TYR B 1 168 ? 8.195 -28.078 -11.531 1 96.5 168 TYR B C 1
ATOM 2967 O O . TYR B 1 168 ? 8.609 -27.781 -10.406 1 96.5 168 TYR B O 1
ATOM 2975 N N . GLY B 1 169 ? 7.688 -29.25 -11.789 1 94.44 169 GLY B N 1
ATOM 2976 C CA . GLY B 1 169 ? 7.582 -30.266 -10.766 1 94.44 169 GLY B CA 1
ATOM 2977 C C . GLY B 1 169 ? 6.582 -29.922 -9.68 1 94.44 169 GLY B C 1
ATOM 2978 O O . GLY B 1 169 ? 6.898 -30.016 -8.484 1 94.44 169 GLY B O 1
ATOM 2979 N N . ALA B 1 170 ? 5.418 -29.438 -10.008 1 96.31 170 ALA B N 1
ATOM 2980 C CA . ALA B 1 170 ? 4.391 -29 -9.062 1 96.31 170 ALA B CA 1
ATOM 2981 C C . ALA B 1 170 ? 3.75 -30.203 -8.359 1 96.31 170 ALA B C 1
ATOM 2983 O O . ALA B 1 170 ? 3.561 -31.25 -8.961 1 96.31 170 ALA B O 1
ATOM 2984 N N . GLU B 1 171 ? 3.482 -30.094 -7.156 1 96.31 171 GLU B N 1
ATOM 2985 C CA . GLU B 1 171 ? 2.816 -31.125 -6.352 1 96.31 171 GLU B CA 1
ATOM 2986 C C . GLU B 1 171 ? 1.821 -30.5 -5.379 1 96.31 171 GLU B C 1
ATOM 2988 O O . GLU B 1 171 ? 1.956 -29.328 -5.016 1 96.31 171 GLU B O 1
ATOM 2993 N N . PHE B 1 172 ? 0.898 -31.281 -4.93 1 95.25 172 PHE B N 1
ATOM 2994 C CA . PHE B 1 172 ? -0.015 -30.875 -3.871 1 95.25 172 PHE B CA 1
ATOM 2995 C C . PHE B 1 172 ? 0.695 -30.844 -2.523 1 95.25 172 PHE B C 1
ATOM 2997 O O . PHE B 1 172 ? 1.428 -31.781 -2.186 1 95.25 172 PHE B O 1
ATOM 3004 N N . LEU B 1 173 ? 0.479 -29.781 -1.805 1 95.19 173 LEU B N 1
ATOM 3005 C CA . LEU B 1 173 ? 0.988 -29.703 -0.439 1 95.19 173 LEU B CA 1
ATOM 3006 C C . LEU B 1 173 ? -0.144 -29.859 0.572 1 95.19 173 LEU B C 1
ATOM 3008 O O . LEU B 1 173 ? 0.102 -30.109 1.755 1 95.19 173 LEU B O 1
ATOM 3012 N N . GLY B 1 174 ? -1.339 -29.672 0.152 1 90.06 174 GLY B N 1
ATOM 3013 C CA . GLY B 1 174 ? -2.531 -29.797 0.977 1 90.06 174 GLY B CA 1
ATOM 3014 C C . GLY B 1 174 ? -3.727 -30.344 0.219 1 90.06 174 GLY B C 1
ATOM 3015 O O . GLY B 1 174 ? -3.66 -30.547 -0.996 1 90.06 174 GLY B O 1
ATOM 3016 N N . GLN B 1 175 ? -4.789 -30.562 0.926 1 88.12 175 GLN B N 1
ATOM 3017 C CA . GLN B 1 175 ? -6.008 -31.094 0.327 1 88.12 175 GLN B CA 1
ATOM 3018 C C . GLN B 1 175 ? -6.766 -30.016 -0.441 1 88.12 175 GLN B C 1
ATOM 3020 O O . GLN B 1 175 ? -6.902 -28.891 0.036 1 88.12 175 GLN B O 1
ATOM 3025 N N . PRO B 1 176 ? -7.207 -30.422 -1.601 1 90 176 PRO B N 1
ATOM 3026 C CA . PRO B 1 176 ? -8.039 -29.469 -2.334 1 90 176 PRO B CA 1
ATOM 3027 C C . PRO B 1 176 ? -9.359 -29.156 -1.623 1 90 176 PRO B C 1
ATOM 3029 O O . PRO B 1 176 ? -9.852 -29.984 -0.848 1 90 176 PRO B O 1
ATOM 3032 N N . TYR B 1 177 ? -9.828 -27.969 -1.8 1 87.88 177 TYR B N 1
ATOM 3033 C CA . TYR B 1 177 ? -11.148 -27.578 -1.32 1 87.88 177 TYR B CA 1
ATOM 3034 C C . TYR B 1 177 ? -11.867 -26.719 -2.348 1 87.88 177 TYR B C 1
ATOM 3036 O O . TYR B 1 177 ? -11.242 -26.188 -3.271 1 87.88 177 TYR B O 1
ATOM 3044 N N . GLU B 1 178 ? -13.188 -26.688 -2.184 1 89.38 178 GLU B N 1
ATOM 3045 C CA . GLU B 1 178 ? -14 -25.844 -3.055 1 89.38 178 GLU B CA 1
ATOM 3046 C C . GLU B 1 178 ? -14.203 -24.469 -2.443 1 89.38 178 GLU B C 1
ATOM 3048 O O . GLU B 1 178 ? -14.602 -24.344 -1.28 1 89.38 178 GLU B O 1
ATOM 3053 N N . ASN B 1 179 ? -13.859 -23.5 -3.225 1 85.12 179 ASN B N 1
ATOM 3054 C CA . ASN B 1 179 ? -14.062 -22.125 -2.768 1 85.12 179 ASN B CA 1
ATOM 3055 C C . ASN B 1 179 ? -15.523 -21.703 -2.885 1 85.12 179 ASN B C 1
ATOM 3057 O O . ASN B 1 179 ? -16.141 -21.891 -3.936 1 85.12 179 ASN B O 1
ATOM 3061 N N . GLY B 1 180 ? -16.078 -21.156 -1.812 1 78.62 180 GLY B N 1
ATOM 3062 C CA . GLY B 1 180 ? -17.469 -20.781 -1.767 1 78.62 180 GLY B CA 1
ATOM 3063 C C . GLY B 1 180 ? -17.797 -19.578 -2.631 1 78.62 180 GLY B C 1
ATOM 3064 O O . GLY B 1 180 ? -18.922 -19.406 -3.096 1 78.62 180 GLY B O 1
ATOM 3065 N N . ASP B 1 181 ? -16.812 -18.75 -2.83 1 77.56 181 ASP B N 1
ATOM 3066 C CA . ASP B 1 181 ? -17.047 -17.5 -3.533 1 77.56 181 ASP B CA 1
ATOM 3067 C C . ASP B 1 181 ? -17.219 -17.734 -5.035 1 77.56 181 ASP B C 1
ATOM 3069 O O . ASP B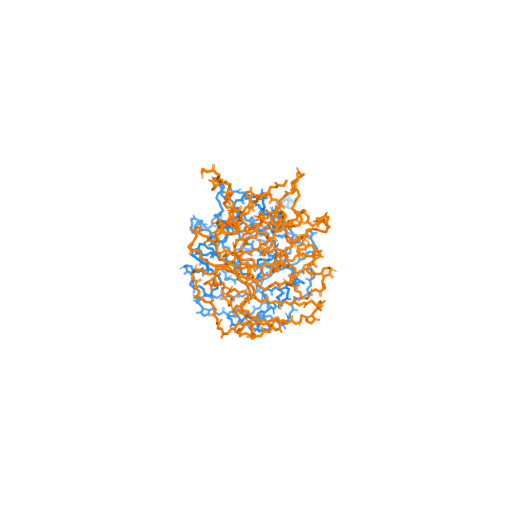 1 181 ? -18 -17.047 -5.688 1 77.56 181 ASP B O 1
ATOM 3073 N N . ASP B 1 182 ? -16.453 -18.656 -5.645 1 82.69 182 ASP B N 1
ATOM 3074 C CA . ASP B 1 182 ? -16.453 -18.781 -7.102 1 82.69 182 ASP B CA 1
ATOM 3075 C C . ASP B 1 182 ? -16.734 -20.219 -7.531 1 82.69 182 ASP B C 1
ATOM 3077 O O . ASP B 1 182 ? -16.922 -20.484 -8.719 1 82.69 182 ASP B O 1
ATOM 3081 N N . GLY B 1 183 ? -16.719 -21.125 -6.594 1 84.25 183 GLY B N 1
ATOM 3082 C CA . GLY B 1 183 ? -17.062 -22.516 -6.875 1 84.25 183 GLY B CA 1
ATOM 3083 C C . GLY B 1 183 ? -15.914 -23.312 -7.457 1 84.25 183 GLY B C 1
ATOM 3084 O O . GLY B 1 183 ? -16.094 -24.484 -7.82 1 84.25 183 GLY B O 1
ATOM 3085 N N . HIS B 1 184 ? -14.75 -22.719 -7.547 1 87.38 184 HIS B N 1
ATOM 3086 C CA . HIS B 1 184 ? -13.586 -23.422 -8.078 1 87.38 184 HIS B CA 1
ATOM 3087 C C . HIS B 1 184 ? -12.867 -24.203 -6.988 1 87.38 184 HIS B C 1
ATOM 3089 O O . HIS B 1 184 ? -13.039 -23.938 -5.801 1 87.38 184 HIS B O 1
ATOM 3095 N N . LYS B 1 185 ? -12.109 -25.188 -7.426 1 90.88 185 LYS B N 1
ATOM 3096 C CA . LYS B 1 185 ? -11.297 -25.984 -6.508 1 90.88 185 LYS B CA 1
ATOM 3097 C C . LYS B 1 185 ? -9.891 -25.391 -6.383 1 90.88 185 LYS B C 1
ATOM 3099 O O . LYS B 1 185 ? -9.258 -25.062 -7.387 1 90.88 185 LYS B O 1
ATOM 3104 N N . TYR B 1 186 ? -9.523 -25.25 -5.121 1 94.06 186 TYR B N 1
ATOM 3105 C CA . TYR B 1 186 ? -8.203 -24.703 -4.828 1 94.06 186 TYR B CA 1
ATOM 3106 C C . TYR B 1 186 ? -7.406 -25.656 -3.949 1 94.06 186 TYR B C 1
ATOM 3108 O O . TYR B 1 186 ? -7.988 -26.484 -3.23 1 94.06 186 TYR B O 1
ATOM 3116 N N . ALA B 1 187 ? -6.125 -25.609 -4.066 1 94.38 187 ALA B N 1
ATOM 3117 C CA . ALA B 1 187 ? -5.211 -26.344 -3.205 1 94.38 187 ALA B CA 1
ATOM 3118 C C . ALA B 1 187 ? -3.867 -25.641 -3.08 1 94.38 187 ALA B C 1
ATOM 3120 O O . ALA B 1 187 ? -3.494 -24.844 -3.951 1 94.38 187 ALA B O 1
ATOM 3121 N N . VAL B 1 188 ? -3.24 -25.891 -1.939 1 97.25 188 VAL B N 1
ATOM 3122 C CA . VAL B 1 188 ? -1.86 -25.438 -1.836 1 97.25 188 VAL B CA 1
ATOM 3123 C C . VAL B 1 188 ? -0.954 -26.297 -2.701 1 97.25 188 VAL B C 1
ATOM 3125 O O . VAL B 1 188 ? -0.973 -27.531 -2.588 1 97.25 188 VAL B O 1
ATOM 3128 N N . ILE B 1 189 ? -0.261 -25.641 -3.566 1 97.56 189 ILE B N 1
ATOM 3129 C CA . ILE B 1 189 ? 0.66 -26.281 -4.496 1 97.56 189 ILE B CA 1
ATOM 3130 C C . ILE B 1 189 ? 2.086 -25.812 -4.223 1 97.56 189 ILE B C 1
ATOM 3132 O O . ILE B 1 189 ? 2.297 -24.672 -3.816 1 97.56 189 ILE B O 1
ATOM 3136 N N . GLY B 1 190 ? 3.047 -26.703 -4.406 1 97.94 190 GLY B N 1
ATOM 3137 C CA . GLY B 1 190 ? 4.449 -26.344 -4.234 1 97.94 190 GLY B CA 1
ATOM 3138 C C . GLY B 1 190 ? 5.305 -26.703 -5.438 1 97.94 190 GLY B C 1
ATOM 3139 O O . GLY B 1 190 ? 5.016 -27.672 -6.148 1 97.94 190 GLY B O 1
ATOM 3140 N N . ILE B 1 191 ? 6.297 -25.953 -5.684 1 97.88 191 ILE B N 1
ATOM 3141 C CA . ILE B 1 191 ? 7.324 -26.25 -6.676 1 97.88 191 ILE B CA 1
ATOM 3142 C C . ILE B 1 191 ? 8.703 -25.984 -6.082 1 97.88 191 ILE B C 1
ATOM 3144 O O . ILE B 1 191 ? 8.852 -25.141 -5.191 1 97.88 191 ILE B O 1
ATOM 3148 N N . PRO B 1 192 ? 9.773 -26.734 -6.547 1 97.5 192 PRO B N 1
ATOM 3149 C CA . PRO B 1 192 ? 11.125 -26.25 -6.254 1 97.5 192 PRO B CA 1
ATOM 3150 C C . PRO B 1 192 ? 11.391 -24.875 -6.859 1 97.5 192 PRO B C 1
ATOM 3152 O O . PRO B 1 192 ? 10.898 -24.562 -7.945 1 97.5 192 PRO B O 1
ATOM 3155 N N . ALA B 1 193 ? 12.133 -24.062 -6.129 1 97.19 193 ALA B N 1
ATOM 3156 C CA . ALA B 1 193 ? 12.523 -22.766 -6.668 1 97.19 193 ALA B CA 1
ATOM 3157 C C . ALA B 1 193 ? 13.695 -22.906 -7.641 1 97.19 193 ALA B C 1
ATOM 3159 O O . ALA B 1 193 ? 14.797 -22.422 -7.371 1 97.19 193 ALA B O 1
ATOM 3160 N N . ARG B 1 194 ? 13.461 -23.484 -8.789 1 94.19 194 ARG B N 1
ATOM 3161 C CA . ARG B 1 194 ? 14.453 -23.656 -9.852 1 94.19 194 ARG B CA 1
ATOM 3162 C C . ARG B 1 194 ? 13.789 -23.656 -11.227 1 94.19 194 ARG B C 1
ATOM 3164 O O . ARG B 1 194 ? 12.609 -24 -11.352 1 94.19 194 ARG B O 1
ATOM 3171 N N . HIS B 1 195 ? 14.609 -23.219 -12.148 1 92.44 195 HIS B N 1
ATOM 3172 C CA . HIS B 1 195 ? 14.094 -23.203 -13.516 1 92.44 195 HIS B CA 1
ATOM 3173 C C . HIS B 1 195 ? 13.859 -24.609 -14.039 1 92.44 195 HIS B C 1
ATOM 3175 O O . HIS B 1 195 ? 14.469 -25.562 -13.562 1 92.44 195 HIS B O 1
ATOM 3181 N N . LYS B 1 196 ? 12.945 -24.672 -14.922 1 83.75 196 LYS B N 1
ATOM 3182 C CA . LYS B 1 196 ? 12.523 -25.953 -15.484 1 83.75 196 LYS B CA 1
ATOM 3183 C C . LYS B 1 196 ? 13.711 -26.719 -16.047 1 83.75 196 LYS B C 1
ATOM 3185 O O . LYS B 1 196 ? 14.68 -26.125 -16.531 1 83.75 196 LYS B O 1
ATOM 3190 N N . GLN B 1 197 ? 13.867 -27.953 -15.633 1 67.69 197 GLN B N 1
ATOM 3191 C CA . GLN B 1 197 ? 14.898 -28.844 -16.156 1 67.69 197 GLN B CA 1
ATOM 3192 C C . GLN B 1 197 ? 14.75 -29.016 -17.672 1 67.69 197 GLN B C 1
ATOM 3194 O O . GLN B 1 197 ? 13.648 -29.281 -18.156 1 67.69 197 GLN B O 1
ATOM 3199 N N . VAL B 1 198 ? 15.492 -28.172 -18.422 1 54.69 198 VAL B N 1
ATOM 3200 C CA . VAL B 1 198 ? 15.484 -28.406 -19.859 1 54.69 198 VAL B CA 1
ATOM 3201 C C . VAL B 1 198 ? 15.609 -29.906 -20.141 1 54.69 198 VAL B C 1
ATOM 3203 O O . VAL B 1 198 ? 16.438 -30.594 -19.531 1 54.69 198 VAL B O 1
ATOM 3206 N N . ALA B 1 199 ? 14.609 -30.5 -20.5 1 46.66 199 ALA B N 1
ATOM 3207 C CA . ALA B 1 199 ? 14.75 -31.875 -20.938 1 46.66 199 ALA B CA 1
ATOM 3208 C C . ALA B 1 199 ? 16.094 -32.094 -21.641 1 46.66 199 ALA B C 1
ATOM 3210 O O . ALA B 1 199 ? 16.453 -31.344 -22.547 1 46.66 199 ALA B O 1
ATOM 3211 N N . ASP B 1 200 ? 17.109 -32.469 -20.906 1 40.38 200 ASP B N 1
ATOM 3212 C CA . ASP B 1 200 ? 18.328 -32.938 -21.578 1 40.38 200 ASP B CA 1
ATOM 3213 C C . ASP B 1 200 ? 18 -33.688 -22.859 1 40.38 200 ASP B C 1
ATOM 3215 O O . ASP B 1 200 ? 17.141 -34.562 -22.859 1 40.38 200 ASP B O 1
ATOM 3219 N N . ASN B 1 201 ? 18.062 -33.062 -23.969 1 39.75 201 ASN B N 1
ATOM 3220 C CA . ASN B 1 201 ? 18.156 -33.812 -25.203 1 39.75 201 ASN B CA 1
ATOM 3221 C C . ASN B 1 201 ? 18.969 -35.094 -25.016 1 39.75 201 ASN B C 1
ATOM 3223 O O . ASN B 1 201 ? 20.188 -35.062 -24.828 1 39.75 201 ASN B O 1
ATOM 3227 N N . VAL B 1 202 ? 18.547 -36.125 -24.344 1 38.38 202 VAL B N 1
ATOM 3228 C CA . VAL B 1 202 ? 19.094 -37.469 -24.422 1 38.38 202 VAL B CA 1
ATOM 3229 C C . VAL B 1 202 ? 19.359 -37.844 -25.875 1 38.38 202 VAL B C 1
ATOM 3231 O O . VAL B 1 202 ? 18.688 -38.719 -26.438 1 38.38 202 VAL B O 1
ATOM 3234 N N . LEU B 1 203 ? 19.625 -36.906 -26.766 1 38.22 203 LEU B N 1
ATOM 3235 C CA . LEU B 1 203 ? 19.984 -37.344 -28.094 1 38.22 203 LEU B CA 1
ATOM 3236 C C . LEU B 1 203 ? 21.203 -38.25 -28.047 1 38.22 203 LEU B C 1
ATOM 3238 O O . LEU B 1 203 ? 21.406 -39.062 -28.953 1 38.22 203 LEU B O 1
ATOM 3242 N N . GLN B 1 204 ? 22.297 -37.938 -27.266 1 37.81 204 GLN B N 1
ATOM 3243 C CA . GLN B 1 204 ? 23.547 -38.469 -27.797 1 37.81 204 GLN B CA 1
ATOM 3244 C C . GLN B 1 204 ? 23.688 -39.969 -27.516 1 37.81 204 GLN B C 1
ATOM 3246 O O . GLN B 1 204 ? 24.797 -40.5 -27.484 1 37.81 204 GLN B O 1
ATOM 3251 N N . MET B 1 205 ? 22.766 -40.625 -26.812 1 34.84 205 MET B N 1
ATOM 3252 C CA . MET B 1 205 ? 23.141 -42.031 -26.609 1 34.84 205 MET B CA 1
ATOM 3253 C C . MET B 1 205 ? 23 -42.812 -27.906 1 34.84 205 MET B C 1
ATOM 3255 O O . MET B 1 205 ? 22.906 -44.062 -27.891 1 34.84 205 MET B O 1
ATOM 3259 N N . SER B 1 206 ? 22.766 -42.188 -29.031 1 35.28 206 SER B N 1
ATOM 3260 C CA . SER B 1 206 ? 22.594 -43.094 -30.156 1 35.28 206 SER B CA 1
ATOM 3261 C C . SER B 1 206 ? 23.781 -44.062 -30.281 1 35.28 206 SER B C 1
ATOM 3263 O O . SER B 1 206 ? 24.859 -43.781 -29.734 1 35.28 206 SER B O 1
ATOM 3265 N N . ALA B 1 207 ? 23.891 -45.094 -31.422 1 33.5 207 ALA B N 1
ATOM 3266 C CA . ALA B 1 207 ? 24.266 -46.344 -32.031 1 33.5 207 ALA B CA 1
ATOM 3267 C C . ALA B 1 207 ? 25.766 -46.406 -32.312 1 33.5 207 ALA B C 1
ATOM 3269 O O . ALA B 1 207 ? 26.266 -45.75 -33.219 1 33.5 207 ALA B O 1
ATOM 3270 N N . ALA B 1 208 ? 26.656 -46.531 -31.328 1 26.53 208 ALA B N 1
ATOM 3271 C CA . ALA B 1 208 ? 27.891 -47.25 -31.594 1 26.53 208 ALA B CA 1
ATOM 3272 C C . ALA B 1 208 ? 27.672 -48.75 -31.406 1 26.53 208 ALA B C 1
ATOM 3274 O O . ALA B 1 208 ? 27 -49.188 -30.469 1 26.53 208 ALA B O 1
#

Solvent-accessible surface area (backbone atoms only — not comparable to full-atom values): 22488 Å² total; per-residue (Å²): 107,45,71,51,69,46,37,63,80,50,42,32,80,53,48,60,47,68,52,48,47,22,27,50,40,22,49,46,48,34,69,67,44,57,47,95,65,30,48,66,99,61,35,32,63,57,90,68,76,40,85,72,26,35,36,12,32,32,22,41,87,86,67,45,68,41,32,33,33,34,34,33,42,35,64,39,64,50,61,98,39,52,36,71,68,57,35,14,47,72,62,75,33,86,88,44,71,49,75,47,48,95,61,84,75,70,36,66,36,32,28,39,41,45,74,74,46,65,37,80,86,57,69,48,70,68,55,43,50,51,50,48,49,47,28,52,51,42,45,32,55,56,40,38,74,66,55,22,53,29,33,32,30,79,36,39,64,63,57,48,53,51,35,40,72,65,42,38,62,47,43,76,66,30,69,70,43,71,39,85,74,69,66,47,50,33,26,34,34,33,28,56,41,56,76,50,70,69,75,70,77,77,61,76,71,68,80,113,106,46,70,51,69,47,38,63,81,53,42,32,80,54,48,59,47,68,52,48,47,22,27,52,40,23,50,46,48,34,70,67,45,57,46,95,65,32,49,66,100,62,35,33,62,58,91,67,76,42,84,72,27,34,37,12,35,30,22,42,86,87,66,46,64,41,32,33,33,35,32,32,41,35,63,39,66,50,61,97,41,52,37,71,67,58,36,15,46,72,60,74,33,86,90,44,72,48,74,48,50,95,62,83,74,72,35,66,36,31,28,36,42,47,74,73,45,65,39,78,84,58,69,47,70,67,54,42,51,51,50,50,50,45,28,51,50,42,44,32,54,59,40,36,76,66,56,21,53,30,34,32,29,79,39,40,63,65,58,49,53,51,35,40,72,67,41,41,62,46,43,77,65,28,68,70,44,71,39,87,76,69,67,46,52,31,25,33,34,33,29,55,40,56,76,51,69,68,75,71,75,80,60,79,77,68,93,124

Radius of gyration: 24.77 Å; Cα contacts (8 Å, |Δi|>4): 804; chains: 2; bounding box: 47×107×58 Å

Sequence (416 aa):
MKNITFELSNVHLYGPAFFDYLSLRKRFFVDELHWQIPHNADVEMDQYDNPMARYSLVLDDDGRVVAGARAMSTTAKWGDHTYMLKDAMTGKLGTIPNNLLSEIVDSPKVWECTRLVMAPEINSMRARLQCLDMIVGGLIDMATAEGAERMMSLSNLWVLRALKRLGYGAEFLGQPYENGDDGHKYAVIGIPARHKQVADNVLQMSAAMKNITFELSNVHLYGPAFFDYLSLRKRFFVDELHWQIPHNADVEMDQYDNPMARYSLVLDDDGRVVAGARAMSTTAKWGDHTYMLKDAMTGKLGTIPNNLLSEIVDSPKVWECTRLVMAPEINSMRARLQCLDMIVGGLIDMATAEGAERMMSLSNLWVLRALKRLGYGAEFLGQPYENGDDGHKYAVIGIPARHKQVADNVLQMSAA

Organism: NCBI:txid391626

Secondary structure (DSSP, 8-state):
-EEEEEEGGGGGGGTTHHHHHHHHHIIIIIIIT----SB-SS-B--TT-STT-EEEEEE-TTS-EEEEEEEEETT--BTTB--HHHHHHTT--TTS-S-SSSS----TTEEEEEEEEE-TT--SHHHHHHHHHHHHHHHHHHHHHTT--EEEEEEEHHHHHHHHHHTS--EESS--EE-TTT--EEEEEEEESS-------TTTTTT-/-EEEEEEGGGGGGGTTHHHHHHHHHIIIIIIIT----SB-SS-B--TT-STT-EEEEEE-TTS-EEEEEEEEETT--BTTB--HHHHHHTT--TTS-S-SSSS----TTEEEEEEEEE-TT--SHHHHHHHHHHHHHHHHHHHHHTT--EEEEEEEHHHHHHHHHHTS--EESS--EE-TTT--EEEEEEEESS-------TTTT---

pLDDT: mean 92.53, std 13.31, range [26.53, 98.88]

InterPro domains:
  IPR001690 Autoinducer synthase [PF00765] (22-181)
  IPR001690 Autoinducer synthase [PS51187] (1-182)
  IPR001690 Autoinducer synthase [PTHR39322] (9-182)
  IPR016181 Acyl-CoA N-acyltransferase [SSF55729] (9-191)

Foldseek 3Di:
DDKDKDFPVCVVVLPCQVQLLQQQLCCPVCVPLVDPADDDPGGGDHPQNDRQKMKMFDADPVRHTFWIKIKGFQQADDVVDGDDLCCQLVPVDPQHHNPQAPDRDHDLQEMEMDSTGGHVVQPDPVSVLVRLLRRLLNVLVVSVVSPHFKYKYWAFPVNQVSCVVQQQPKDFRGDWDARPRRRTIIHIIMGTSDHHDPPPPPPPPPPD/DDKDKDFPVCVVVLPCQVQLLQQQLCCPVCVPLVDPADDDPGGGDHPQNDRQKMKMFDADPVRHTFWIKIKGFQQADDVVDGDDLQCQLVPVDPQHHNPQAPDRDHDLQEMEMDRTGGHVVQPDPVSVLVRLLRRLLNVLVVSVVSPHFKYKYWAFPVNQVSCVVQQQPKDFRGDWDARPRRRTIIHIIMGTSDHHDPPPPPPPVDDD

Nearest PDB structures (foldseek):
  3p2h-assembly1_A  TM=8.805E-01  e=2.066E-15  Burkholderia glumae
  3p2f-assembly1_A  TM=8.810E-01  e=2.355E-14  Burkholderia glumae
  6wn0-assembly1_A  TM=8.307E-01  e=6.309E-12  Rhodopseudomonas palustris
  1ro5-assembly1_A  TM=8.293E-01  e=5.176E-11  Pseudomonas aeruginosa
  2g0b-assembly1_A  TM=6.110E-01  e=2.193E-05  uncultured bacterium

=== Feature glossary ===
The record interleaves many kinds of information about one protein. Here is each kind framed as the question it answers.

Q: What does the local fold look like, residue by residue?
A: A 3Di character summarizes, for each residue, the relative orientation of the Cα frame of its nearest spatial neighbor. Because it encodes fold topology rather than chemistry, 3Di alignments detect remote structural similarity that sequence alignment misses.

Q: Which residues are in helices, strands, or loops?
A: Secondary structure is the local, repeating backbone conformation. DSSP classifies it into eight states by reading the hydrogen-bond network: three helix types (H, G, I), two β types (E, B), two non-regular types (T, S), and unstructured coil (-).

Q: How big and how compact is the whole molecule?
A: Three whole-structure scalars: the radius of gyration (RMS distance of Cα from centroid, in Å), the count of Cα–Cα contacts (pairs closer than 8 Å and separated by more than four residues in sequence — i.e. tertiary, not local, contacts), and the bounding-box dimensions. Together they distinguish compact globular folds from extended fibres or disordered chains.

Q: How confident is the AlphaFold model at each residue?
A: For AlphaFold models, the B-factor field carries pLDDT — the model's own estimate of local accuracy on a 0–100 scale. Regions with pLDDT<50 should be treated as essentially unmodeled; they often correspond to intrinsically disordered segments.

Q: What family and function is it annotated with?
A: Functional annotations link the protein to curated databases. InterPro entries identify conserved domains and families by matching the sequence against member-database signatures (Pfam, PROSITE, CDD, …). Gene Ontology (GO) terms describe molecular function, biological process, and cellular component in a controlled vocabulary. CATH places the structure in a hierarchical fold classification (Class/Architecture/Topology/Homologous-supe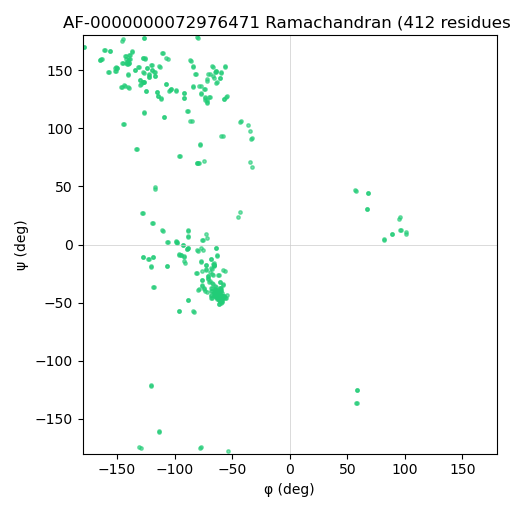rfamily). The organism is the source species.

Q: What known structures does this most resemble?
A: Nearest PDB neighbors are the top structural matches found by Foldseek when searching this structure against the entire Protein Data Bank. Each hit reports a TM-score (0 to 1; >0.5 almost always implies the same fold) and an E-value. These are *structural* homologs — they may share no detectable sequence similarity.

Q: Which residues are buried vs exposed?
A: Solvent-accessible surface area (SASA) is the area in Å² traced out by the centre of a 1.4 Å probe sphere (a water molecule) rolled over the protein's van der Waals surface (Shrake–Rupley / Lee–Richards construction). Buried residues have near-zero SASA; fully exposed residues can exceed 200 Å². The total SASA scales roughly with the number of surface residues.

Q: What are the backbone torsion angles?
A: φ (phi) and ψ (psi) are the two rotatable backbone dihedrals per residue: φ is the C(i-1)–N–Cα–C torsion, ψ is the N–Cα–C–N(i+1) torsion, both in degrees on (−180°, 180°]. α-helical residues cluster near (−60°, −45°); β-strand residues near (−120°, +130°). A Ramachandran plot is simply a scatter of (φ, ψ) for every residue.

Q: Are the domains correctly placed relative to each other?
A: Predicted aligned error is AlphaFold's pairwise confidence. Unlike pLDDT (per-residue), PAE is per-residue-pair and captures whether two parts of the structure are correctly placed relative to each other. Units are ångströms of expected positional error.

Q: What if only a Cα trace is available?
A: P-SEA three-state annotation labels each residue as helix, strand, or coil based purely on the geometry of the Cα trace. It serves as a fallback when the full backbone (and thus DSSP) is unavailable.

Q: What is the amino-acid chain?
A: This is the polypeptide sequence — one letter per residue, N-terminus first. Length ranges from a few dozen residues for small domains to over a thousand for large multi-domain proteins.

Q: What do the rendered images show?
A: The six renders are orthographic views along the three Cartesian axes in both directions. Representation (cartoon, sticks, or surface) and color scheme (sequence-rainbow or by-chain) vary across proteins so the training set covers all the common visualization conventions.

Q: What do the diagnostic plots show?
A: Plot images: a contact map (which residues are close in 3D, as an N×N binary image), a Ramachandran scatter (backbone torsion angles, revealing secondary-structure composition at a glance), and — for AlphaFold structures — a PAE heatmap (pairwise prediction confidence).

Q: How mobile is each atom in the crystal?
A: B-factor (Debye–Waller factor) reflects atomic displacement in the crystal lattice. It is an experimental observable (units Å²), not a prediction; low values mean the atom is pinned down, high values mean it moves or is heterogeneous across the crystal.

Q: Where is each backbone atom in 3D?
A: The mmCIF table is the protein's shape written out atom by atom. For each backbone N, Cα, C, and carbonyl O, it records an (x, y, z) coordinate triple in Å plus the residue type, chain letter, and residue number.